Protein 8F6T (pdb70)

Radius of gyration: 22.41 Å; Cα contacts (8 Å, |Δi|>4): 641; chains: 1; bounding box: 50×63×57 Å

B-factor: mean 104.93, std 13.34, range [84.64, 151.56]

Sequence (428 aa):
WNDGKRYLWLLSPFIPVLGLIGLGLFLYTDIGLFTWSGPLLIYGLIPLLDWLVGEDRNNPPEAAVAQLENDRYYRAIVYAYLPTQYAVTVLGTWVAVTADLAIWEYIGLVLSVGAVNGIGINTAHELGHKRENLDRWLAKLTLAPVAYGHFFVEHNRGHHKNVATPEDPASSKMGESFWAFLPRTVIGSLRSAWAIEKARLQRNKQSVWSLDNENLQAWAMTIVLFGALTACLGWPALLFLVLQAAYGASLLEVINYIEHYGLLRQKLPDGRYERCQPRHSWNSNHIVTNLFLYQLQRHSDHHANPTRRFQALRHFDDSPQLPSGYASMLIPAYVPWLWFRLMDPLVARHYGGDLTKANLYPPKRAALLARWHRPRYQCTDCGYIYDEAIGCPREGFPPGTPWSQIPDDWSCPDCAVRDKVDFRKLPA

InterPro domains:
  IPR005804 Fatty acid desaturase domain [PF00487] (118-340)
  IPR018527 Rubredoxin, iron-binding site [PS00202] (445-455)
  IPR024934 Rubredoxin-like domain [PS50903] (413-465)
  IPR024935 Rubredoxin domain [PF00301] (415-462)
  IPR024935 Rubredoxin domain [PR00163] (415-431)
  IPR024935 Rubredoxin domain [PR00163] (445-461)
  IPR024935 Rubredoxin domain [cd00730] (415-465)
  IPR033885 Alkane/xylene monooxygenase [PTHR38674] (10-380)
  IPR033885 Alkane/xylene monooxygenase [cd03512] (45-359)

Nearest PDB structures (foldseek):
  8f6t-assembly1_A  TM=1.002E+00  e=7.360E-71  Fontimonas thermophila
  8sbb-assembly1_A  TM=9.673E-01  e=1.521E-28  Fontimonas thermophila
  5lu2-assembly1_B  TM=2.140E-01  e=5.425E+00  Homo sapiens
  5d3f-assembly1_B-2  TM=1.873E-01  e=5.687E+00  Homo sapiens
  6bqt-assembly3_H  TM=2.425E-01  e=7.915E+00  Homo sapiens

Structure (mmCIF, N/CA/C/O backbone):
data_8F6T
#
_entry.id   8F6T
#
_cell.length_a   1.00
_cell.length_b   1.00
_cell.length_c   1.00
_cell.angle_alpha   90.00
_cell.angle_beta   90.00
_cell.angle_gamma   90.00
#
_symmetry.space_group_name_H-M   'P 1'
#
loop_
_entity.id
_entity.type
_entity.pdbx_description
1 polymer 'Alkane 1-monooxygenase'
2 non-polymer 'FE (III) ION'
3 non-polymer DODECANE
#
loop_
_atom_site.group_PDB
_atom_site.id
_atom_site.type_symbol
_atom_site.label_atom_id
_atom_site.label_alt_id
_atom_site.label_comp_id
_atom_site.label_asym_id
_atom_site.label_entity_id
_atom_site.label_seq_id
_atom_site.pdbx_PDB_ins_code
_atom_site.Cartn_x
_atom_site.Cartn_y
_atom_site.Cartn_z
_atom_site.occupancy
_atom_site.B_iso_or_equiv
_atom_site.auth_seq_id
_atom_site.auth_comp_id
_atom_site.auth_asym_id
_atom_site.auth_atom_id
_atom_site.pdbx_PDB_model_num
ATOM 1 N N . TRP A 1 16 ? 116.70200 75.65000 77.66900 1.000 120.17137 13 TRP A N 1
ATOM 2 C CA . TRP A 1 16 ? 115.44700 75.52500 76.94000 1.000 120.17137 13 TRP A CA 1
ATOM 3 C C . TRP A 1 16 ? 114.62200 76.79700 77.07100 1.000 120.17137 13 TRP A C 1
ATOM 4 O O . TRP A 1 16 ? 114.04700 77.06800 78.12300 1.000 120.17137 13 TRP A O 1
ATOM 15 N N . ASN A 1 17 ? 114.57700 77.58000 75.99700 1.000 122.77666 14 ASN A N 1
ATOM 16 C CA . ASN A 1 17 ? 113.79200 78.80500 75.99900 1.000 122.77666 14 ASN A CA 1
ATOM 17 C C . ASN A 1 17 ? 112.30800 78.46800 75.98600 1.000 122.77666 14 ASN A C 1
ATOM 18 O O . ASN A 1 17 ? 111.86000 77.61800 75.21100 1.000 122.77666 14 ASN A O 1
ATOM 23 N N . ASP A 1 18 ? 111.54300 79.13600 76.85100 1.000 118.69692 15 ASP A N 1
ATOM 24 C CA . ASP A 1 18 ? 110.12000 78.83600 76.95700 1.000 118.69692 15 ASP A CA 1
ATOM 25 C C . ASP A 1 18 ? 109.38400 79.18300 75.67100 1.000 118.69692 15 ASP A C 1
ATOM 26 O O . ASP A 1 18 ? 108.48800 78.44600 75.24200 1.000 118.69692 15 ASP A O 1
ATOM 31 N N . GLY A 1 19 ? 109.74400 80.29600 75.04200 1.000 113.95984 16 GLY A N 1
ATOM 32 C CA . GLY A 1 19 ? 109.10300 80.69400 73.80500 1.000 113.95984 16 GLY A CA 1
ATOM 33 C C . GLY A 1 19 ? 107.88300 81.56100 74.02700 1.000 113.95984 16 GLY A C 1
ATOM 34 O O . GLY A 1 19 ? 107.89800 82.75500 73.71900 1.000 113.95984 16 GLY A O 1
ATOM 35 N N . LYS A 1 20 ? 106.81800 80.97300 74.56200 1.000 107.65959 17 LYS A N 1
ATOM 36 C CA . LYS A 1 20 ? 105.60900 81.72700 74.88400 1.000 107.65959 17 LYS A CA 1
ATOM 37 C C . LYS A 1 20 ? 105.71900 82.37600 76.25800 1.000 107.65959 17 LYS A C 1
ATOM 38 O O . LYS A 1 20 ? 104.83300 82.24000 77.09600 1.000 107.65959 17 LYS A O 1
ATOM 44 N N . ARG A 1 21 ? 106.81500 83.09300 76.49900 1.000 104.19892 18 ARG A N 1
ATOM 45 C CA . ARG A 1 21 ? 107.04000 83.67800 77.81600 1.000 104.19892 18 ARG A CA 1
ATOM 46 C C . ARG A 1 21 ? 106.28000 84.98700 77.97300 1.000 104.19892 18 ARG A C 1
ATOM 47 O O . ARG A 1 21 ? 105.43900 85.12800 78.86700 1.000 104.19892 18 ARG A O 1
ATOM 55 N N . TYR A 1 22 ? 106.56600 85.95600 77.11000 1.000 102.20693 19 TYR A N 1
ATOM 56 C CA . TYR A 1 22 ? 105.91000 87.25000 77.18000 1.000 102.20693 19 TYR A CA 1
ATOM 57 C C . TYR A 1 22 ? 104.50900 87.23300 76.59200 1.000 102.20693 19 TYR A C 1
ATOM 58 O O . TYR A 1 22 ? 103.74400 88.17000 76.83400 1.000 102.20693 19 TYR A O 1
ATOM 67 N N . LEU A 1 23 ? 104.15200 86.19400 75.83800 1.000 98.52078 20 LEU A N 1
ATOM 68 C CA . LEU A 1 23 ? 102.81200 86.11000 75.27400 1.000 98.52078 20 LEU A CA 1
ATOM 69 C C . LEU A 1 23 ? 101.75400 85.78100 76.31600 1.000 98.52078 20 LEU A C 1
ATOM 70 O O . LEU A 1 23 ? 100.56300 85.84600 76.00100 1.000 98.52078 20 LEU A O 1
ATOM 75 N N . TRP A 1 24 ? 102.15100 85.42500 77.53900 1.000 99.16126 21 TRP A N 1
ATOM 76 C CA . TRP A 1 24 ? 101.17800 85.25900 78.61000 1.000 99.16126 21 TRP A CA 1
ATOM 77 C C . TRP A 1 24 ? 100.55500 86.57800 79.03600 1.000 99.16126 21 TRP A C 1
ATOM 78 O O . TRP A 1 24 ? 99.56300 86.56600 79.77100 1.000 99.16126 21 TRP A O 1
ATOM 89 N N . LEU A 1 25 ? 101.10700 87.70700 78.59300 1.000 99.54710 22 LEU A N 1
ATOM 90 C CA . LEU A 1 25 ? 100.62100 89.01000 79.01900 1.000 99.54710 22 LEU A CA 1
ATOM 91 C C . LEU A 1 25 ? 99.23400 89.32700 78.48600 1.000 99.54710 22 LEU A C 1
ATOM 92 O O . LEU A 1 25 ? 98.63600 90.31300 78.92500 1.000 99.54710 22 LEU A O 1
ATOM 97 N N . LEU A 1 26 ? 98.71400 88.53900 77.54500 1.000 99.76939 23 LEU A N 1
ATOM 98 C CA . LEU A 1 26 ? 97.34900 88.76600 77.09000 1.000 99.76939 23 LEU A CA 1
ATOM 99 C C . LEU A 1 26 ? 96.34000 88.47800 78.19100 1.000 99.76939 23 LEU A C 1
ATOM 100 O O . LEU A 1 26 ? 95.26100 89.07900 78.21200 1.000 99.76939 23 LEU A O 1
ATOM 105 N N . SER A 1 27 ? 96.66500 87.56500 79.10500 1.000 101.18592 24 SER A N 1
ATOM 106 C CA . SER A 1 27 ? 95.73600 87.23300 80.18300 1.000 101.18592 24 SER A CA 1
ATOM 107 C C . SER A 1 27 ? 95.45100 88.41300 81.10500 1.000 101.18592 24 SER A C 1
ATOM 108 O O . SER A 1 27 ? 94.26800 88.67000 81.38700 1.000 101.18592 24 SER A O 1
ATOM 111 N N . PRO A 1 28 ? 96.44000 89.16000 81.60800 1.000 99.48265 25 PRO A N 1
ATOM 112 C CA . PRO A 1 28 ? 96.12500 90.35700 82.39500 1.000 99.48265 25 PRO A CA 1
ATOM 113 C C . PRO A 1 28 ? 95.69800 91.54800 81.55800 1.000 99.48265 25 PRO A C 1
ATOM 114 O O . PRO A 1 28 ? 95.43300 92.61500 82.12100 1.000 99.48265 25 PRO A O 1
ATOM 118 N N . PHE A 1 29 ? 95.63200 91.39800 80.24000 1.000 101.42240 26 PHE A N 1
ATOM 119 C CA . PHE A 1 29 ? 95.34200 92.50000 79.33900 1.000 101.42240 26 PHE A CA 1
ATOM 120 C C . PHE A 1 29 ? 93.85300 92.68400 79.08100 1.000 101.42240 26 PHE A C 1
ATOM 121 O O . PHE A 1 29 ? 93.45300 93.74300 78.58800 1.000 101.42240 26 PHE A O 1
ATOM 129 N N . ILE A 1 30 ? 93.02500 91.69000 79.41100 1.000 101.16463 27 ILE A N 1
ATOM 130 C CA . ILE A 1 30 ? 91.58500 91.81100 79.17200 1.000 101.16463 27 ILE A CA 1
ATOM 131 C C . ILE A 1 30 ? 90.96200 92.96300 79.95400 1.000 101.16463 27 ILE A C 1
ATOM 132 O O . ILE A 1 30 ? 90.20600 93.74900 79.35600 1.000 101.16463 27 ILE A O 1
ATOM 137 N N . PRO A 1 31 ? 91.20900 93.12400 81.25900 1.000 100.28882 28 PRO A N 1
ATOM 138 C CA . PRO A 1 31 ? 90.66800 94.30700 81.94100 1.000 100.28882 28 PRO A CA 1
ATOM 139 C C . PRO A 1 31 ? 91.15900 95.60500 81.33900 1.000 100.28882 28 PRO A C 1
ATOM 140 O O . PRO A 1 31 ? 90.41700 96.59300 81.33000 1.000 100.28882 28 PRO A O 1
ATOM 144 N N . VAL A 1 32 ? 92.38700 95.63100 80.82200 1.000 99.62908 29 VAL A N 1
ATOM 145 C CA . VAL A 1 32 ? 92.86900 96.82100 80.13000 1.000 99.62908 29 VAL A CA 1
ATOM 146 C C . VAL A 1 32 ? 92.05500 97.06200 78.86500 1.000 99.62908 29 VAL A C 1
ATOM 147 O O . VAL A 1 32 ? 91.76000 98.20800 78.51100 1.000 99.62908 29 VAL A O 1
ATOM 151 N N . LEU A 1 33 ? 91.67200 95.99000 78.16800 1.000 101.00753 30 LEU A N 1
ATOM 152 C CA . LEU A 1 33 ? 90.80800 96.14800 77.00300 1.000 101.00753 30 LEU A CA 1
ATOM 153 C C . LEU A 1 33 ? 89.46100 96.73600 77.39500 1.000 101.00753 30 LEU A C 1
ATOM 154 O O . LEU A 1 33 ? 88.93900 97.62500 76.71100 1.000 101.00753 30 LEU A O 1
ATOM 159 N N . GLY A 1 34 ? 88.88200 96.25400 78.49500 1.000 102.45794 31 GLY A N 1
ATOM 160 C CA . GLY A 1 34 ? 87.62900 96.82700 78.96000 1.000 102.45794 31 GLY A CA 1
ATOM 161 C C . GLY A 1 34 ? 87.76700 98.28900 79.34000 1.000 102.45794 31 GLY A C 1
ATOM 162 O O . GLY A 1 34 ? 86.88800 99.10700 79.04900 1.000 102.45794 31 GLY A O 1
ATOM 163 N N . LEU A 1 35 ? 88.87600 98.63700 79.99400 1.000 102.01012 32 LEU A N 1
ATOM 164 C CA . LEU A 1 35 ? 89.12400 100.02500 80.36200 1.000 102.01012 32 LEU A CA 1
ATOM 165 C C . LEU A 1 35 ? 89.25400 100.90600 79.12800 1.000 102.01012 32 LEU A C 1
ATOM 166 O O . LEU A 1 35 ? 88.73600 102.02800 79.09800 1.000 102.01012 32 LEU A O 1
ATOM 171 N N . ILE A 1 36 ? 89.94700 100.41500 78.10000 1.000 106.24929 33 ILE A N 1
ATOM 172 C CA . ILE A 1 36 ? 90.08200 101.17200 76.86000 1.000 106.24929 33 ILE A CA 1
ATOM 173 C C . ILE A 1 36 ? 88.72400 101.35500 76.19800 1.000 106.24929 33 ILE A C 1
ATOM 174 O O . ILE A 1 36 ? 88.41500 102.42900 75.67100 1.000 106.24929 33 ILE A O 1
ATOM 179 N N . GLY A 1 37 ? 87.89600 100.30900 76.20600 1.000 106.74003 34 GLY A N 1
ATOM 180 C CA . GLY A 1 37 ? 86.55800 100.44200 75.65100 1.000 106.74003 34 GLY A CA 1
ATOM 181 C C . GLY A 1 37 ? 85.73200 101.49000 76.37300 1.000 106.74003 34 GLY A C 1
ATOM 182 O O . GLY A 1 37 ? 85.06300 102.31400 75.74200 1.000 106.74003 34 GLY A O 1
ATOM 183 N N . LEU A 1 38 ? 85.77800 101.48100 77.70600 1.000 103.54599 35 LEU A N 1
ATOM 184 C CA . LEU A 1 38 ? 85.04700 102.48400 78.47400 1.000 103.54599 35 LEU A CA 1
ATOM 185 C C . LEU A 1 38 ? 85.56800 103.88800 78.20000 1.000 103.54599 35 LEU A C 1
ATOM 186 O O . LEU A 1 38 ? 84.78400 104.83400 78.06200 1.000 103.54599 35 LEU A O 1
ATOM 191 N N . GLY A 1 39 ? 86.88900 104.04500 78.11900 1.000 108.04743 36 GLY A N 1
ATOM 192 C CA . GLY A 1 39 ? 87.44500 105.35200 77.81200 1.000 108.04743 36 GLY A CA 1
ATOM 193 C C . GLY A 1 39 ? 87.03000 105.85000 76.44100 1.000 108.04743 36 GLY A C 1
ATOM 194 O O . GLY A 1 39 ? 86.69100 107.02400 76.27200 1.000 108.04743 36 GLY A O 1
ATOM 195 N N . LEU A 1 40 ? 87.05000 104.96400 75.44500 1.000 109.27411 37 LEU A N 1
ATOM 196 C CA . LEU A 1 40 ? 86.62900 105.35300 74.10500 1.000 109.27411 37 LEU A CA 1
ATOM 197 C C . LEU A 1 40 ? 85.16100 105.74600 74.08400 1.000 109.27411 37 LEU A C 1
ATOM 198 O O . LEU A 1 40 ? 84.78200 106.71300 73.41500 1.000 109.27411 37 LEU A O 1
ATOM 203 N N . PHE A 1 41 ? 84.31500 105.00800 74.80600 1.000 110.37286 38 PHE A N 1
ATOM 204 C CA . PHE A 1 41 ? 82.91000 105.39200 74.87700 1.000 110.37286 38 PHE A CA 1
ATOM 205 C C . PHE A 1 41 ? 82.74300 106.75300 75.53500 1.000 110.37286 38 PHE A C 1
ATOM 206 O O . PHE A 1 41 ? 81.93000 107.57100 75.09000 1.000 110.37286 38 PHE A O 1
ATOM 214 N N . LEU A 1 42 ? 83.49700 107.01300 76.60300 1.000 108.92929 39 LEU A N 1
ATOM 215 C CA . LEU A 1 42 ? 83.36800 108.29200 77.28900 1.000 108.92929 39 LEU A CA 1
ATOM 216 C C . LEU A 1 42 ? 83.90100 109.44200 76.44700 1.000 108.92929 39 LEU A C 1
ATOM 217 O O . LEU A 1 42 ? 83.44600 110.58100 76.59900 1.000 108.92929 39 LEU A O 1
ATOM 222 N N . TYR A 1 43 ? 84.85700 109.17300 75.56000 1.000 116.66934 40 TYR A N 1
ATOM 223 C CA . TYR A 1 43 ? 85.45900 110.24100 74.76700 1.000 116.66934 40 TYR A CA 1
ATOM 224 C C . TYR A 1 43 ? 84.68900 110.50100 73.47500 1.000 116.66934 40 TYR A C 1
ATOM 225 O O . TYR A 1 43 ? 84.19100 111.60900 73.25500 1.000 116.66934 40 TYR A O 1
ATOM 234 N N . THR A 1 44 ? 84.58200 109.49000 72.61200 1.000 116.55340 41 THR A N 1
ATOM 235 C CA . THR A 1 44 ? 83.95400 109.68600 71.31100 1.000 116.55340 41 THR A CA 1
ATOM 236 C C . THR A 1 44 ? 82.43600 109.63500 71.36900 1.000 116.55340 41 THR A C 1
ATOM 237 O O . THR A 1 44 ? 81.78300 110.06600 70.41300 1.000 116.55340 41 THR A O 1
ATOM 241 N N . ASP A 1 45 ? 81.86600 109.11800 72.45600 1.000 119.49214 42 ASP A N 1
ATOM 242 C CA . ASP A 1 45 ? 80.41600 109.02100 72.62400 1.000 119.49214 42 ASP A CA 1
ATOM 243 C C . ASP A 1 45 ? 79.78600 108.19800 71.49900 1.000 119.49214 42 ASP A C 1
ATOM 244 O O . ASP A 1 45 ? 78.88300 108.65100 70.79300 1.000 119.49214 42 ASP A O 1
ATOM 249 N N . ILE A 1 46 ? 80.27600 106.97200 71.33400 1.000 114.53734 43 ILE A N 1
ATOM 250 C CA . ILE A 1 46 ? 79.74500 106.02500 70.36100 1.000 114.53734 43 ILE A CA 1
ATOM 251 C C . ILE A 1 46 ? 79.25200 104.80000 71.11500 1.000 114.53734 43 ILE A C 1
ATOM 252 O O . ILE A 1 46 ? 79.98800 104.23000 71.92800 1.000 114.53734 43 ILE A O 1
ATOM 257 N N . GLY A 1 47 ? 78.01100 104.39600 70.84000 1.000 111.46126 44 GLY A N 1
ATOM 258 C CA . GLY A 1 47 ? 77.38900 103.34800 71.63400 1.000 111.46126 44 GLY A CA 1
ATOM 259 C C . GLY A 1 47 ? 78.08500 102.00600 71.51500 1.000 111.46126 44 GLY A C 1
ATOM 260 O O . GLY A 1 47 ? 78.21900 101.27900 72.50200 1.000 111.46126 44 GLY A O 1
ATOM 261 N N . LEU A 1 48 ? 78.54200 101.66100 70.30900 1.000 110.83160 45 LEU A N 1
ATOM 262 C CA . LEU A 1 48 ? 79.09500 100.32900 70.07800 1.000 110.83160 45 LEU A CA 1
ATOM 263 C C . LEU A 1 48 ? 80.27800 100.03900 70.98800 1.000 110.83160 45 LEU A C 1
ATOM 264 O O . LEU A 1 48 ? 80.51800 98.87900 71.33900 1.000 110.83160 45 LEU A O 1
ATOM 269 N N . PHE A 1 49 ? 81.01400 101.07400 71.39400 1.000 110.17451 46 PHE A N 1
ATOM 270 C CA . PHE A 1 49 ? 82.18000 100.86400 72.24000 1.000 110.17451 46 PHE A CA 1
ATOM 271 C C . PHE A 1 49 ? 81.81000 100.28700 73.59800 1.000 110.17451 46 PHE A C 1
ATOM 272 O O . PHE A 1 49 ? 82.68100 99.74600 74.28600 1.000 110.17451 46 PHE A O 1
ATOM 280 N N . THR A 1 50 ? 80.54400 100.39600 74.00200 1.000 107.56847 47 THR A N 1
ATOM 281 C CA . THR A 1 50 ? 80.10900 99.73500 75.22600 1.000 107.56847 47 THR A CA 1
ATOM 282 C C . THR A 1 50 ? 80.20000 98.22300 75.09000 1.000 107.56847 47 THR A C 1
ATOM 283 O O . THR A 1 50 ? 80.58600 97.53100 76.03800 1.000 107.56847 47 THR A O 1
ATOM 287 N N . TRP A 1 51 ? 79.85400 97.69100 73.91900 1.000 104.57046 48 TRP A N 1
ATOM 288 C CA . TRP A 1 51 ? 79.89000 96.25000 73.70900 1.000 104.57046 48 TRP A CA 1
ATOM 289 C C . TRP A 1 51 ? 81.30100 95.79100 73.37800 1.000 104.57046 48 TRP A C 1
ATOM 290 O O . TRP A 1 51 ? 81.51100 95.08900 72.38600 1.000 104.57046 48 TRP A O 1
ATOM 301 N N . SER A 1 52 ? 82.27200 96.17300 74.19800 1.000 104.97676 49 SER A N 1
ATOM 302 C CA . SER A 1 52 ? 83.64900 95.76600 73.97300 1.000 104.97676 49 SER A CA 1
ATOM 303 C C . SER A 1 52 ? 83.97600 94.41700 74.59300 1.000 104.97676 49 SER A C 1
ATOM 304 O O . SER A 1 52 ? 85.02400 93.84700 74.27900 1.000 104.97676 49 SER A O 1
ATOM 307 N N . GLY A 1 53 ? 83.11600 93.90200 75.46400 1.000 101.22947 50 GLY A N 1
ATOM 308 C CA . GLY A 1 53 ? 83.32900 92.61700 76.08400 1.000 101.22947 50 GLY A CA 1
ATOM 309 C C . GLY A 1 53 ? 82.65100 91.47100 75.36000 1.000 101.22947 50 GLY A C 1
ATOM 310 O O . GLY A 1 53 ? 83.28200 90.45800 75.03300 1.000 101.22947 50 GLY A O 1
ATOM 311 N N . PRO A 1 54 ? 81.33700 91.58700 75.13300 1.000 99.96201 51 PRO A N 1
ATOM 312 C CA . PRO A 1 54 ? 80.65000 90.53400 74.37200 1.000 99.96201 51 PRO A CA 1
ATOM 313 C C . PRO A 1 54 ? 81.23700 90.31800 72.99500 1.000 99.96201 51 PRO A C 1
ATOM 314 O O . PRO A 1 54 ? 81.42500 89.16900 72.58200 1.000 99.96201 51 PRO A O 1
ATOM 318 N N . LEU A 1 55 ? 81.55400 91.39400 72.27500 1.000 101.56011 52 LEU A N 1
ATOM 319 C CA . LEU A 1 55 ? 82.16100 91.23800 70.96000 1.000 101.56011 52 LEU A CA 1
ATOM 320 C C . LEU A 1 55 ? 83.51300 90.55100 71.07000 1.000 101.56011 52 LEU A C 1
ATOM 321 O O . LEU A 1 55 ? 83.79700 89.59800 70.33700 1.000 101.56011 52 LEU A O 1
ATOM 326 N N . LEU A 1 56 ? 84.33600 90.98500 72.02400 1.000 99.98261 53 LEU A N 1
ATOM 327 C CA . LEU A 1 56 ? 85.67400 90.42300 72.16100 1.000 99.98261 53 LEU A CA 1
ATOM 328 C C . LEU A 1 56 ? 85.62600 88.93300 72.46500 1.000 99.98261 53 LEU A C 1
ATOM 329 O O . LEU A 1 56 ? 86.40100 88.15500 71.89800 1.000 99.98261 53 LEU A O 1
ATOM 334 N N . ILE A 1 57 ? 84.72100 88.50700 73.35300 1.000 96.77578 54 ILE A N 1
ATOM 335 C CA . ILE A 1 57 ? 84.70500 87.10700 73.76400 1.000 96.77578 54 ILE A CA 1
ATOM 336 C C . ILE A 1 57 ? 83.71800 86.26100 72.97400 1.000 96.77578 54 ILE A C 1
ATOM 337 O O . ILE A 1 57 ? 83.58900 85.06300 73.25400 1.000 96.77578 54 ILE A O 1
ATOM 342 N N . TYR A 1 58 ? 83.02400 86.83100 71.99300 1.000 98.44453 55 TYR A N 1
ATOM 343 C CA . TYR A 1 58 ? 82.12400 86.03500 71.17300 1.000 98.44453 55 TYR A CA 1
ATOM 344 C C . TYR A 1 58 ? 82.47400 86.00900 69.69500 1.000 98.44453 55 TYR A C 1
ATOM 345 O O . TYR A 1 58 ? 82.13400 85.03400 69.02500 1.000 98.44453 55 TYR A O 1
ATOM 354 N N . GLY A 1 59 ? 83.11900 87.04200 69.15600 1.000 102.72179 56 GLY A N 1
ATOM 355 C CA . GLY A 1 59 ? 83.43000 87.04200 67.74300 1.000 102.72179 56 GLY A CA 1
ATOM 356 C C . GLY A 1 59 ? 84.90500 87.13800 67.41600 1.000 102.72179 56 GLY A C 1
ATOM 357 O O . GLY A 1 59 ? 85.35000 86.61000 66.39400 1.000 102.72179 56 GLY A O 1
ATOM 358 N N . LEU A 1 60 ? 85.67900 87.80200 68.27400 1.000 102.22435 57 LEU A N 1
ATOM 359 C CA . LEU A 1 60 ? 87.09500 87.98800 67.98200 1.000 102.22435 57 LEU A CA 1
ATOM 360 C C . LEU A 1 60 ? 87.91600 86.77400 68.39800 1.000 102.22435 57 LEU A C 1
ATOM 361 O O . LEU A 1 60 ? 88.68200 86.23100 67.59600 1.000 102.22435 57 LEU A O 1
ATOM 366 N N . ILE A 1 61 ? 87.77800 86.34500 69.65300 1.000 102.63221 58 ILE A N 1
ATOM 367 C CA . ILE A 1 61 ? 88.52300 85.17600 70.12100 1.000 102.63221 58 ILE A CA 1
ATOM 368 C C . ILE A 1 61 ? 88.19700 83.92600 69.31200 1.000 102.63221 58 ILE A C 1
ATOM 369 O O . ILE A 1 61 ? 89.13500 83.22500 68.89600 1.000 102.63221 58 ILE A O 1
ATOM 374 N N . PRO A 1 62 ? 86.92300 83.58700 69.04000 1.000 102.91770 59 PRO A N 1
ATOM 375 C CA . PRO A 1 62 ? 86.67800 82.44000 68.15900 1.000 102.91770 59 PRO A CA 1
ATOM 376 C C . PRO A 1 62 ? 86.76600 82.82700 66.69500 1.000 102.91770 59 PRO A C 1
ATOM 377 O O . PRO A 1 62 ? 85.96000 82.39300 65.86800 1.000 102.91770 59 PRO A O 1
ATOM 381 N N . LEU A 1 63 ? 87.74400 83.64400 66.37900 1.000 104.98181 60 LEU A N 1
ATOM 382 C CA . LEU A 1 63 ? 88.24900 83.87200 65.03500 1.000 104.98181 60 LEU A CA 1
ATOM 383 C C . LEU A 1 63 ? 89.75900 83.73100 64.99200 1.000 104.98181 60 LEU A C 1
ATOM 384 O O . LEU A 1 63 ? 90.29400 83.11400 64.06700 1.000 104.98181 60 LEU A O 1
ATOM 389 N N . LEU A 1 64 ? 90.45600 84.23600 66.00900 1.000 106.30029 61 LEU A N 1
ATOM 390 C CA . LEU A 1 64 ? 91.86400 83.90400 66.16800 1.000 106.30029 61 LEU A CA 1
ATOM 391 C C . LEU A 1 64 ? 92.03700 82.42500 66.47500 1.000 106.30029 61 LEU A C 1
ATOM 392 O O . LEU A 1 64 ? 93.02900 81.81600 66.05900 1.000 106.30029 61 LEU A O 1
ATOM 397 N N . ASP A 1 65 ? 91.08200 81.83000 67.19400 1.000 108.55561 62 ASP A N 1
ATOM 398 C CA . ASP A 1 65 ? 91.12800 80.39200 67.42900 1.000 108.55561 62 ASP A CA 1
ATOM 399 C C . ASP A 1 65 ? 91.00800 79.61000 66.13200 1.000 108.55561 62 ASP A C 1
ATOM 400 O O . ASP A 1 65 ? 91.60100 78.53600 65.99800 1.000 108.55561 62 ASP A O 1
ATOM 405 N N . TRP A 1 66 ? 90.23000 80.11200 65.17600 1.000 111.74941 63 TRP A N 1
ATOM 406 C CA . TRP A 1 66 ? 90.14700 79.44500 63.88400 1.000 111.74941 63 TRP A CA 1
ATOM 407 C C . TRP A 1 66 ? 91.40000 79.68100 63.05400 1.000 111.74941 63 TRP A C 1
ATOM 408 O O . TRP A 1 66 ? 91.86500 78.77300 62.35800 1.000 111.74941 63 TRP A O 1
ATOM 419 N N . LEU A 1 67 ? 91.95300 80.89500 63.10700 1.000 108.86716 64 LEU A N 1
ATOM 420 C CA . LEU A 1 67 ? 93.15400 81.19100 62.33100 1.000 108.86716 64 LEU A CA 1
ATOM 421 C C . LEU A 1 67 ? 94.35500 80.38300 62.81100 1.000 108.86716 64 LEU A C 1
ATOM 422 O O . LEU A 1 67 ? 95.13800 79.88800 61.99300 1.000 108.86716 64 LEU A O 1
ATOM 427 N N . VAL A 1 68 ? 94.52300 80.24000 64.12300 1.000 111.34286 65 VAL A N 1
ATOM 428 C CA . VAL A 1 68 ? 95.67000 79.54800 64.70200 1.000 111.34286 65 VAL A CA 1
ATOM 429 C C . VAL A 1 68 ? 95.19100 78.23000 65.29300 1.000 111.34286 65 VAL A C 1
ATOM 430 O O . VAL A 1 68 ? 94.23900 78.20600 66.08100 1.000 111.34286 65 VAL A O 1
ATOM 434 N N . GLY A 1 69 ? 95.85700 77.14300 64.93400 1.000 114.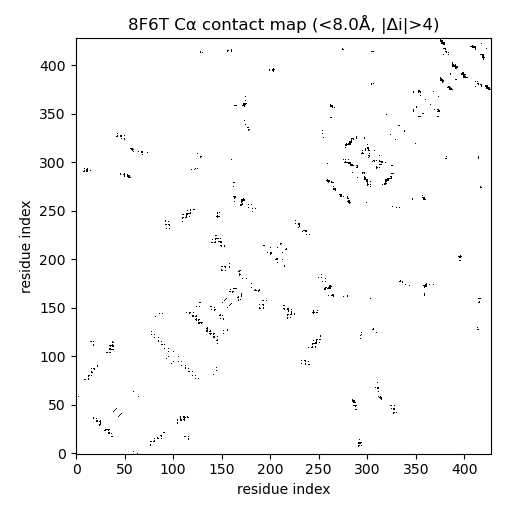62696 66 GLY A N 1
ATOM 435 C CA . GLY A 1 69 ? 95.40400 75.80400 65.25900 1.000 114.62696 66 GLY A CA 1
ATOM 436 C C . GLY A 1 69 ? 95.92500 75.26800 66.57400 1.000 114.62696 66 GLY A C 1
ATOM 437 O O . GLY A 1 69 ? 96.16700 76.01100 67.53000 1.000 114.62696 66 GLY A O 1
ATOM 438 N N . GLU A 1 70 ? 96.09400 73.95000 66.62000 1.000 118.48486 67 GLU A N 1
ATOM 439 C CA . GLU A 1 70 ? 96.46800 73.23800 67.82900 1.000 118.48486 67 GLU A CA 1
ATOM 440 C C . GLU A 1 70 ? 97.94300 73.45300 68.15400 1.000 118.48486 67 GLU A C 1
ATOM 441 O O . GLU A 1 70 ? 98.71100 74.01000 67.36600 1.000 118.48486 67 GLU A O 1
ATOM 447 N N . ASP A 1 71 ? 98.33700 72.99500 69.34500 1.000 118.93760 68 ASP A N 1
ATOM 448 C CA . ASP A 1 71 ? 99.74900 72.95400 69.72300 1.000 118.93760 68 ASP A CA 1
ATOM 449 C C . ASP A 1 71 ? 99.90200 71.87800 70.79900 1.000 118.93760 68 ASP A C 1
ATOM 450 O O . ASP A 1 71 ? 99.56800 72.11500 71.96200 1.000 118.93760 68 ASP A O 1
ATOM 455 N N . ARG A 1 72 ? 100.40600 70.71000 70.40000 1.000 115.74561 69 ARG A N 1
ATOM 456 C CA . ARG A 1 72 ? 100.60400 69.58900 71.31700 1.000 115.74561 69 ARG A CA 1
ATOM 457 C C . ARG A 1 72 ? 102.07100 69.55200 71.73300 1.000 115.74561 69 ARG A C 1
ATOM 458 O O . ARG A 1 72 ? 102.86300 68.74000 71.25700 1.000 115.74561 69 ARG A O 1
ATOM 466 N N . ASN A 1 73 ? 102.43300 70.44900 72.64500 1.000 115.68478 70 ASN A N 1
ATOM 467 C CA . ASN A 1 73 ? 103.80600 70.56100 73.11100 1.000 115.68478 70 ASN A CA 1
ATOM 468 C C . ASN A 1 73 ? 103.83800 70.59600 74.63100 1.000 115.68478 70 ASN A C 1
ATOM 469 O O . ASN A 1 73 ? 102.94500 71.16300 75.26700 1.000 115.68478 70 ASN A O 1
ATOM 474 N N . ASN A 1 74 ? 104.87300 69.99200 75.20500 1.000 113.82843 71 ASN A N 1
ATOM 475 C CA . ASN A 1 74 ? 105.06200 69.94300 76.64400 1.000 113.82843 71 ASN A CA 1
ATOM 476 C C . ASN A 1 74 ? 106.47800 70.36800 76.99600 1.000 113.82843 71 ASN A C 1
ATOM 477 O O . ASN A 1 74 ? 107.41400 70.11800 76.23100 1.000 113.82843 71 ASN A O 1
ATOM 482 N N . PRO A 1 75 ? 106.66200 71.01800 78.14500 1.000 112.29921 72 PRO A N 1
ATOM 483 C CA . PRO A 1 75 ? 108.01300 71.36200 78.57300 1.000 112.29921 72 PRO A CA 1
ATOM 484 C C . PRO A 1 75 ? 108.81600 70.11000 78.86600 1.000 112.29921 72 PRO A C 1
ATOM 485 O O . PRO A 1 75 ? 108.25900 69.08400 79.29100 1.000 112.29921 72 PRO A O 1
ATOM 489 N N . PRO A 1 76 ? 110.12600 70.14100 78.65100 1.000 120.32485 73 PRO A N 1
ATOM 490 C CA . PRO A 1 76 ? 110.96200 69.00500 79.04200 1.000 120.32485 73 PRO A CA 1
ATOM 491 C C . PRO A 1 76 ? 110.95600 68.81900 80.55000 1.000 120.32485 73 PRO A C 1
ATOM 492 O O . PRO A 1 76 ? 110.74000 69.75700 81.31900 1.000 120.32485 73 PRO A O 1
ATOM 496 N N . GLU A 1 77 ? 111.19700 67.57500 80.96700 1.000 127.60898 74 GLU A N 1
ATOM 497 C CA . GLU A 1 77 ? 111.12500 67.24500 82.38800 1.000 127.60898 74 GLU A CA 1
ATOM 498 C C . GLU A 1 77 ? 112.16400 68.01200 83.19700 1.000 127.60898 74 GLU A C 1
ATOM 499 O O . GLU A 1 77 ? 111.89000 68.43800 84.32400 1.000 127.60898 74 GLU A O 1
ATOM 505 N N . ALA A 1 78 ? 113.36400 68.19100 82.64300 1.000 124.13268 75 ALA A N 1
ATOM 506 C CA . ALA A 1 78 ? 114.40900 68.90800 83.36600 1.000 124.13268 75 ALA A CA 1
ATOM 507 C C . ALA A 1 78 ? 114.01000 70.35300 83.63200 1.000 124.13268 75 ALA A C 1
ATOM 508 O O . ALA A 1 78 ? 114.26600 70.88500 84.71800 1.000 124.13268 75 ALA A O 1
ATOM 510 N N . ALA A 1 79 ? 113.37900 71.00500 82.65400 1.000 122.18425 76 ALA A N 1
ATOM 511 C CA . ALA A 1 79 ? 113.07700 72.42500 82.79200 1.000 122.18425 76 ALA A CA 1
ATOM 512 C C . ALA A 1 79 ? 111.89600 72.67500 83.72100 1.000 122.18425 76 ALA A C 1
ATOM 513 O O . ALA A 1 79 ? 111.67400 73.81500 84.14000 1.000 122.18425 76 ALA A O 1
ATOM 515 N N . VAL A 1 80 ? 111.12800 71.63500 84.05200 1.000 121.03218 77 VAL A N 1
ATOM 516 C CA . VAL A 1 80 ? 109.96500 71.81700 84.91800 1.000 121.03218 77 VAL A CA 1
ATOM 517 C C . VAL A 1 80 ? 110.39100 72.32400 86.29000 1.000 121.03218 77 VAL A C 1
ATOM 518 O O . VAL A 1 80 ? 109.66200 73.07900 86.94400 1.000 121.03218 77 VAL A O 1
ATOM 522 N N . ALA A 1 81 ? 111.58400 71.93100 86.74000 1.000 122.87378 78 ALA A N 1
ATOM 523 C CA . ALA A 1 81 ? 112.04200 72.32400 88.06800 1.000 122.87378 78 ALA A CA 1
ATOM 524 C C . ALA A 1 81 ? 112.16500 73.83800 88.19500 1.000 122.87378 78 ALA A C 1
ATOM 525 O O . ALA A 1 81 ? 111.80900 74.41000 89.23200 1.000 122.87378 78 ALA A O 1
ATOM 527 N N . GLN A 1 82 ? 112.66500 74.50400 87.15700 1.000 122.24656 79 GLN A N 1
ATOM 528 C CA . GLN A 1 82 ? 112.90200 75.93800 87.23100 1.000 122.24656 79 GLN A CA 1
ATOM 529 C C . GLN A 1 82 ? 111.72500 76.77700 86.75300 1.000 122.24656 79 GLN A C 1
ATOM 530 O O . GLN A 1 82 ? 111.70000 77.98200 87.02100 1.000 122.24656 79 GLN A O 1
ATOM 536 N N . LEU A 1 83 ? 110.75600 76.18400 86.05200 1.000 118.27726 80 LEU A N 1
ATOM 537 C CA . LEU A 1 83 ? 109.58900 76.95600 85.63600 1.000 118.27726 80 LEU A CA 1
ATOM 538 C C . LEU A 1 83 ? 108.73000 77.35100 86.82700 1.000 118.27726 80 LEU A C 1
ATOM 539 O O . LEU A 1 83 ? 108.03300 78.37000 86.78600 1.000 118.27726 80 LEU A O 1
ATOM 544 N N . GLU A 1 84 ? 108.75600 76.55800 87.89200 1.000 115.93037 81 GLU A N 1
ATOM 545 C CA . GLU A 1 84 ? 107.92300 76.82000 89.05400 1.000 115.93037 81 GLU A CA 1
ATOM 546 C C . GLU A 1 84 ? 108.61800 77.68700 90.09600 1.000 115.93037 81 GLU A C 1
ATOM 547 O O . GLU A 1 84 ? 108.02300 77.97700 91.13800 1.000 115.93037 81 GLU A O 1
ATOM 553 N N . ASN A 1 85 ? 109.85500 78.11100 89.84000 1.000 118.92301 82 ASN A N 1
ATOM 554 C CA . ASN A 1 85 ? 110.57500 79.00900 90.73300 1.000 118.92301 82 ASN A CA 1
ATOM 555 C C . ASN A 1 85 ? 110.78300 80.39200 90.13200 1.000 118.92301 82 ASN A C 1
ATOM 556 O O . ASN A 1 85 ? 111.57700 81.17400 90.66400 1.000 118.92301 82 ASN A O 1
ATOM 561 N N . ASP A 1 86 ? 110.09800 80.71200 89.03900 1.000 114.88760 83 ASP A N 1
ATOM 562 C CA . ASP A 1 86 ? 110.23300 82.02100 88.41600 1.000 114.88760 83 ASP A CA 1
ATOM 563 C C . ASP A 1 86 ? 109.18200 82.97500 88.96800 1.000 114.88760 83 ASP A C 1
ATOM 564 O O . ASP A 1 86 ? 107.98600 82.67200 88.95000 1.000 114.88760 83 ASP A O 1
ATOM 569 N N . ARG A 1 87 ? 109.63300 84.13100 89.45700 1.000 112.63203 84 ARG A N 1
ATOM 570 C CA . ARG A 1 87 ? 108.72200 85.10200 90.04900 1.000 112.63203 84 ARG A CA 1
ATOM 571 C C . ARG A 1 87 ? 107.83900 85.77900 89.01100 1.000 112.63203 84 ARG A C 1
ATOM 572 O O . ARG A 1 87 ? 106.76300 86.27900 89.35900 1.000 112.63203 84 ARG A O 1
ATOM 580 N N . TYR A 1 88 ? 108.27400 85.81100 87.75200 1.000 105.47091 85 TYR A N 1
ATOM 581 C CA . TYR A 1 88 ? 107.52600 86.52200 86.72100 1.000 105.47091 85 TYR A CA 1
ATOM 582 C C . TYR A 1 88 ? 106.17000 85.87200 86.47700 1.000 105.47091 85 TYR A C 1
ATOM 583 O O . TYR A 1 88 ? 105.17100 86.56700 86.24800 1.000 105.47091 85 TYR A O 1
ATOM 592 N N . TYR A 1 89 ? 106.11100 84.54200 86.53800 1.000 104.42415 86 TYR A N 1
ATOM 593 C CA . TYR A 1 89 ? 104.85100 83.84300 86.33300 1.000 104.42415 86 TYR A CA 1
ATOM 594 C C . TYR A 1 89 ? 103.86200 84.08600 87.46200 1.000 104.42415 86 TYR A C 1
ATOM 595 O O . TYR A 1 89 ? 102.66600 83.84500 87.28000 1.000 104.42415 86 TYR A O 1
ATOM 604 N N . ARG A 1 90 ? 104.32700 84.55000 88.61800 1.000 104.09295 87 ARG A N 1
ATOM 605 C CA . ARG A 1 90 ? 103.41800 84.96000 89.67900 1.000 104.09295 87 ARG A CA 1
ATOM 606 C C . ARG A 1 90 ? 103.07000 86.43600 89.59400 1.000 104.09295 87 ARG A C 1
ATOM 607 O O . ARG A 1 90 ? 101.94500 86.82600 89.93500 1.000 104.09295 87 ARG A O 1
ATOM 615 N N . ALA A 1 91 ? 104.01600 87.26400 89.14700 1.000 101.80428 88 ALA A N 1
ATOM 616 C CA . ALA A 1 91 ? 103.70700 88.66600 88.90000 1.000 101.80428 88 ALA A CA 1
ATOM 617 C C . ALA A 1 91 ? 102.62700 88.81300 87.84000 1.000 101.80428 88 ALA A C 1
ATOM 618 O O . ALA A 1 91 ? 101.80700 89.73500 87.91400 1.000 101.80428 88 ALA A O 1
ATOM 620 N N . ILE A 1 92 ? 102.60300 87.91200 86.85500 1.000 100.35285 89 ILE A N 1
ATOM 621 C CA . ILE A 1 92 ? 101.54300 87.94500 85.84700 1.000 100.35285 89 ILE A CA 1
ATOM 622 C C . ILE A 1 92 ? 100.17500 87.85200 86.50900 1.000 100.35285 89 ILE A C 1
ATOM 623 O O . ILE A 1 92 ? 99.27100 88.64300 86.22000 1.000 100.35285 89 ILE A O 1
ATOM 628 N N . VAL A 1 93 ? 100.00100 86.88000 87.40500 1.000 98.88689 90 VAL A N 1
ATOM 629 C CA . VAL A 1 93 ? 98.70500 86.69800 88.04900 1.000 98.88689 90 VAL A CA 1
ATOM 630 C C . VAL A 1 93 ? 98.40900 87.85000 88.99800 1.000 98.88689 90 VAL A C 1
ATOM 631 O O . VAL A 1 93 ? 97.26400 88.30100 89.10900 1.000 98.88689 90 VAL A O 1
ATOM 635 N N . TYR A 1 94 ? 99.42800 88.33600 89.70900 1.000 98.60669 91 TYR A N 1
ATOM 636 C CA . TYR A 1 94 ? 99.19700 89.43600 90.63800 1.000 98.60669 91 TYR A CA 1
ATOM 637 C C . TYR A 1 94 ? 98.77900 90.70900 89.91300 1.000 98.60669 91 TYR A C 1
ATOM 638 O O . TYR A 1 94 ? 98.02400 91.51300 90.46700 1.000 98.60669 91 TYR A O 1
ATOM 647 N N . ALA A 1 95 ? 99.25000 90.90800 88.68000 1.000 97.04102 92 ALA A N 1
ATOM 648 C CA . ALA A 1 95 ? 98.95000 92.13200 87.94700 1.000 97.04102 92 ALA A CA 1
ATOM 649 C C . ALA A 1 95 ? 97.48700 92.25300 87.54500 1.000 97.04102 92 ALA A C 1
ATOM 650 O O . ALA A 1 95 ? 97.05800 93.34900 87.17200 1.000 97.04102 92 ALA A O 1
ATOM 652 N N . TYR A 1 96 ? 96.71600 91.16800 87.60200 1.000 94.87513 93 TYR A N 1
ATOM 653 C CA . TYR A 1 96 ? 95.31400 91.23600 87.20700 1.000 94.87513 93 TYR A CA 1
ATOM 654 C C . TYR A 1 96 ? 94.49000 92.05400 88.19000 1.000 94.87513 93 TYR A C 1
ATOM 655 O O . TYR A 1 96 ? 93.51400 92.69600 87.79000 1.000 94.87513 93 TYR A O 1
ATOM 664 N N . LEU A 1 97 ? 94.86000 92.04200 89.46800 1.000 96.77059 94 LEU A N 1
ATOM 665 C CA . LEU A 1 97 ? 93.99400 92.62000 90.49600 1.000 96.77059 94 LEU A CA 1
ATOM 666 C C . LEU A 1 97 ? 93.78700 94.12100 90.35500 1.000 96.77059 94 LEU A C 1
ATOM 667 O O . LEU A 1 97 ? 92.62300 94.55500 90.33400 1.000 96.77059 94 LEU A O 1
ATOM 672 N N . PRO A 1 98 ? 94.82400 94.96600 90.25100 1.000 97.94090 95 PRO A N 1
ATOM 673 C CA . PRO A 1 98 ? 94.56100 96.40800 90.29100 1.000 97.94090 95 PRO A CA 1
ATOM 674 C C . PRO A 1 98 ? 94.13800 96.96400 88.94500 1.000 97.94090 95 PRO A C 1
ATOM 675 O O . PRO A 1 98 ? 94.56600 98.05200 88.55100 1.000 97.94090 95 PRO A O 1
ATOM 679 N N . THR A 1 99 ? 93.30200 96.22300 88.23100 1.000 98.48595 96 THR A N 1
ATOM 680 C CA . THR A 1 99 ? 92.56300 96.76800 87.10000 1.000 98.48595 96 THR A CA 1
ATOM 681 C C . THR A 1 99 ? 91.11300 96.30700 87.06300 1.000 98.48595 96 THR A C 1
ATOM 682 O O . THR A 1 99 ? 90.26200 97.03900 86.54700 1.000 98.48595 96 THR A O 1
ATOM 686 N N . GLN A 1 100 ? 90.78800 95.15200 87.64300 1.000 96.18986 97 GLN A N 1
ATOM 687 C CA . GLN A 1 100 ? 89.40200 94.71300 87.71800 1.000 96.18986 97 GLN A CA 1
ATOM 688 C C . GLN A 1 100 ? 88.57900 95.65300 88.58700 1.000 96.18986 97 GLN A C 1
ATOM 689 O O . GLN A 1 100 ? 87.43400 95.98100 88.25300 1.000 96.18986 97 GLN A O 1
ATOM 695 N N . TYR A 1 101 ? 89.14800 96.09900 89.70700 1.000 95.74404 98 TYR A N 1
ATOM 696 C CA . TYR A 1 101 ? 88.44100 97.04100 90.56600 1.000 95.74404 98 TYR A CA 1
ATOM 697 C C . TYR A 1 101 ? 88.23500 98.37500 89.86400 1.000 95.74404 98 TYR A C 1
ATOM 698 O O . TYR A 1 101 ? 87.17000 98.99100 89.98900 1.000 95.74404 98 TYR A O 1
ATOM 707 N N . ALA A 1 102 ? 89.24100 98.83500 89.11900 1.000 95.01147 99 ALA A N 1
ATOM 708 C CA . ALA A 1 102 ? 89.08300 100.06300 88.35200 1.000 95.01147 99 ALA A CA 1
ATOM 709 C C . ALA A 1 102 ? 87.97400 99.92300 87.32100 1.000 95.01147 99 ALA A C 1
ATOM 710 O O . ALA A 1 102 ? 87.15600 100.83400 87.14900 1.000 95.01147 99 ALA A O 1
ATOM 712 N N . VAL A 1 103 ? 87.92800 98.78400 86.62900 1.000 94.65460 100 VAL A N 1
ATOM 713 C CA . VAL A 1 103 ? 86.88200 98.56200 85.63700 1.000 94.65460 100 VAL A CA 1
ATOM 714 C C . VAL A 1 103 ? 85.51200 98.56800 86.29800 1.000 94.65460 100 VAL A C 1
ATOM 715 O O . VAL A 1 103 ? 84.56700 99.17900 85.78900 1.000 94.65460 100 VAL A O 1
ATOM 719 N N . THR A 1 104 ? 85.38300 97.89400 87.44300 1.000 93.53659 101 THR A N 1
ATOM 720 C CA . THR A 1 104 ? 84.09900 97.86100 88.13700 1.000 93.53659 101 THR A CA 1
ATOM 721 C C . THR A 1 104 ? 83.65900 99.25800 88.55500 1.000 93.53659 101 THR A C 1
ATOM 722 O O . THR A 1 104 ? 82.49900 99.64000 88.35500 1.000 93.53659 101 THR A O 1
ATOM 726 N N . VAL A 1 105 ? 84.57800 100.04000 89.12400 1.000 95.20053 102 VAL A N 1
ATOM 727 C CA . VAL A 1 105 ? 84.22900 101.37600 89.59900 1.000 95.20053 102 VAL A CA 1
ATOM 728 C C . VAL A 1 105 ? 83.81500 102.26500 88.43400 1.000 95.20053 102 VAL A C 1
ATOM 729 O O . VAL A 1 105 ? 82.79300 102.96200 88.49400 1.000 95.20053 102 VAL A O 1
ATOM 733 N N . LEU A 1 106 ? 84.60000 102.25200 87.35200 1.000 97.93206 103 LEU A N 1
ATOM 734 C CA . LEU A 1 106 ? 84.27300 103.08100 86.19700 1.000 97.93206 103 LEU A CA 1
ATOM 735 C C . LEU A 1 106 ? 82.95000 102.66700 85.57200 1.000 97.93206 103 LEU A C 1
ATOM 736 O O . LEU A 1 106 ? 82.13300 103.52300 85.21400 1.000 97.93206 103 LEU A O 1
ATOM 741 N N . GLY A 1 107 ? 82.72100 101.36300 85.42500 1.000 99.02528 104 GLY A N 1
ATOM 742 C CA . GLY A 1 107 ? 81.46900 100.91000 84.85400 1.000 99.02528 104 GLY A CA 1
ATOM 743 C C . GLY A 1 107 ? 80.27500 101.32200 85.68700 1.000 99.02528 104 GLY A C 1
ATOM 744 O O . GLY A 1 107 ? 79.26600 101.78400 85.15200 1.000 99.02528 104 GLY A O 1
ATOM 745 N N . THR A 1 108 ? 80.37800 101.17900 87.00900 1.000 99.02230 105 THR A N 1
ATOM 746 C CA . THR A 1 108 ? 79.27400 101.57900 87.87200 1.000 99.02230 105 THR A CA 1
ATOM 747 C C . THR A 1 108 ? 79.01500 103.07700 87.77600 1.000 99.02230 105 THR A C 1
ATOM 748 O O . THR A 1 108 ? 77.85900 103.51100 87.66000 1.000 99.02230 105 THR A O 1
ATOM 752 N N . TRP A 1 109 ? 80.08100 103.88200 87.81100 1.000 102.95491 106 TRP A N 1
ATOM 753 C CA . TRP A 1 109 ? 79.91100 105.32900 87.74000 1.000 102.95491 106 TRP A CA 1
ATOM 754 C C . TRP A 1 109 ? 79.26400 105.74100 86.42700 1.000 102.95491 106 TRP A C 1
ATOM 755 O O . TRP A 1 109 ? 78.35900 106.58200 86.40500 1.000 102.95491 106 TRP A O 1
ATOM 766 N N . VAL A 1 110 ? 79.71500 105.15800 85.31600 1.000 101.94378 107 VAL A N 1
ATOM 767 C CA . VAL A 1 110 ? 79.13000 105.49200 84.02200 1.000 101.94378 107 VAL A CA 1
ATOM 768 C C . VAL A 1 110 ? 77.67100 105.06200 83.97200 1.000 101.94378 107 VAL A C 1
ATOM 769 O O . VAL A 1 110 ? 76.80600 105.80600 83.49800 1.000 101.94378 107 VAL A O 1
ATOM 773 N N . ALA A 1 111 ? 77.37100 103.86200 84.47200 1.000 100.88714 108 ALA A N 1
ATOM 774 C CA . ALA A 1 111 ? 76.01300 103.34500 84.39900 1.000 100.88714 108 ALA A CA 1
ATOM 775 C C . ALA A 1 111 ? 75.03300 104.15100 85.23400 1.000 100.88714 108 ALA A C 1
ATOM 776 O O . ALA A 1 111 ? 73.85600 104.23300 84.87000 1.000 100.88714 108 ALA A O 1
ATOM 778 N N . VAL A 1 112 ? 75.47400 104.74300 86.34000 1.000 103.84097 109 VAL A N 1
ATOM 779 C CA . VAL A 1 112 ? 74.56900 105.52400 87.17300 1.000 103.84097 109 VAL A CA 1
ATOM 780 C C . VAL A 1 112 ? 74.60900 107.01600 86.86900 1.000 103.84097 109 VAL A C 1
ATOM 781 O O . VAL A 1 112 ? 73.69000 107.73700 87.28800 1.000 103.84097 109 VAL A O 1
ATOM 785 N N . THR A 1 113 ? 75.62400 107.50700 86.16000 1.000 108.40740 110 THR A N 1
ATOM 786 C CA . THR A 1 113 ? 75.77400 108.93500 85.91800 1.000 108.40740 110 THR A CA 1
ATOM 787 C C . THR A 1 113 ? 75.44300 109.34200 84.49000 1.000 108.40740 110 THR A C 1
ATOM 788 O O . THR A 1 113 ? 74.58800 110.20600 84.27700 1.000 108.40740 110 THR A O 1
ATOM 792 N N . ALA A 1 114 ? 76.09800 108.74100 83.50200 1.000 112.70788 111 ALA A N 1
ATOM 793 C CA . ALA A 1 114 ? 75.91500 109.16600 82.12200 1.000 112.70788 111 ALA A CA 1
ATOM 794 C C . ALA A 1 114 ? 74.54400 108.75200 81.60200 1.000 112.70788 111 ALA A C 1
ATOM 795 O O . ALA A 1 114 ? 73.97700 107.73800 82.01400 1.000 112.70788 111 ALA A O 1
ATOM 797 N N . ASP A 1 115 ? 74.01000 109.55500 80.68500 1.000 118.63570 112 ASP A N 1
ATOM 798 C CA . ASP A 1 115 ? 72.74700 109.22500 80.03800 1.000 118.63570 112 ASP A CA 1
ATOM 799 C C . ASP A 1 115 ? 72.96600 108.08000 79.05900 1.000 118.63570 112 ASP A C 1
ATOM 800 O O . ASP A 1 115 ? 73.89700 108.11900 78.24900 1.000 118.63570 112 ASP A O 1
ATOM 805 N N . LEU A 1 116 ? 72.11500 107.06200 79.13100 1.000 110.69069 113 LEU A N 1
ATOM 806 C CA . LEU A 1 116 ? 72.30100 105.85300 78.34800 1.000 110.69069 113 LEU A CA 1
ATOM 807 C C . LEU A 1 116 ? 70.97600 105.37400 77.77700 1.000 110.69069 113 LEU A C 1
ATOM 808 O O . LEU A 1 116 ? 69.90600 105.65900 78.31900 1.000 110.69069 113 LEU A O 1
ATOM 813 N N . ALA A 1 117 ? 71.06600 104.64500 76.67200 1.000 109.56432 114 ALA A N 1
ATOM 814 C CA . ALA A 1 117 ? 69.94400 103.88800 76.14700 1.000 109.56432 114 ALA A CA 1
ATOM 815 C C . ALA A 1 117 ? 69.94500 102.48700 76.75500 1.000 109.56432 114 ALA A C 1
ATOM 816 O O . ALA A 1 117 ? 70.90000 102.06800 77.41000 1.000 109.56432 114 ALA A O 1
ATOM 818 N N . ILE A 1 118 ? 68.85200 101.75900 76.53500 1.000 107.37920 115 ILE A N 1
ATOM 819 C CA . ILE A 1 118 ? 68.69900 100.45100 77.16500 1.000 107.37920 115 ILE A CA 1
ATOM 820 C C . ILE A 1 118 ? 69.74800 99.47500 76.64500 1.000 107.37920 115 ILE A C 1
ATOM 821 O O . ILE A 1 118 ? 70.38300 98.74900 77.42100 1.000 107.37920 115 ILE A O 1
ATOM 826 N N . TRP A 1 119 ? 69.94900 99.44200 75.32700 1.000 109.16286 116 TRP A N 1
ATOM 827 C CA . TRP A 1 119 ? 70.84200 98.44300 74.74900 1.000 109.16286 116 TRP A CA 1
ATOM 828 C C . TRP A 1 119 ? 72.29000 98.67800 75.16200 1.000 109.16286 116 TRP A C 1
ATOM 829 O O . TRP A 1 119 ? 73.02500 97.72300 75.44100 1.000 109.16286 116 TRP A O 1
ATOM 840 N N . GLU A 1 120 ? 72.72000 99.93700 75.22900 1.000 108.47553 117 GLU A N 1
ATOM 841 C CA . GLU A 1 120 ? 74.08100 100.20800 75.67800 1.000 108.47553 117 GLU A CA 1
ATOM 842 C C . GLU A 1 120 ? 74.23700 99.97700 77.17600 1.000 108.47553 117 GLU A C 1
ATOM 843 O O . GLU A 1 120 ? 75.32400 99.60500 77.63300 1.000 108.47553 117 GLU A O 1
ATOM 849 N N . TYR A 1 121 ? 73.16700 100.15800 77.95000 1.000 101.65261 118 TYR A N 1
ATOM 850 C CA . TYR A 1 121 ? 73.19700 99.74300 79.34900 1.000 101.65261 118 TYR A CA 1
ATOM 851 C C . TYR A 1 121 ? 73.42100 98.24100 79.46600 1.000 101.65261 118 TYR A C 1
ATOM 852 O O . TYR A 1 121 ? 74.22600 97.78100 80.28800 1.000 101.65261 118 TYR A O 1
ATOM 861 N N . ILE A 1 122 ? 72.71800 97.46200 78.64300 1.000 98.75948 119 ILE A N 1
ATOM 862 C CA . ILE A 1 122 ? 72.91500 96.01700 78.64000 1.000 98.75948 119 ILE A CA 1
ATOM 863 C C . ILE A 1 122 ? 74.34400 95.68000 78.24300 1.000 98.75948 119 ILE A C 1
ATOM 864 O O . ILE A 1 122 ? 74.96600 94.77100 78.80600 1.000 98.75948 119 ILE A O 1
ATOM 869 N N . GLY A 1 123 ? 74.88000 96.39500 77.25600 1.000 98.72503 120 GLY A N 1
ATOM 870 C CA . GLY A 1 123 ? 76.25800 96.16400 76.85700 1.000 98.72503 120 GLY A CA 1
ATOM 871 C C . GLY A 1 123 ? 77.24200 96.43300 77.97800 1.000 98.72503 120 GLY A C 1
ATOM 872 O O . GLY A 1 123 ? 78.20300 95.68400 78.16700 1.000 98.72503 120 GLY A O 1
ATOM 873 N N . LEU A 1 124 ? 77.02000 97.50900 78.73400 1.000 96.30521 121 LEU A N 1
ATOM 874 C CA . LEU A 1 124 ? 77.86700 97.78900 79.88900 1.000 96.30521 121 LEU A CA 1
ATOM 875 C C . LEU A 1 124 ? 77.78500 96.67100 80.91700 1.000 96.30521 121 LEU A C 1
ATOM 876 O O . LEU A 1 124 ? 78.81100 96.23500 81.46300 1.000 96.30521 121 LEU A O 1
ATOM 881 N N . VAL A 1 125 ? 76.56800 96.20500 81.20000 1.000 90.95155 122 VAL A N 1
ATOM 882 C CA . VAL A 1 125 ? 76.39200 95.11400 82.15300 1.000 90.95155 122 VAL A CA 1
ATOM 883 C C . VAL A 1 125 ? 77.18500 93.89600 81.70500 1.000 90.95155 122 VAL A C 1
ATOM 884 O O . VAL A 1 125 ? 77.93300 93.29500 82.48600 1.000 90.95155 122 VAL A O 1
ATOM 888 N N . LEU A 1 126 ? 77.05200 93.53100 80.43000 1.000 89.82888 123 LEU A N 1
ATOM 889 C CA . LEU A 1 126 ? 77.73300 92.34600 79.92000 1.000 89.82888 123 LEU A CA 1
ATOM 890 C C . LEU A 1 126 ? 79.24600 92.51500 79.94700 1.000 89.82888 123 LEU A C 1
ATOM 891 O O . LEU A 1 126 ? 79.97200 91.56600 80.25900 1.000 89.82888 123 LEU A O 1
ATOM 896 N N . SER A 1 127 ? 79.74300 93.71100 79.63100 1.000 92.79024 124 SER A N 1
ATOM 897 C CA . SER A 1 127 ? 81.18600 93.93300 79.62200 1.000 92.79024 124 SER A CA 1
ATOM 898 C C . SER A 1 127 ? 81.77700 93.79600 81.02000 1.000 92.79024 124 SER A C 1
ATOM 899 O O . SER A 1 127 ? 82.78000 93.09400 81.22200 1.000 92.79024 124 SER A O 1
ATOM 902 N N . VAL A 1 128 ? 81.16600 94.46000 82.00300 1.000 91.53318 125 VAL A N 1
ATOM 903 C CA . VAL A 1 128 ? 81.67800 94.36600 83.36800 1.000 91.53318 125 VAL A CA 1
ATOM 904 C C . VAL A 1 128 ? 81.54900 92.93800 83.88800 1.000 91.53318 125 VAL A C 1
ATOM 905 O O . VAL A 1 128 ? 82.44700 92.42600 84.57400 1.000 91.53318 125 VAL A O 1
ATOM 909 N N . GLY A 1 129 ? 80.44400 92.26500 83.55700 1.000 90.94492 126 GLY A N 1
ATOM 910 C CA . GLY A 1 129 ? 80.28700 90.88100 83.96600 1.000 90.94492 126 GLY A CA 1
ATOM 911 C C . GLY A 1 129 ? 81.35100 89.97300 83.38400 1.000 90.94492 126 GLY A C 1
ATOM 912 O O . GLY A 1 129 ? 81.86200 89.08600 84.06700 1.000 90.94492 126 GLY A O 1
ATOM 913 N N . ALA A 1 130 ? 81.69900 90.17700 82.11200 1.000 89.52555 127 ALA A N 1
ATOM 914 C CA . ALA A 1 130 ? 82.75100 89.37100 81.50300 1.000 89.52555 127 ALA A CA 1
ATOM 915 C C . ALA A 1 130 ? 84.09200 89.62000 82.17600 1.000 89.52555 127 ALA A C 1
ATOM 916 O O . ALA A 1 130 ? 84.85100 88.67600 82.44400 1.000 89.52555 127 ALA A O 1
ATOM 918 N N . VAL A 1 131 ? 84.40700 90.88700 82.45400 1.000 90.30347 128 VAL A N 1
ATOM 919 C CA . VAL A 1 131 ? 85.67000 91.18300 83.12300 1.000 90.30347 128 VAL A CA 1
ATOM 920 C C . VAL A 1 131 ? 85.73100 90.47600 84.46900 1.000 90.30347 128 VAL A C 1
ATOM 921 O O . VAL A 1 131 ? 86.74400 89.85700 84.82000 1.000 90.30347 128 VAL A O 1
ATOM 925 N N . ASN A 1 132 ? 84.63600 90.51100 85.22700 1.000 90.75936 129 ASN A N 1
ATOM 926 C CA . ASN A 1 132 ? 84.63400 89.81700 86.51000 1.000 90.75936 129 ASN A CA 1
ATOM 927 C C . ASN A 1 132 ? 84.61200 88.29700 86.36300 1.000 90.75936 129 ASN A C 1
ATOM 928 O O . ASN A 1 132 ? 85.05900 87.59600 87.27300 1.000 90.75936 129 ASN A O 1
ATOM 933 N N . GLY A 1 133 ? 84.12300 87.76500 85.24300 1.000 92.26615 130 GLY A N 1
ATOM 934 C CA . GLY A 1 133 ? 84.21600 86.32700 85.02700 1.000 92.26615 130 GLY A CA 1
ATOM 935 C C . GLY A 1 133 ? 85.64700 85.86100 84.82100 1.000 92.26615 130 GLY A C 1
ATOM 936 O O . GLY A 1 133 ? 86.09600 84.87600 85.42400 1.000 92.26615 130 GLY A O 1
ATOM 937 N N . ILE A 1 134 ? 86.39200 86.56400 83.96800 1.000 93.40111 131 ILE A N 1
ATOM 938 C CA . ILE A 1 134 ? 87.82000 86.25000 83.89200 1.000 93.40111 131 ILE A CA 1
ATOM 939 C C . ILE A 1 134 ? 88.50100 86.53400 85.22900 1.000 93.40111 131 ILE A C 1
ATOM 940 O O . ILE A 1 134 ? 89.49000 85.87800 85.59000 1.000 93.40111 131 ILE A O 1
ATOM 945 N N . GLY A 1 135 ? 87.96200 87.46900 86.01100 1.000 91.94932 132 GLY A N 1
ATOM 946 C CA . GLY A 1 135 ? 88.42600 87.61200 87.38200 1.000 91.94932 132 GLY A CA 1
ATOM 947 C C . GLY A 1 135 ? 88.22600 86.34900 88.19900 1.000 91.94932 132 GLY A C 1
ATOM 948 O O . GLY A 1 135 ? 89.09000 85.96600 88.99100 1.000 91.94932 132 GLY A O 1
ATOM 949 N N . ILE A 1 136 ? 87.07500 85.69700 88.03200 1.000 89.94363 133 ILE A N 1
ATOM 950 C CA . ILE A 1 136 ? 86.82900 84.41900 88.69900 1.000 89.94363 133 ILE A CA 1
ATOM 951 C C . ILE A 1 136 ? 87.86800 83.39600 88.27100 1.000 89.94363 133 ILE A C 1
ATOM 952 O O . ILE A 1 136 ? 88.33700 82.58400 89.07700 1.000 89.94363 133 ILE A O 1
ATOM 957 N N . ASN A 1 137 ? 88.22500 83.40700 86.98900 1.000 92.64798 134 ASN A N 1
ATOM 958 C CA . ASN A 1 137 ? 89.26400 82.49300 86.51500 1.000 92.64798 134 ASN A CA 1
ATOM 959 C C . ASN A 1 137 ? 90.58500 82.74500 87.23500 1.000 92.64798 134 ASN A C 1
ATOM 960 O O . ASN A 1 137 ? 91.26800 81.80600 87.67000 1.000 92.64798 134 ASN A O 1
ATOM 965 N N . THR A 1 138 ? 90.96100 84.01800 87.36800 1.000 92.57455 135 THR A N 1
ATOM 966 C CA . THR A 1 138 ? 92.18600 84.35200 88.09100 1.000 92.57455 135 THR A CA 1
ATOM 967 C C . THR A 1 138 ? 92.10400 83.90900 89.54700 1.000 92.57455 135 THR A C 1
ATOM 968 O O . THR A 1 138 ? 93.09000 83.42900 90.12000 1.000 92.57455 135 THR A O 1
ATOM 972 N N . ALA A 1 139 ? 90.93100 84.06500 90.16000 1.000 91.60100 136 ALA A N 1
ATOM 973 C CA . ALA A 1 139 ? 90.74800 83.62200 91.53600 1.000 91.60100 136 ALA A CA 1
ATOM 974 C C . ALA A 1 139 ? 90.93100 82.11700 91.65700 1.000 91.60100 136 ALA A C 1
ATOM 975 O O . ALA A 1 139 ? 91.52400 81.63200 92.62600 1.000 91.60100 136 ALA A O 1
ATOM 977 N N . HIS A 1 140 ? 90.41200 81.35900 90.68800 1.000 92.22069 137 HIS A N 1
ATOM 978 C CA . HIS A 1 140 ? 90.62300 79.91500 90.70200 1.000 92.22069 137 HIS A CA 1
ATOM 979 C C . HIS A 1 140 ? 92.09900 79.58400 90.60500 1.000 92.22069 137 HIS A C 1
ATOM 980 O O . HIS A 1 140 ? 92.59000 78.68500 91.29500 1.000 92.22069 137 HIS A O 1
ATOM 987 N N . GLU A 1 141 ? 92.82100 80.28900 89.73800 1.000 98.03796 138 GLU A N 1
ATOM 988 C CA . GLU A 1 141 ? 94.24300 80.00500 89.60000 1.000 98.03796 138 GLU A CA 1
ATOM 989 C C . GLU A 1 141 ? 94.99600 80.33000 90.88300 1.000 98.03796 138 GLU A C 1
ATOM 990 O O . GLU A 1 141 ? 95.95000 79.63000 91.23700 1.000 98.03796 138 GLU A O 1
ATOM 996 N N . LEU A 1 142 ? 94.59200 81.38500 91.58700 1.000 94.34130 139 LEU A N 1
ATOM 997 C CA . LEU A 1 142 ? 95.25100 81.77900 92.82800 1.000 94.34130 139 LEU A CA 1
ATOM 998 C C . LEU A 1 142 ? 94.89500 80.90400 94.02100 1.000 94.34130 139 LEU A C 1
ATOM 999 O O . LEU A 1 142 ? 95.72900 80.74400 94.91600 1.000 94.34130 139 LEU A O 1
ATOM 1004 N N . GLY A 1 143 ? 93.69200 80.33900 94.06500 1.000 92.63511 140 GLY A N 1
ATOM 1005 C CA . GLY A 1 143 ? 93.25100 79.64900 95.26300 1.000 92.63511 140 GLY A CA 1
ATOM 1006 C C . GLY A 1 143 ? 93.85400 78.28400 95.50500 1.000 92.63511 140 GLY A C 1
ATOM 1007 O O . GLY A 1 143 ? 93.66200 77.72900 96.59000 1.000 92.63511 140 GLY A O 1
ATOM 1008 N N . HIS A 1 144 ? 94.57100 77.72400 94.53400 1.000 94.55006 141 HIS A N 1
ATOM 1009 C CA . HIS A 1 144 ? 95.18100 76.40700 94.68400 1.000 94.55006 141 HIS A CA 1
ATOM 1010 C C . HIS A 1 144 ? 96.53000 76.46100 95.38800 1.000 94.55006 141 HIS A C 1
ATOM 1011 O O . HIS A 1 144 ? 96.93100 75.48900 96.03200 1.000 94.55006 141 HIS A O 1
ATOM 1018 N N . LYS A 1 145 ? 97.24200 77.57700 95.27600 1.000 100.81161 142 LYS A N 1
ATOM 1019 C CA . LYS A 1 145 ? 98.56100 77.70800 95.88100 1.000 100.81161 142 LYS A CA 1
ATOM 1020 C C . LYS A 1 145 ? 98.46700 77.73100 97.39800 1.000 100.81161 142 LYS A C 1
ATOM 1021 O O . LYS A 1 145 ? 97.53900 78.30800 97.96800 1.000 100.81161 142 LYS A O 1
ATOM 1027 N N . ARG A 1 146 ? 99.43800 77.09400 98.05000 1.000 108.55279 143 ARG A N 1
ATOM 1028 C CA . ARG A 1 146 ? 99.38900 76.90700 99.49300 1.000 108.55279 143 ARG A CA 1
ATOM 1029 C C . ARG A 1 146 ? 99.94200 78.08800 100.27700 1.000 108.55279 143 ARG A C 1
ATOM 1030 O O . ARG A 1 146 ? 99.90000 78.05800 101.51100 1.000 108.55279 143 ARG A O 1
ATOM 1038 N N . GLU A 1 147 ? 100.45900 79.11500 99.60800 1.000 110.65701 144 GLU A N 1
ATOM 1039 C CA . GLU A 1 147 ? 100.92600 80.29900 100.31500 1.000 110.65701 144 GLU A CA 1
ATOM 1040 C C . GLU A 1 147 ? 99.75500 81.01700 100.97000 1.000 110.65701 144 GLU A C 1
ATOM 1041 O O . GLU A 1 147 ? 98.68000 81.14700 100.38300 1.000 110.65701 144 GLU A O 1
ATOM 1047 N N . ASN A 1 148 ? 99.97400 81.49100 102.19800 1.000 107.32237 145 ASN A N 1
ATOM 1048 C CA . ASN A 1 148 ? 98.88200 82.07400 102.97200 1.000 107.32237 145 ASN A CA 1
ATOM 1049 C C . ASN A 1 148 ? 98.35100 83.34700 102.32400 1.000 107.32237 145 ASN A C 1
ATOM 1050 O O . ASN A 1 148 ? 97.14500 83.61200 102.35800 1.000 107.32237 145 ASN A O 1
ATOM 1055 N N . LEU A 1 149 ? 99.23800 84.15100 101.73700 1.000 107.05387 146 LEU A N 1
ATOM 1056 C CA . LEU A 1 149 ? 98.81600 85.41500 101.14100 1.000 107.05387 146 LEU A CA 1
ATOM 1057 C C . LEU A 1 149 ? 97.91700 85.19000 99.93100 1.000 107.05387 146 LEU A C 1
ATOM 1058 O O . LEU A 1 149 ? 96.97000 85.95400 99.69600 1.000 107.05387 146 LEU A O 1
ATOM 1063 N N . ASP A 1 150 ? 98.20400 84.15100 99.14500 1.000 105.88763 147 ASP A N 1
ATOM 1064 C CA . ASP A 1 150 ? 97.44500 83.91600 97.92300 1.000 105.88763 147 ASP A CA 1
ATOM 1065 C C . ASP A 1 150 ? 95.99300 83.57100 98.21100 1.000 105.88763 147 ASP A C 1
ATOM 1066 O O . ASP A 1 150 ? 95.11200 83.92600 97.42400 1.000 105.88763 147 ASP A O 1
ATOM 1071 N N . ARG A 1 151 ? 95.71700 82.88000 99.31600 1.000 103.57273 148 ARG A N 1
ATOM 1072 C CA . ARG A 1 151 ? 94.33200 82.57800 99.66000 1.000 103.57273 148 ARG A CA 1
ATOM 1073 C C . ARG A 1 151 ? 93.54000 83.85700 99.90500 1.000 103.57273 148 ARG A C 1
ATOM 1074 O O . ARG A 1 151 ? 92.41100 84.01100 99.42100 1.000 103.57273 148 ARG A O 1
ATOM 1082 N N . TRP A 1 152 ? 94.12500 84.79300 100.65300 1.000 103.77344 149 TRP A N 1
ATOM 1083 C CA . TRP A 1 152 ? 93.45500 86.06500 100.89700 1.000 103.77344 149 TRP A CA 1
ATOM 1084 C C . TRP A 1 152 ? 93.29900 86.85800 99.60900 1.000 103.77344 149 TRP A C 1
ATOM 1085 O O . TRP A 1 152 ? 92.27000 87.51000 99.39600 1.000 103.77344 149 TRP A O 1
ATOM 1096 N N . LEU A 1 153 ? 94.30900 86.82000 98.73900 1.000 96.79987 150 LEU A N 1
ATOM 1097 C CA . LEU A 1 153 ? 94.18800 87.52100 97.46600 1.000 96.79987 150 LEU A CA 1
ATOM 1098 C C . LEU A 1 153 ? 93.06900 86.93100 96.61500 1.000 96.79987 150 LEU A C 1
ATOM 1099 O O . LEU A 1 153 ? 92.33700 87.66500 95.94600 1.000 96.79987 150 LEU A O 1
ATOM 1104 N N . ALA A 1 154 ? 92.92000 85.60600 96.62800 1.000 95.34142 151 ALA A N 1
ATOM 1105 C CA . ALA A 1 154 ? 91.82500 84.97900 95.89400 1.000 95.34142 151 ALA A CA 1
ATOM 1106 C C . ALA A 1 154 ? 90.47400 85.37600 96.47000 1.000 95.34142 151 ALA A C 1
ATOM 1107 O O . ALA A 1 154 ? 89.52900 85.65900 95.72100 1.000 95.34142 151 ALA A O 1
ATOM 1109 N N . LYS A 1 155 ? 90.36400 85.39800 97.80000 1.000 95.02635 152 LYS A N 1
ATOM 1110 C CA . LYS A 1 155 ? 89.12400 85.84700 98.42500 1.000 95.02635 152 LYS A CA 1
ATOM 1111 C C . LYS A 1 155 ? 88.79500 87.27500 98.01400 1.000 95.02635 152 LYS A C 1
ATOM 1112 O O . LYS A 1 155 ? 87.63400 87.60400 97.74700 1.000 95.02635 152 LYS A O 1
ATOM 1118 N N . LEU A 1 156 ? 89.81000 88.13800 97.96400 1.000 96.07924 153 LEU A N 1
ATOM 1119 C CA . LEU A 1 156 ? 89.60400 89.50700 97.50300 1.000 96.07924 153 LEU A CA 1
ATOM 1120 C C . LEU A 1 156 ? 89.15600 89.54000 96.04900 1.000 96.07924 153 LEU A C 1
ATOM 1121 O O . LEU A 1 156 ? 88.28700 90.33400 95.67600 1.000 96.07924 153 LEU A O 1
ATOM 1126 N N . THR A 1 157 ? 89.74800 88.68900 95.21300 1.000 92.73380 154 THR A N 1
ATOM 1127 C CA . THR A 1 157 ? 89.42500 88.68600 93.79100 1.000 92.73380 154 THR A CA 1
ATOM 1128 C C . THR A 1 157 ? 87.98200 88.26700 93.55300 1.000 92.73380 154 THR A C 1
ATOM 1129 O O . THR A 1 157 ? 87.31900 88.78900 92.65200 1.000 92.73380 154 THR A O 1
ATOM 1133 N N . LEU A 1 158 ? 87.47900 87.31900 94.34300 1.000 92.66281 155 LEU A N 1
ATOM 1134 C CA . LEU A 1 158 ? 86.10500 86.87000 94.15600 1.000 92.66281 155 LEU A CA 1
ATOM 1135 C C . LEU A 1 158 ? 85.07000 87.88500 94.62200 1.000 92.66281 155 LEU A C 1
ATOM 1136 O O . LEU A 1 158 ? 83.87900 87.67500 94.38000 1.000 92.66281 155 LEU A O 1
ATOM 1141 N N . ALA A 1 159 ? 85.48200 88.95700 95.29300 1.000 91.53594 156 ALA A N 1
ATOM 1142 C CA . ALA A 1 159 ? 84.51100 89.88200 95.87600 1.000 91.53594 156 ALA A CA 1
ATOM 1143 C C . ALA A 1 159 ? 83.62000 90.57000 94.84800 1.000 91.53594 156 ALA A C 1
ATOM 1144 O O . ALA A 1 159 ? 82.39300 90.57600 95.04300 1.000 91.53594 156 ALA A O 1
ATOM 1146 N N . PRO A 1 160 ? 84.13400 91.16600 93.76300 1.000 89.78833 157 PRO A N 1
ATOM 1147 C CA . PRO A 1 160 ? 83.24000 91.91400 92.86300 1.000 89.78833 157 PRO A CA 1
ATOM 1148 C C . PRO A 1 160 ? 82.14700 91.07700 92.22800 1.000 89.78833 157 PRO A C 1
ATOM 1149 O O . PRO A 1 160 ? 81.07700 91.61400 91.91800 1.000 89.78833 157 PRO A O 1
ATOM 1153 N N . VAL A 1 161 ? 82.37200 89.77900 92.01900 1.000 87.61753 158 VAL A N 1
ATOM 1154 C CA . VAL A 1 161 ? 81.34800 88.93800 91.40600 1.000 87.61753 158 VAL A CA 1
ATOM 1155 C C . VAL A 1 161 ? 80.37400 88.38900 92.43800 1.000 87.61753 158 VAL A C 1
ATOM 1156 O O . VAL A 1 161 ? 79.35900 87.78500 92.06100 1.000 87.61753 158 VAL A O 1
ATOM 1160 N N . ALA A 1 162 ? 80.63900 88.59700 93.72800 1.000 90.80167 159 ALA A N 1
ATOM 1161 C CA . ALA A 1 162 ? 79.72500 88.20900 94.80000 1.000 90.80167 159 ALA A CA 1
ATOM 1162 C C . ALA A 1 162 ? 79.43500 86.71300 94.76800 1.000 90.80167 159 ALA A C 1
ATOM 1163 O O . ALA A 1 162 ? 78.28600 86.27800 94.85000 1.000 90.80167 159 ALA A O 1
ATOM 1165 N N . TYR A 1 163 ? 80.49100 85.91800 94.64300 1.000 90.23934 160 TYR A N 1
ATOM 1166 C CA . TYR A 1 163 ? 80.33500 84.47700 94.53600 1.000 90.23934 160 TYR A CA 1
ATOM 1167 C C . TYR A 1 163 ? 81.43600 83.82700 95.37300 1.000 90.23934 160 TYR A C 1
ATOM 1168 O O . TYR A 1 163 ? 82.13100 82.90900 94.94300 1.000 90.23934 160 TYR A O 1
ATOM 1177 N N . GLY A 1 164 ? 81.61100 84.33300 96.59700 1.000 90.22378 161 GLY A N 1
ATOM 1178 C CA . GLY A 1 164 ? 82.81100 84.08000 97.37900 1.000 90.22378 161 GLY A CA 1
ATOM 1179 C C . GLY A 1 164 ? 82.98200 82.65800 97.87400 1.000 90.22378 161 GLY A C 1
ATOM 1180 O O . GLY A 1 164 ? 84.10800 82.25800 98.18200 1.000 90.22378 161 GLY A O 1
ATOM 1181 N N . HIS A 1 165 ? 81.90100 81.88400 97.96000 1.000 91.33764 162 HIS A N 1
ATOM 1182 C CA . HIS A 1 165 ? 82.00900 80.51100 98.43900 1.000 91.33764 162 HIS A CA 1
ATOM 1183 C C . HIS A 1 165 ? 82.76400 79.60900 97.47500 1.000 91.33764 162 HIS A C 1
ATOM 1184 O O . HIS A 1 165 ? 83.04300 78.45300 97.81900 1.000 91.33764 162 HIS A O 1
ATOM 1191 N N . PHE A 1 166 ? 83.08700 80.10800 96.28200 1.000 90.06430 163 PHE A N 1
ATOM 1192 C CA . PHE A 1 166 ? 83.84500 79.32600 95.31600 1.000 90.06430 163 PHE A CA 1
ATOM 1193 C C . PHE A 1 166 ? 85.17000 78.86400 95.90200 1.000 90.06430 163 PHE A C 1
ATOM 1194 O O . PHE A 1 166 ? 85.59300 77.72800 95.66800 1.000 90.06430 163 PHE A O 1
ATOM 1202 N N . PHE A 1 167 ? 85.82700 79.72100 96.68800 1.000 90.97850 164 PHE A N 1
ATOM 1203 C CA . PHE A 1 167 ? 87.13900 79.37700 97.22400 1.000 90.97850 164 PHE A CA 1
ATOM 1204 C C . PHE A 1 167 ? 87.09100 78.12000 98.07900 1.000 90.97850 164 PHE A C 1
ATOM 1205 O O . PHE A 1 167 ? 88.06700 77.36400 98.12500 1.000 90.97850 164 PHE A O 1
ATOM 1213 N N . VAL A 1 168 ? 85.97600 77.88000 98.76000 1.000 91.84283 165 VAL A N 1
ATOM 1214 C CA . VAL A 1 168 ? 85.82900 76.65500 99.53600 1.000 91.84283 165 VAL A CA 1
ATOM 1215 C C . VAL A 1 168 ? 85.33700 75.51900 98.65300 1.000 91.84283 165 VAL A C 1
ATOM 1216 O O . VAL A 1 168 ? 85.88300 74.40700 98.67600 1.000 91.84283 165 VAL A O 1
ATOM 1220 N N . GLU A 1 169 ? 84.29600 75.78500 97.86200 1.000 95.16105 166 GLU A N 1
ATOM 1221 C CA . GLU A 1 169 ? 83.63900 74.70700 97.13400 1.000 95.16105 166 GLU A CA 1
ATOM 1222 C C . GLU A 1 169 ? 84.56700 74.08200 96.10200 1.000 95.16105 166 GLU A C 1
ATOM 1223 O O . GLU A 1 169 ? 84.75600 72.86600 96.09300 1.000 95.16105 166 GLU A O 1
ATOM 1229 N N . HIS A 1 170 ? 85.17900 74.89400 95.23700 1.000 91.90621 167 HIS A N 1
ATOM 1230 C CA . HIS A 1 170 ? 86.02900 74.31800 94.20100 1.000 91.90621 167 HIS A CA 1
ATOM 1231 C C . HIS A 1 170 ? 87.18500 73.54000 94.80700 1.000 91.90621 167 HIS A C 1
ATOM 1232 O O . HIS A 1 170 ? 87.54000 72.46100 94.32300 1.000 91.90621 167 HIS A O 1
ATOM 1239 N N . ASN A 1 171 ? 87.78000 74.06600 95.87200 1.000 92.20396 168 ASN A N 1
ATOM 1240 C CA . ASN A 1 171 ? 88.96900 73.43900 96.42400 1.000 92.20396 168 ASN A CA 1
ATOM 1241 C C . ASN A 1 171 ? 88.66200 72.16000 97.18900 1.000 92.20396 168 ASN A C 1
ATOM 1242 O O . ASN A 1 171 ? 89.51300 71.26700 97.23600 1.000 92.20396 168 ASN A O 1
ATOM 1247 N N . ARG A 1 172 ? 87.47700 72.03200 97.79400 1.000 96.00306 169 ARG A N 1
ATOM 1248 C CA . ARG A 1 172 ? 87.26100 70.89300 98.67400 1.000 96.00306 169 ARG A CA 1
ATOM 1249 C C . ARG A 1 172 ? 86.00900 70.06700 98.41000 1.000 96.00306 169 ARG A C 1
ATOM 1250 O O . ARG A 1 172 ? 85.77700 69.09700 99.13700 1.000 96.00306 169 ARG A O 1
ATOM 1258 N N . GLY A 1 173 ? 85.19700 70.40300 97.41100 1.000 94.96012 170 GLY A N 1
ATOM 1259 C CA . GLY A 1 173 ? 84.03800 69.59400 97.10000 1.000 94.96012 170 GLY A CA 1
ATOM 1260 C C . GLY A 1 173 ? 83.91600 69.24300 95.63200 1.000 94.96012 170 GLY A C 1
ATOM 1261 O O . GLY A 1 173 ? 83.20800 68.29800 95.27700 1.000 94.96012 170 GLY A O 1
ATOM 1262 N N . HIS A 1 174 ? 84.59200 69.99800 94.76600 1.000 93.34231 171 HIS A N 1
ATOM 1263 C CA . HIS A 1 174 ? 84.59700 69.68700 93.34100 1.000 93.34231 171 HIS A CA 1
ATOM 1264 C C . HIS A 1 174 ? 85.79200 68.82600 92.96600 1.000 93.34231 171 HIS A C 1
ATOM 1265 O O . HIS A 1 174 ? 85.63500 67.79500 92.30900 1.000 93.34231 171 HIS A O 1
ATOM 1272 N N . HIS A 1 175 ? 86.98900 69.22800 93.39200 1.000 91.97241 172 HIS A N 1
ATOM 1273 C CA . HIS A 1 175 ? 88.18100 68.45300 93.08700 1.000 91.97241 172 HIS A CA 1
ATOM 1274 C C . HIS A 1 175 ? 88.13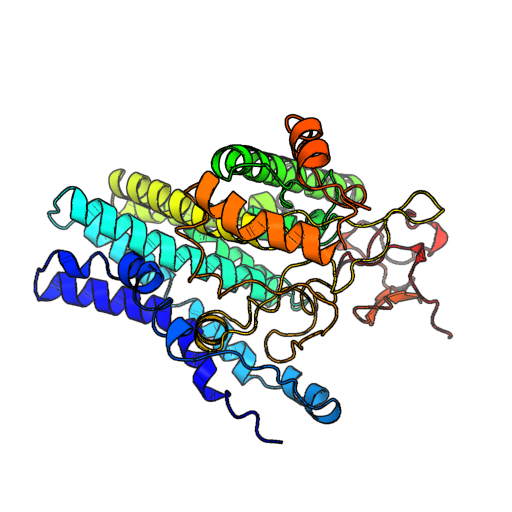400 67.07200 93.72300 1.000 91.97241 172 HIS A C 1
ATOM 1275 O O . HIS A 1 175 ? 88.91300 66.19600 93.33700 1.000 91.97241 172 HIS A O 1
ATOM 1282 N N . LYS A 1 176 ? 87.23700 66.86100 94.68400 1.000 94.26066 173 LYS A N 1
ATOM 1283 C CA . LYS A 1 176 ? 87.08400 65.57200 95.34500 1.000 94.26066 173 LYS A CA 1
ATOM 1284 C C . LYS A 1 176 ? 86.03300 64.69300 94.68000 1.000 94.26066 173 LYS A C 1
ATOM 1285 O O . LYS A 1 176 ? 86.22400 63.47800 94.57200 1.000 94.26066 173 LYS A O 1
ATOM 1291 N N . ASN A 1 177 ? 84.92400 65.27900 94.23300 1.000 96.53649 174 ASN A N 1
ATOM 1292 C CA . ASN A 1 177 ? 83.79600 64.53100 93.69500 1.000 96.53649 174 ASN A CA 1
ATOM 1293 C C . ASN A 1 177 ? 83.72200 64.60600 92.17400 1.000 96.53649 174 ASN A C 1
ATOM 1294 O O . ASN A 1 177 ? 82.63200 64.61500 91.60500 1.000 96.53649 174 ASN A O 1
ATOM 1299 N N . VAL A 1 178 ? 84.87300 64.64900 91.50300 1.000 96.42684 175 VAL A N 1
ATOM 1300 C CA . VAL A 1 178 ? 84.88700 64.81800 90.05700 1.000 96.42684 175 VAL A CA 1
ATOM 1301 C C . VAL A 1 178 ? 84.15000 63.67700 89.37700 1.000 96.42684 175 VAL A C 1
ATOM 1302 O O . VAL A 1 178 ? 84.32100 62.50300 89.72800 1.000 96.42684 175 VAL A O 1
ATOM 1306 N N . ALA A 1 179 ? 83.32500 64.02400 88.39000 1.000 95.96986 176 ALA A N 1
ATOM 1307 C CA . ALA A 1 179 ? 82.73100 63.04900 87.47900 1.000 95.96986 176 ALA A CA 1
ATOM 1308 C C . ALA A 1 179 ? 81.99500 61.94500 88.23100 1.000 95.96986 176 ALA A C 1
ATOM 1309 O O . ALA A 1 179 ? 82.11200 60.76200 87.91200 1.000 95.96986 176 ALA A O 1
ATOM 1311 N N . THR A 1 180 ? 81.23400 62.33500 89.24300 1.000 99.06438 177 THR A N 1
ATOM 1312 C CA . THR A 1 180 ? 80.43200 61.40400 90.01500 1.000 99.06438 177 THR A CA 1
ATOM 1313 C C . THR A 1 180 ? 78.99200 61.88700 90.04000 1.000 99.06438 177 THR A C 1
ATOM 1314 O O . THR A 1 180 ? 78.73700 63.08800 89.91600 1.000 99.06438 177 THR A O 1
ATOM 1318 N N . PRO A 1 181 ? 78.02800 60.97500 90.19500 1.000 100.68980 178 PRO A N 1
ATOM 1319 C CA . PRO A 1 181 ? 76.61700 61.38500 90.18900 1.000 100.68980 178 PRO A CA 1
ATOM 1320 C C . PRO A 1 181 ? 76.21100 62.25600 91.36700 1.000 100.68980 178 PRO A C 1
ATOM 1321 O O . PRO A 1 181 ? 75.03500 62.62000 91.46300 1.000 100.68980 178 PRO A O 1
ATOM 1325 N N . GLU A 1 182 ? 77.13200 62.60500 92.26400 1.000 104.57091 179 GLU A N 1
ATOM 1326 C CA . GLU A 1 182 ? 76.80800 63.42800 93.42100 1.000 104.57091 179 GLU A CA 1
ATOM 1327 C C . GLU A 1 182 ? 77.28900 64.86500 93.29700 1.000 104.57091 179 GLU A C 1
ATOM 1328 O O . GLU A 1 182 ? 76.69700 65.75600 93.91100 1.000 104.57091 179 GLU A O 1
ATOM 1334 N N . ASP A 1 183 ? 78.33900 65.10900 92.52900 1.000 98.06796 180 ASP A N 1
ATOM 1335 C CA . ASP A 1 183 ? 78.89600 66.45200 92.43100 1.000 98.06796 180 ASP A CA 1
ATOM 1336 C C . ASP A 1 183 ? 77.92500 67.38300 91.72000 1.000 98.06796 180 ASP A C 1
ATOM 1337 O O . ASP A 1 183 ? 77.47900 67.07300 90.61100 1.000 98.06796 180 ASP A O 1
ATOM 1342 N N . PRO A 1 184 ? 77.57200 68.52100 92.31200 1.000 95.44484 181 PRO A N 1
ATOM 1343 C CA . PRO A 1 184 ? 76.76200 69.50000 91.57900 1.000 95.44484 181 PRO A CA 1
ATOM 1344 C C . PRO A 1 184 ? 77.61800 70.41200 90.72000 1.000 95.44484 181 PRO A C 1
ATOM 1345 O O . PRO A 1 184 ? 77.38400 71.62100 90.66600 1.000 95.44484 181 PRO A O 1
ATOM 1349 N N . ALA A 1 185 ? 78.61700 69.84700 90.05000 1.000 93.71825 182 ALA A N 1
ATOM 1350 C CA . ALA A 1 185 ? 79.41500 70.60200 89.09800 1.000 93.71825 182 ALA A CA 1
ATOM 1351 C C . ALA A 1 185 ? 79.80400 69.78900 87.87500 1.000 93.71825 182 ALA A C 1
ATOM 1352 O O . ALA A 1 185 ? 80.54400 70.30000 87.03000 1.000 93.71825 182 ALA A O 1
ATOM 1354 N N . SER A 1 186 ? 79.34000 68.55100 87.75400 1.000 92.48596 183 SER A N 1
ATOM 1355 C CA . SER A 1 186 ? 79.64400 67.69400 86.61900 1.000 92.48596 183 SER A CA 1
ATOM 1356 C C . SER A 1 186 ? 78.36700 67.44000 85.83700 1.000 92.48596 183 SER A C 1
ATOM 1357 O O . SER A 1 186 ? 77.35200 67.03700 86.41300 1.000 92.48596 183 SER A O 1
ATOM 1360 N N . SER A 1 187 ? 78.42100 67.67100 84.53200 1.000 91.60821 184 SER A N 1
ATOM 1361 C CA . SER A 1 187 ? 77.24300 67.54600 83.69600 1.000 91.60821 184 SER A CA 1
ATOM 1362 C C . SER A 1 187 ? 76.90700 66.08100 83.44500 1.000 91.60821 184 SER A C 1
ATOM 1363 O O . SER A 1 187 ? 77.73200 65.18400 83.62500 1.000 91.60821 184 SER A O 1
ATOM 1366 N N . LYS A 1 188 ? 75.67200 65.85000 83.01500 1.000 94.09707 185 LYS A N 1
ATOM 1367 C CA . LYS A 1 188 ? 75.20700 64.53700 82.59800 1.000 94.09707 185 LYS A CA 1
ATOM 1368 C C . LYS A 1 188 ? 74.78900 64.61300 81.13900 1.000 94.09707 185 LYS A C 1
ATOM 1369 O O . LYS A 1 188 ? 74.14300 65.57800 80.72500 1.000 94.09707 185 LYS A O 1
ATOM 1375 N N . MET A 1 189 ? 75.16000 63.60400 80.35800 1.000 96.14524 186 MET A N 1
ATOM 1376 C CA . MET A 1 189 ? 74.86000 63.64000 78.93400 1.000 96.14524 186 MET A CA 1
ATOM 1377 C C . MET A 1 189 ? 73.35300 63.59800 78.72200 1.000 96.14524 186 MET A C 1
ATOM 1378 O O . MET A 1 189 ? 72.66300 62.73000 79.26100 1.000 96.14524 186 MET A O 1
ATOM 1383 N N . GLY A 1 190 ? 72.84700 64.54000 77.93600 1.000 95.42529 187 GLY A N 1
ATOM 1384 C CA . GLY A 1 190 ? 71.42400 64.70800 77.75300 1.000 95.42529 187 GLY A CA 1
ATOM 1385 C C . GLY A 1 190 ? 70.79400 65.79000 78.59700 1.000 95.42529 187 GLY A C 1
ATOM 1386 O O . GLY A 1 190 ? 69.56500 65.91700 78.58800 1.000 95.42529 187 GLY A O 1
ATOM 1387 N N . GLU A 1 191 ? 71.58900 66.57300 79.31800 1.000 93.57507 188 GLU A N 1
ATOM 1388 C CA . GLU A 1 191 ? 71.09600 67.60600 80.22000 1.000 93.57507 188 GLU A CA 1
ATOM 1389 C C . GLU A 1 191 ? 71.35800 68.97200 79.60600 1.000 93.57507 188 GLU A C 1
ATOM 1390 O O . GLU A 1 191 ? 72.51500 69.33900 79.37600 1.000 93.57507 188 GLU A O 1
ATOM 1396 N N . SER A 1 192 ? 70.29200 69.72300 79.35200 1.000 91.46586 189 SER A N 1
ATOM 1397 C CA . SER A 1 192 ? 70.44400 71.05400 78.79200 1.000 91.46586 189 SER A CA 1
ATOM 1398 C C . SER A 1 192 ? 71.03100 72.00400 79.83000 1.000 91.46586 189 SER A C 1
ATOM 1399 O O . SER A 1 192 ? 70.90200 71.80400 81.03900 1.000 91.46586 189 SER A O 1
ATOM 1402 N N . PHE A 1 193 ? 71.68200 73.05700 79.33600 1.000 85.40752 190 PHE A N 1
ATOM 1403 C CA . PHE A 1 193 ? 72.37000 73.99000 80.22200 1.000 85.40752 190 PHE A CA 1
ATOM 1404 C C . PHE A 1 193 ? 71.40000 74.67000 81.17900 1.000 85.40752 190 PHE A C 1
ATOM 1405 O O . PHE A 1 193 ? 71.71300 74.86200 82.36100 1.000 85.40752 190 PHE A O 1
ATOM 1413 N N . TRP A 1 194 ? 70.22300 75.05500 80.68500 1.000 90.72536 191 TRP A N 1
ATOM 1414 C CA . TRP A 1 194 ? 69.24500 75.72300 81.53100 1.000 90.72536 191 TRP A CA 1
ATOM 1415 C C . TRP A 1 194 ? 68.61900 74.77800 82.54500 1.000 90.72536 191 TRP A C 1
ATOM 1416 O O . TRP A 1 194 ? 68.06000 75.24400 83.54200 1.000 90.72536 191 TRP A O 1
ATOM 1427 N N . ALA A 1 195 ? 68.69500 73.47300 82.31300 1.000 87.79793 192 ALA A N 1
ATOM 1428 C CA . ALA A 1 195 ? 68.30700 72.48800 83.31000 1.000 87.79793 192 ALA A CA 1
ATOM 1429 C C . ALA A 1 195 ? 69.46200 72.11200 84.22100 1.000 87.79793 192 ALA A C 1
ATOM 1430 O O . ALA A 1 195 ? 69.30100 71.24600 85.08500 1.000 87.79793 192 ALA A O 1
ATOM 1432 N N . PHE A 1 196 ? 70.61900 72.74300 84.04100 1.000 85.73440 193 PHE A N 1
ATOM 1433 C CA . PHE A 1 196 ? 71.80800 72.48200 84.83600 1.000 85.73440 193 PHE A CA 1
ATOM 1434 C C . PHE A 1 196 ? 72.20700 73.65200 85.71500 1.000 85.73440 193 PHE A C 1
ATOM 1435 O O . PHE A 1 196 ? 72.79600 73.43700 86.77300 1.000 85.73440 193 PHE A O 1
ATOM 1443 N N . LEU A 1 197 ? 71.89400 74.87900 85.30200 1.000 85.42997 194 LEU A N 1
ATOM 1444 C CA . LEU A 1 197 ? 72.31200 76.05600 86.06300 1.000 85.42997 194 LEU A CA 1
ATOM 1445 C C . LEU A 1 197 ? 71.76200 76.09300 87.48700 1.000 85.42997 194 LEU A C 1
ATOM 1446 O O . LEU A 1 197 ? 72.56100 76.25200 88.43200 1.000 85.42997 194 LEU A O 1
ATOM 1451 N N . PRO A 1 198 ? 70.45000 75.97100 87.72700 1.000 86.98051 195 PRO A N 1
ATOM 1452 C CA . PRO A 1 198 ? 69.98200 76.01000 89.12100 1.000 86.98051 195 PRO A CA 1
ATOM 1453 C C . PRO A 1 198 ? 70.55000 74.88900 89.96500 1.000 86.98051 195 PRO A C 1
ATOM 1454 O O . PRO A 1 198 ? 70.87700 75.10200 91.14200 1.000 86.98051 195 PRO A O 1
ATOM 1458 N N . ARG A 1 199 ? 70.69600 73.69800 89.38000 1.000 85.36109 196 ARG A N 1
ATOM 1459 C CA . ARG A 1 199 ? 71.23700 72.57100 90.12700 1.000 85.36109 196 ARG A CA 1
ATOM 1460 C C . ARG A 1 199 ? 72.63100 72.88100 90.64100 1.000 85.36109 196 ARG A C 1
ATOM 1461 O O . ARG A 1 199 ? 72.91000 72.72900 91.83400 1.000 85.36109 196 ARG A O 1
ATOM 1469 N N . THR A 1 200 ? 73.52000 73.33300 89.75600 1.000 86.50618 197 THR A N 1
ATOM 1470 C CA . THR A 1 200 ? 74.89000 73.58700 90.17900 1.000 86.50618 197 THR A CA 1
ATOM 1471 C C . THR A 1 200 ? 74.96500 74.74200 91.16800 1.000 86.50618 197 THR A C 1
ATOM 1472 O O . THR A 1 200 ? 75.71700 74.66800 92.14500 1.000 86.50618 197 THR A O 1
ATOM 1476 N N . VAL A 1 201 ? 74.18100 75.80400 90.96100 1.000 86.87103 198 VAL A N 1
ATOM 1477 C CA . VAL A 1 201 ? 74.25400 76.94000 91.88300 1.000 86.87103 198 VAL A CA 1
ATOM 1478 C C . VAL A 1 201 ? 73.82400 76.52300 93.28700 1.000 86.87103 198 VAL A C 1
ATOM 1479 O O . VAL A 1 201 ? 74.54300 76.74500 94.27800 1.000 86.87103 198 VAL A O 1
ATOM 1483 N N . ILE A 1 202 ? 72.65300 75.89100 93.39200 1.000 89.59881 199 ILE A N 1
ATOM 1484 C CA . ILE A 1 202 ? 72.14300 75.51300 94.70400 1.000 89.59881 199 ILE A CA 1
ATOM 1485 C C . ILE A 1 202 ? 73.04100 74.46500 95.34800 1.000 89.59881 199 ILE A C 1
ATOM 1486 O O . ILE A 1 202 ? 73.31000 74.51900 96.55500 1.000 89.59881 199 ILE A O 1
ATOM 1491 N N . GLY A 1 203 ? 73.51800 73.49700 94.56200 1.000 91.73641 200 GLY A N 1
ATOM 1492 C CA . GLY A 1 203 ? 74.39600 72.48300 95.11200 1.000 91.73641 200 GLY A CA 1
ATOM 1493 C C . GLY A 1 203 ? 75.69500 73.05900 95.63200 1.000 91.73641 200 GLY A C 1
ATOM 1494 O O . GLY A 1 203 ? 76.20100 72.62600 96.66800 1.000 91.73641 200 GLY A O 1
ATOM 1495 N N . SER A 1 204 ? 76.25700 74.03900 94.92200 1.000 91.35668 201 SER A N 1
ATOM 1496 C CA . SER A 1 204 ? 77.47400 74.67900 95.40400 1.000 91.35668 201 SER A CA 1
ATOM 1497 C C . SER A 1 204 ? 77.23200 75.38600 96.72800 1.000 91.35668 201 SER A C 1
ATOM 1498 O O . SER A 1 204 ? 78.03300 75.25600 97.66200 1.000 91.35668 201 SER A O 1
ATOM 1501 N N . LEU A 1 205 ? 76.12300 76.12600 96.83600 1.000 93.06513 202 LEU A N 1
ATOM 1502 C CA . LEU A 1 205 ? 75.81500 76.77300 98.11100 1.000 93.06513 202 LEU A CA 1
ATOM 1503 C C . LEU A 1 205 ? 75.71700 75.75300 99.24000 1.000 93.06513 202 LEU A C 1
ATOM 1504 O O . LEU A 1 205 ? 76.37000 75.89400 100.28700 1.000 93.06513 202 LEU A O 1
ATOM 1509 N N . ARG A 1 206 ? 74.90400 74.71200 99.04000 1.000 98.91999 203 ARG A N 1
ATOM 1510 C CA . ARG A 1 206 ? 74.69300 73.72800 100.09600 1.000 98.91999 203 ARG A CA 1
ATOM 1511 C C . ARG A 1 206 ? 75.99500 73.04200 100.47900 1.000 98.91999 203 ARG A C 1
ATOM 1512 O O . ARG A 1 206 ? 76.28600 72.86600 101.66800 1.000 98.91999 203 ARG A O 1
ATOM 1520 N N . SER A 1 207 ? 76.79100 72.64400 99.48500 1.000 97.68745 204 SER A N 1
ATOM 1521 C CA . SER A 1 207 ? 78.02200 71.92000 99.76500 1.000 97.68745 204 SER A CA 1
ATOM 1522 C C . SER A 1 207 ? 79.02200 72.79000 100.51100 1.000 97.68745 204 SER A C 1
ATOM 1523 O O . SER A 1 207 ? 79.67500 72.32000 101.45000 1.000 97.68745 204 SER A O 1
ATOM 1526 N N . ALA A 1 208 ? 79.16500 74.05500 100.11100 1.000 96.09731 205 ALA A N 1
ATOM 1527 C CA . ALA A 1 208 ? 80.08500 74.93900 100.81700 1.000 96.09731 205 ALA A CA 1
ATOM 1528 C C . ALA A 1 208 ? 79.67000 75.10400 102.27100 1.000 96.09731 205 ALA A C 1
ATOM 1529 O O . ALA A 1 208 ? 80.49800 74.98500 103.19000 1.000 96.09731 205 ALA A O 1
ATOM 1531 N N . TRP A 1 209 ? 78.37900 75.36300 102.50100 1.000 98.16593 206 TRP A N 1
ATOM 1532 C CA . TRP A 1 209 ? 77.91500 75.53600 103.87200 1.000 98.16593 206 TRP A CA 1
ATOM 1533 C C . TRP A 1 209 ? 78.15200 74.27700 104.69400 1.000 98.16593 206 TRP A C 1
ATOM 1534 O O . TRP A 1 209 ? 78.63800 74.35200 105.83000 1.000 98.16593 206 TRP A O 1
ATOM 1545 N N . ALA A 1 210 ? 77.83300 73.11000 104.13100 1.000 97.69149 207 ALA A N 1
ATOM 1546 C CA . ALA A 1 210 ? 78.00000 71.86400 104.86900 1.000 97.69149 207 ALA A CA 1
ATOM 1547 C C . ALA A 1 210 ? 79.46300 71.60200 105.19500 1.000 97.69149 207 ALA A C 1
ATOM 1548 O O . ALA A 1 210 ? 79.79000 71.18100 106.30900 1.000 97.69149 207 ALA A O 1
ATOM 1550 N N . ILE A 1 211 ? 80.36000 71.84400 104.23600 1.000 98.14648 208 ILE A N 1
ATOM 1551 C CA . ILE A 1 211 ? 81.77700 71.57400 104.46300 1.000 98.14648 208 ILE A CA 1
ATOM 1552 C C . ILE A 1 211 ? 82.31200 72.45500 105.58200 1.000 98.14648 208 ILE A C 1
ATOM 1553 O O . ILE A 1 211 ? 82.99700 71.98200 106.50200 1.000 98.14648 208 ILE A O 1
ATOM 1558 N N . GLU A 1 212 ? 82.00100 73.75100 105.52900 1.000 102.41361 209 GLU A N 1
ATOM 1559 C CA . GLU A 1 212 ? 82.52900 74.63800 106.56000 1.000 102.41361 209 GLU A CA 1
ATOM 1560 C C . GLU A 1 212 ? 81.91900 74.33200 107.92200 1.000 102.41361 209 GLU A C 1
ATOM 1561 O O . GLU A 1 212 ? 82.61700 74.38500 108.94400 1.000 102.41361 209 GLU A O 1
ATOM 1567 N N . LYS A 1 213 ? 80.62500 73.99900 107.96300 1.000 104.57264 210 LYS A N 1
ATOM 1568 C CA . LYS A 1 213 ? 80.01400 73.64300 109.23800 1.000 104.57264 210 LYS A CA 1
ATOM 1569 C C . LYS A 1 213 ? 80.65100 72.39200 109.82000 1.000 104.57264 210 LYS A C 1
ATOM 1570 O O . LYS A 1 213 ? 80.90000 72.31900 111.02800 1.000 104.57264 210 LYS A O 1
ATOM 1576 N N . ALA A 1 214 ? 80.92000 71.39300 108.97700 1.000 106.49960 211 ALA A N 1
ATOM 1577 C CA . ALA A 1 214 ? 81.55400 70.17500 109.46400 1.000 106.49960 211 ALA A CA 1
ATOM 1578 C C . ALA A 1 214 ? 82.93500 70.46400 110.02800 1.000 106.49960 211 ALA A C 1
ATOM 1579 O O . ALA A 1 214 ? 83.29100 69.96400 111.10200 1.000 106.49960 211 ALA A O 1
ATOM 1581 N N . ARG A 1 215 ? 83.72700 71.27800 109.32500 1.000 109.98897 212 ARG A N 1
ATOM 1582 C CA . ARG A 1 215 ? 85.06100 71.59100 109.83000 1.000 109.98897 212 ARG A CA 1
ATOM 1583 C C . ARG A 1 215 ? 84.99000 72.32600 111.16300 1.000 109.98897 212 ARG A C 1
ATOM 1584 O O . ARG A 1 215 ? 85.72000 71.99200 112.10700 1.000 109.98897 212 ARG A O 1
ATOM 1592 N N . LEU A 1 216 ? 84.10900 73.32300 111.26800 1.000 110.87547 213 LEU A N 1
ATOM 1593 C CA . LEU A 1 216 ? 84.01400 74.07600 112.51400 1.000 110.87547 213 LEU A CA 1
ATOM 1594 C C . LEU A 1 216 ? 83.53400 73.19800 113.66200 1.000 110.87547 213 LEU A C 1
ATOM 1595 O O . LEU A 1 216 ? 84.04500 73.29900 114.78200 1.000 110.87547 213 LEU A O 1
ATOM 1600 N N . GLN A 1 217 ? 82.55700 72.32600 113.40600 1.000 114.12328 214 GLN A N 1
ATOM 1601 C CA . GLN A 1 217 ? 82.09100 71.42100 114.45100 1.000 114.12328 214 GLN A CA 1
ATOM 1602 C C . GLN A 1 217 ? 83.20100 70.48200 114.89300 1.000 114.12328 214 GLN A C 1
ATOM 1603 O O . GLN A 1 217 ? 83.33100 70.18000 116.08500 1.000 114.12328 214 GLN A O 1
ATOM 1609 N N . ARG A 1 218 ? 84.01000 70.00200 113.94700 1.000 120.07252 215 ARG A N 1
ATOM 1610 C CA . ARG A 1 218 ? 85.17900 69.21600 114.32200 1.000 120.07252 215 ARG A CA 1
ATOM 1611 C C . ARG A 1 218 ? 86.13500 70.02700 115.18200 1.000 120.07252 215 ARG A C 1
ATOM 1612 O O . ARG A 1 218 ? 86.78300 69.47800 116.08000 1.000 120.07252 215 ARG A O 1
ATOM 1620 N N . ASN A 1 219 ? 86.22700 71.33100 114.93700 1.000 120.61087 216 ASN A N 1
ATOM 1621 C CA . ASN A 1 219 ? 87.10500 72.19000 115.72100 1.000 120.61087 216 ASN A CA 1
ATOM 1622 C C . ASN A 1 219 ? 86.48000 72.64400 117.03600 1.000 120.61087 216 ASN A C 1
ATOM 1623 O O . ASN A 1 219 ? 87.07700 73.47700 117.72600 1.000 120.61087 216 ASN A O 1
ATOM 1628 N N . LYS A 1 220 ? 85.30500 72.12200 117.39000 1.000 119.67177 217 LYS A N 1
ATOM 1629 C CA . LYS A 1 220 ? 84.60500 72.48100 118.62500 1.000 119.67177 217 LYS A CA 1
ATOM 1630 C C . LYS A 1 220 ? 84.34100 73.98700 118.68300 1.000 119.67177 217 LYS A C 1
ATOM 1631 O O . LYS A 1 220 ? 84.78100 74.69200 119.59200 1.000 119.67177 217 LYS A O 1
ATOM 1637 N N . GLN A 1 221 ? 83.60800 74.47000 117.68500 1.000 115.65426 218 GLN A N 1
ATOM 1638 C CA . GLN A 1 221 ? 83.32300 75.89200 117.57300 1.000 115.65426 218 GLN A CA 1
ATOM 1639 C C . GLN A 1 221 ? 82.05900 76.07300 116.74800 1.000 115.65426 218 GLN A C 1
ATOM 1640 O O . GLN A 1 221 ? 81.79800 75.30900 115.81600 1.000 115.65426 218 GLN A O 1
ATOM 1646 N N . SER A 1 222 ? 81.28000 77.09100 117.10100 1.000 114.11890 219 SER A N 1
ATOM 1647 C CA . SER A 1 222 ? 80.00200 77.32500 116.44400 1.000 114.11890 219 SER A CA 1
ATOM 1648 C C . SER A 1 222 ? 80.20000 77.72900 114.98700 1.000 114.11890 219 SER A C 1
ATOM 1649 O O . SER A 1 222 ? 81.19800 78.35500 114.62200 1.000 114.11890 219 SER A O 1
ATOM 1652 N N . VAL A 1 223 ? 79.22700 77.36200 114.15000 1.000 109.16441 220 VAL A N 1
ATOM 1653 C CA . VAL A 1 223 ? 79.30900 77.68500 112.72900 1.000 109.16441 220 VAL A CA 1
ATOM 1654 C C . VAL A 1 223 ? 79.21900 79.19000 112.51300 1.000 109.16441 220 VAL A C 1
ATOM 1655 O O . VAL A 1 223 ? 79.87900 79.74400 111.62700 1.000 109.16441 220 VAL A O 1
ATOM 1659 N N . TRP A 1 224 ? 78.41500 79.88000 113.32100 1.000 109.71173 221 TRP A N 1
ATOM 1660 C CA . TRP A 1 224 ? 78.26700 81.32900 113.21100 1.000 109.71173 221 TRP A CA 1
ATOM 1661 C C . TRP A 1 224 ? 79.42500 82.03300 113.92100 1.000 109.71173 221 TRP A C 1
ATOM 1662 O O . TRP A 1 224 ? 79.25600 82.75900 114.89900 1.000 109.71173 221 TRP A O 1
ATOM 1673 N N . SER A 1 225 ? 80.62500 81.79800 113.40400 1.000 110.29710 222 SER A N 1
ATOM 1674 C CA . SER A 1 225 ? 81.84000 82.35300 113.97100 1.000 110.29710 222 SER A CA 1
ATOM 1675 C C . SER A 1 225 ? 82.59600 83.13900 112.91100 1.000 110.29710 222 SER A C 1
ATOM 1676 O O . SER A 1 225 ? 82.36300 82.98800 111.70900 1.000 110.29710 222 SER A O 1
ATOM 1679 N N . LEU A 1 226 ? 83.51100 83.98900 113.37400 1.000 112.17500 223 LEU A N 1
ATOM 1680 C CA . LEU A 1 226 ? 84.33600 84.77100 112.46400 1.000 112.17500 223 LEU A CA 1
ATOM 1681 C C . LEU A 1 226 ? 85.32400 83.91600 111.68800 1.000 112.17500 223 LEU A C 1
ATOM 1682 O O . LEU A 1 226 ? 85.90700 84.40500 110.71500 1.000 112.17500 223 LEU A O 1
ATOM 1687 N N . ASP A 1 227 ? 85.53100 82.66400 112.09100 1.000 112.62450 224 ASP A N 1
ATOM 1688 C CA . ASP A 1 227 ? 86.43200 81.77000 111.37900 1.000 112.62450 224 ASP A CA 1
ATOM 1689 C C . ASP A 1 227 ? 85.79600 81.14300 110.14800 1.000 112.62450 224 ASP A C 1
ATOM 1690 O O . ASP A 1 227 ? 86.51400 80.54800 109.33900 1.000 112.62450 224 ASP A O 1
ATOM 1695 N N . ASN A 1 228 ? 84.48100 81.25200 109.99200 1.000 103.79805 225 ASN A N 1
ATOM 1696 C CA . ASN A 1 228 ? 83.81400 80.68600 108.83000 1.000 103.79805 225 ASN A CA 1
ATOM 1697 C C . ASN A 1 228 ? 84.28100 81.39000 107.56500 1.000 103.79805 225 ASN A C 1
ATOM 1698 O O . ASN A 1 228 ? 84.06600 82.59300 107.39900 1.000 103.79805 225 ASN A O 1
ATOM 1703 N N . GLU A 1 229 ? 84.92200 80.63500 106.67100 1.000 104.41345 226 GLU A N 1
ATOM 1704 C CA . GLU A 1 229 ? 85.49900 81.24000 105.47600 1.000 104.41345 226 GLU A CA 1
ATOM 1705 C C . GLU A 1 229 ? 84.43100 81.76900 104.53000 1.000 104.41345 226 GLU A C 1
ATOM 1706 O O . GLU A 1 229 ? 84.69000 82.71200 103.77800 1.000 104.41345 226 GLU A O 1
ATOM 1712 N N . ASN A 1 230 ? 83.23500 81.18100 104.54500 1.000 100.56241 227 ASN A N 1
ATOM 1713 C CA . ASN A 1 230 ? 82.15300 81.71700 103.72700 1.000 100.56241 227 ASN A CA 1
ATOM 1714 C C . ASN A 1 230 ? 81.78300 83.12600 104.16700 1.000 100.56241 227 ASN A C 1
ATOM 1715 O O . ASN A 1 230 ? 81.59900 84.02000 103.33200 1.000 100.56241 227 ASN A O 1
ATOM 1720 N N . LEU A 1 231 ? 81.67000 83.34200 105.47800 1.000 97.45478 228 LEU A N 1
ATOM 1721 C CA . LEU A 1 231 ? 81.39200 84.68000 105.98300 1.000 97.45478 228 LEU A CA 1
ATOM 1722 C C . LEU A 1 231 ? 82.54100 85.63000 105.67800 1.000 97.45478 228 LEU A C 1
ATOM 1723 O O . LEU A 1 231 ? 82.31700 86.79200 105.32300 1.000 97.45478 228 LEU A O 1
ATOM 1728 N N . GLN A 1 232 ? 83.78100 85.15500 105.81300 1.000 100.25691 229 GLN A N 1
ATOM 1729 C CA . GLN A 1 232 ? 84.93100 85.99000 105.48800 1.000 100.25691 229 GLN A CA 1
ATOM 1730 C C . GLN A 1 232 ? 84.91700 86.41300 104.02800 1.000 100.25691 229 GLN A C 1
ATOM 1731 O O . GLN A 1 232 ? 85.30500 87.54000 103.70400 1.000 100.25691 229 GLN A O 1
ATOM 1737 N N . ALA A 1 233 ? 84.48500 85.52600 103.13400 1.000 96.89454 230 ALA A N 1
ATOM 1738 C CA . ALA A 1 233 ? 84.43100 85.86600 101.71900 1.000 96.89454 230 ALA A CA 1
ATOM 1739 C C . ALA A 1 233 ? 83.27600 86.80800 101.40900 1.000 96.89454 230 ALA A C 1
ATOM 1740 O O . ALA A 1 233 ? 83.43300 87.74500 100.62100 1.000 96.89454 230 ALA A O 1
ATOM 1742 N N . TRP A 1 234 ? 82.11300 86.58000 102.01600 1.000 95.79808 231 TRP A N 1
ATOM 1743 C CA . TRP A 1 234 ? 80.95500 87.41600 101.73100 1.000 95.79808 231 TRP A CA 1
ATOM 1744 C C . TRP A 1 234 ? 81.04300 88.79100 102.37800 1.000 95.79808 231 TRP A C 1
ATOM 1745 O O . TRP A 1 234 ? 80.38700 89.72600 101.90400 1.000 95.79808 231 TRP A O 1
ATOM 1756 N N . ALA A 1 235 ? 81.83400 88.93900 103.44100 1.000 97.63245 232 ALA A N 1
ATOM 1757 C CA . ALA A 1 235 ? 81.98700 90.24900 104.06000 1.000 97.63245 232 ALA A CA 1
ATOM 1758 C C . ALA A 1 235 ? 82.64100 91.23600 103.10400 1.000 97.63245 232 ALA A C 1
ATOM 1759 O O . ALA A 1 235 ? 82.28500 92.41800 103.08600 1.000 97.63245 232 ALA A O 1
ATOM 1761 N N . MET A 1 236 ? 83.60700 90.77400 102.30800 1.000 98.60779 233 MET A N 1
ATOM 1762 C CA . MET A 1 236 ? 84.24900 91.65900 101.34300 1.000 98.60779 233 MET A CA 1
ATOM 1763 C C . MET A 1 236 ? 83.25000 92.16600 100.31100 1.000 98.60779 233 MET A C 1
ATOM 1764 O O . MET A 1 236 ? 83.23900 93.35700 99.97500 1.000 98.60779 233 MET A O 1
ATOM 1769 N N . THR A 1 237 ? 82.39800 91.27500 99.80200 1.000 94.86315 234 THR A N 1
ATOM 1770 C CA . THR A 1 237 ? 81.36600 91.69300 98.86100 1.000 94.86315 234 THR A CA 1
ATOM 1771 C C . THR A 1 237 ? 80.40000 92.67300 99.50300 1.000 94.86315 234 THR A C 1
ATOM 1772 O O . THR A 1 237 ? 80.02300 93.67800 98.88900 1.000 94.86315 234 THR A O 1
ATOM 1776 N N . ILE A 1 238 ? 79.98300 92.39500 100.73800 1.000 95.29662 235 ILE A N 1
ATOM 1777 C CA . ILE A 1 238 ? 79.06700 93.29900 101.42400 1.000 95.29662 235 ILE A CA 1
ATOM 1778 C C . ILE A 1 238 ? 79.69400 94.67700 101.56000 1.000 95.29662 235 ILE A C 1
ATOM 1779 O O . ILE A 1 238 ? 79.05800 95.69700 101.27700 1.000 95.29662 235 ILE A O 1
ATOM 1784 N N . VAL A 1 239 ? 80.96200 94.72500 101.96600 1.000 94.23083 236 VAL A N 1
ATOM 1785 C CA . VAL A 1 239 ? 81.63500 96.00500 102.16300 1.000 94.23083 236 VAL A CA 1
ATOM 1786 C C . VAL A 1 239 ? 81.73500 96.76700 100.84900 1.000 94.23083 236 VAL A C 1
ATOM 1787 O O . VAL A 1 239 ? 81.43900 97.96600 100.78500 1.000 94.23083 236 VAL A O 1
ATOM 1791 N N . LEU A 1 240 ? 82.15100 96.08600 99.77900 1.000 95.06381 237 LEU A N 1
ATOM 1792 C CA . LEU A 1 240 ? 82.33200 96.77200 98.50200 1.000 95.06381 237 LEU A CA 1
ATOM 1793 C C . LEU A 1 240 ? 81.00700 97.30300 97.96800 1.000 95.06381 237 LEU A C 1
ATOM 1794 O O . LEU A 1 240 ? 80.91200 98.46400 97.54500 1.000 95.06381 237 LEU A O 1
ATOM 1799 N N . PHE A 1 241 ? 79.96900 96.46400 97.98000 1.000 94.18312 238 PHE A N 1
ATOM 1800 C CA . PHE A 1 241 ? 78.67000 96.90000 97.48400 1.000 94.18312 238 PHE A CA 1
ATOM 1801 C C . PHE A 1 241 ? 78.11700 98.03800 98.32800 1.000 94.18312 238 PHE A C 1
ATOM 1802 O O . PHE A 1 241 ? 77.54900 98.99500 97.79200 1.000 94.18312 238 PHE A O 1
ATOM 1810 N N . GLY A 1 242 ? 78.27600 97.95800 99.65000 1.000 97.25930 239 GLY A N 1
ATOM 1811 C CA . GLY A 1 242 ? 77.79000 99.02500 100.50300 1.000 97.25930 239 GLY A CA 1
ATOM 1812 C C . GLY A 1 242 ? 78.51300 100.33400 100.26600 1.000 97.25930 239 GLY A C 1
ATOM 1813 O O . GLY A 1 242 ? 77.89200 101.39700 100.23800 1.000 97.25930 239 GLY A O 1
ATOM 1814 N N . ALA A 1 243 ? 79.83400 100.27800 100.09200 1.000 98.56180 240 ALA A N 1
ATOM 1815 C CA . ALA A 1 243 ? 80.58400 101.49900 99.82100 1.000 98.56180 240 ALA A CA 1
ATOM 1816 C C . ALA A 1 243 ? 80.15200 102.12400 98.50300 1.000 98.56180 240 ALA A C 1
ATOM 1817 O O . ALA A 1 243 ? 79.92900 103.34000 98.42500 1.000 98.56180 240 ALA A O 1
ATOM 1819 N N . LEU A 1 244 ? 80.01200 101.30800 97.45600 1.000 96.61505 241 LEU A N 1
ATOM 1820 C CA . LEU A 1 244 ? 79.58500 101.85200 96.17200 1.000 96.61505 241 LEU A CA 1
ATOM 1821 C C . LEU A 1 244 ? 78.17800 102.43200 96.25700 1.000 96.61505 241 LEU A C 1
ATOM 1822 O O . LEU A 1 244 ? 77.90500 103.49700 95.69400 1.000 96.61505 241 LEU A O 1
ATOM 1827 N N . THR A 1 245 ? 77.27300 101.75200 96.96500 1.000 98.38351 242 THR A N 1
ATOM 1828 C CA . THR A 1 245 ? 75.90700 102.24700 97.08600 1.000 98.38351 242 THR A CA 1
ATOM 1829 C C . THR A 1 245 ? 75.85200 103.54200 97.88300 1.000 98.38351 242 THR A C 1
ATOM 1830 O O . THR A 1 245 ? 75.07300 104.44400 97.55600 1.000 98.38351 242 THR A O 1
ATOM 1834 N N . ALA A 1 246 ? 76.65600 103.64700 98.94100 1.000 101.06390 243 ALA A N 1
ATOM 1835 C CA . ALA A 1 246 ? 76.70300 104.88300 99.71000 1.000 101.06390 243 ALA A CA 1
ATOM 1836 C C . ALA A 1 246 ? 77.25100 106.02800 98.87200 1.000 101.06390 243 ALA A C 1
ATOM 1837 O O . ALA A 1 246 ? 76.75200 107.15600 98.95100 1.000 101.06390 243 ALA A O 1
ATOM 1839 N N . CYS A 1 247 ? 78.27800 105.76100 98.06400 1.000 105.73120 244 CYS A N 1
ATOM 1840 C CA . CYS A 1 247 ? 78.83900 106.82300 97.23900 1.000 105.73120 244 CYS A CA 1
ATOM 1841 C C . CYS A 1 247 ? 77.89500 107.23400 96.11500 1.000 105.73120 244 CYS A C 1
ATOM 1842 O O . CYS A 1 247 ? 77.85300 108.41400 95.75100 1.000 105.73120 244 CYS A O 1
ATOM 1845 N N . LEU A 1 248 ? 77.13400 106.29500 95.55700 1.000 101.36018 245 LEU A N 1
ATOM 1846 C CA . LEU A 1 248 ? 76.37600 106.56400 94.34100 1.000 101.36018 245 LEU A CA 1
ATOM 1847 C C . LEU A 1 248 ? 74.87100 106.50900 94.54000 1.000 101.36018 245 LEU A C 1
ATOM 1848 O O . LEU A 1 248 ? 74.18000 107.48700 94.23900 1.000 101.36018 245 LEU A O 1
ATOM 1853 N N . GLY A 1 249 ? 74.33700 105.39600 95.03000 1.000 101.97099 246 GLY A N 1
ATOM 1854 C CA . GLY A 1 249 ? 72.91000 105.23100 95.21000 1.000 101.97099 246 GLY A CA 1
ATOM 1855 C C . GLY A 1 249 ? 72.44500 103.85700 94.77900 1.000 101.97099 246 GLY A C 1
ATOM 1856 O O . GLY A 1 249 ? 73.22200 103.01300 94.33900 1.000 101.97099 246 GLY A O 1
ATOM 1857 N N . TRP A 1 250 ? 71.13700 103.64500 94.91200 1.000 101.20811 247 TRP A N 1
ATOM 1858 C CA . TRP A 1 250 ? 70.55800 102.33500 94.61900 1.000 101.20811 247 TRP A CA 1
ATOM 1859 C C . TRP A 1 250 ? 70.82800 101.83100 93.20400 1.000 101.20811 247 TRP A C 1
ATOM 1860 O O . TRP A 1 250 ? 71.08100 100.62000 93.05100 1.000 101.20811 247 TRP A O 1
ATOM 1871 N N . PRO A 1 251 ? 70.77100 102.65300 92.14900 1.000 97.77583 248 PRO A N 1
ATOM 1872 C CA . PRO A 1 251 ? 71.09300 102.12700 90.81400 1.000 97.77583 248 PRO A CA 1
ATOM 1873 C C . PRO A 1 251 ? 72.45700 101.47300 90.74000 1.000 97.775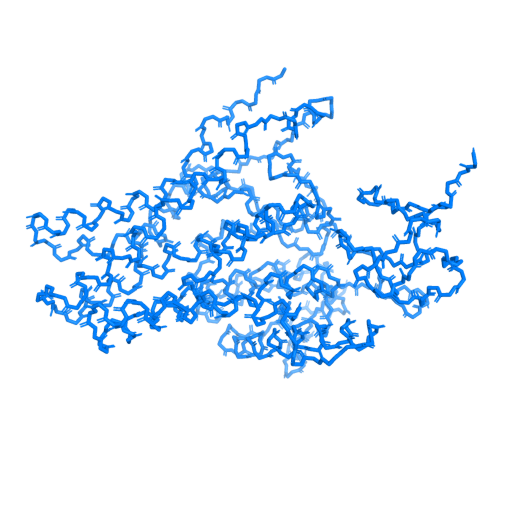83 248 PRO A C 1
ATOM 1874 O O . PRO A 1 251 ? 72.63400 100.51300 89.97800 1.000 97.77583 248 PRO A O 1
ATOM 1878 N N . ALA A 1 252 ? 73.42800 101.95700 91.51500 1.000 97.20328 249 ALA A N 1
ATOM 1879 C CA . ALA A 1 252 ? 74.72100 101.28800 91.56900 1.000 97.20328 249 ALA A CA 1
ATOM 1880 C C . ALA A 1 252 ? 74.57400 99.86400 92.08100 1.000 97.20328 249 ALA A C 1
ATOM 1881 O O . ALA A 1 252 ? 75.17700 98.93300 91.53400 1.000 97.20328 249 ALA A O 1
ATOM 1883 N N . LEU A 1 253 ? 73.76600 99.67400 93.12400 1.000 95.19127 250 LEU A N 1
ATOM 1884 C CA . LEU A 1 253 ? 73.54700 98.33400 93.65300 1.000 95.19127 250 LEU A CA 1
ATOM 1885 C C . LEU A 1 253 ? 72.87700 97.44000 92.61900 1.000 95.19127 250 LEU A C 1
ATOM 1886 O O . LEU A 1 253 ? 73.25600 96.27300 92.45600 1.000 95.19127 250 LEU A O 1
ATOM 1891 N N . LEU A 1 254 ? 71.88400 97.97300 91.90600 1.000 92.71914 251 LEU A N 1
ATOM 1892 C CA . LEU A 1 254 ? 71.20600 97.18000 90.88300 1.000 92.71914 251 LEU A CA 1
ATOM 1893 C C . LEU A 1 254 ? 72.17600 96.75200 89.78500 1.000 92.71914 251 LEU A C 1
ATOM 1894 O O . LEU A 1 254 ? 72.19200 95.58500 89.36300 1.000 92.71914 251 LEU A O 1
ATOM 1899 N N . PHE A 1 255 ? 73.00200 97.68900 89.31800 1.000 93.56021 252 PHE A N 1
ATOM 1900 C CA . PHE A 1 255 ? 73.97200 97.38100 88.27500 1.000 93.56021 252 PHE A CA 1
ATOM 1901 C C . PHE A 1 255 ? 74.97100 96.33200 88.74500 1.000 93.56021 252 PHE A C 1
ATOM 1902 O O . PHE A 1 255 ? 75.30700 95.39900 87.99900 1.000 93.56021 252 PHE A O 1
ATOM 1910 N N . LEU A 1 256 ? 75.45200 96.46500 89.98200 1.000 91.01943 253 LEU A N 1
ATOM 1911 C CA . LEU A 1 256 ? 76.39800 95.49300 90.51500 1.000 91.01943 253 LEU A CA 1
ATOM 1912 C C . LEU A 1 256 ? 75.77300 94.10900 90.60000 1.000 91.01943 253 LEU A C 1
ATOM 1913 O O . LEU A 1 256 ? 76.41900 93.10600 90.27400 1.000 91.01943 253 LEU A O 1
ATOM 1918 N N . VAL A 1 257 ? 74.51300 94.03300 91.02800 1.000 88.41677 254 VAL A N 1
ATOM 1919 C CA . VAL A 1 257 ? 73.84700 92.73800 91.13300 1.000 88.41677 254 VAL A CA 1
ATOM 1920 C C . VAL A 1 257 ? 73.73700 92.08500 89.76000 1.000 88.41677 254 VAL A C 1
ATOM 1921 O O . VAL A 1 257 ? 74.02800 90.89200 89.59100 1.000 88.41677 254 VAL A O 1
ATOM 1925 N N . LEU A 1 258 ? 73.32800 92.86200 88.75300 1.000 86.74609 255 LEU A N 1
ATOM 1926 C CA . LEU A 1 258 ? 73.17300 92.29200 87.41700 1.000 86.74609 255 LEU A CA 1
ATOM 1927 C C . LEU A 1 258 ? 74.50400 91.79800 86.85700 1.000 86.74609 255 LEU A C 1
ATOM 1928 O O . LEU A 1 258 ? 74.58500 90.69100 86.30000 1.000 86.74609 255 LEU A O 1
ATOM 1933 N N . GLN A 1 259 ? 75.56400 92.59700 87.00100 1.000 87.85737 256 GLN A N 1
ATOM 1934 C CA . GLN A 1 259 ? 76.85300 92.17500 86.46200 1.000 87.85737 256 GLN A CA 1
ATOM 1935 C C . GLN A 1 259 ? 77.39300 90.95400 87.20100 1.000 87.85737 256 GLN A C 1
ATOM 1936 O O . GLN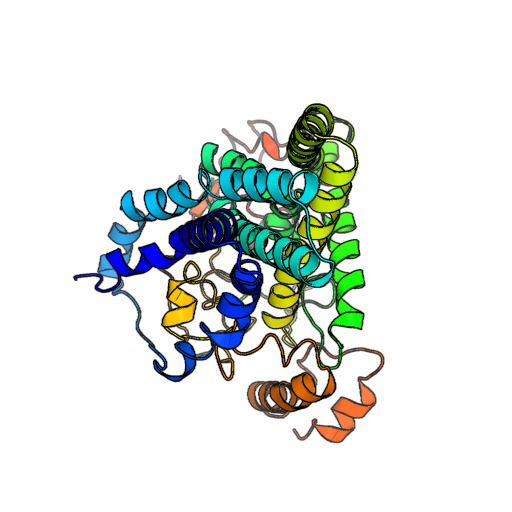 A 1 259 ? 78.00200 90.06800 86.58500 1.000 87.85737 256 GLN A O 1
ATOM 1942 N N . ALA A 1 260 ? 77.16800 90.87600 88.51500 1.000 86.09750 257 ALA A N 1
ATOM 1943 C CA . ALA A 1 260 ? 77.57700 89.68900 89.25600 1.000 86.09750 257 ALA A CA 1
ATOM 1944 C C . ALA A 1 260 ? 76.83900 88.45400 88.76400 1.000 86.09750 257 ALA A C 1
ATOM 1945 O O . ALA A 1 260 ? 77.43200 87.37400 88.63600 1.000 86.09750 257 ALA A O 1
ATOM 1947 N N . ALA A 1 261 ? 75.54000 88.59100 88.48700 1.000 85.35979 258 ALA A N 1
ATOM 1948 C CA . ALA A 1 261 ? 74.78500 87.46000 87.96100 1.000 85.35979 258 ALA A CA 1
ATOM 1949 C C . ALA A 1 261 ? 75.35800 86.98800 86.63100 1.000 85.35979 258 ALA A C 1
ATOM 1950 O O . ALA A 1 261 ? 75.51600 85.78000 86.40200 1.000 85.35979 258 ALA A O 1
ATOM 1952 N N . TYR A 1 262 ? 75.69000 87.92900 85.74400 1.000 85.46015 259 TYR A N 1
ATOM 1953 C CA . TYR A 1 262 ? 76.25000 87.52800 84.45600 1.000 85.46015 259 TYR A CA 1
ATOM 1954 C C . TYR A 1 262 ? 77.59600 86.82800 84.62300 1.000 85.46015 259 TYR A C 1
ATOM 1955 O O . TYR A 1 262 ? 77.87800 85.83600 83.93800 1.000 85.46015 259 TYR A O 1
ATOM 1964 N N . GLY A 1 263 ? 78.44400 87.33100 85.52200 1.000 85.53536 260 GLY A N 1
ATOM 1965 C CA . GLY A 1 263 ? 79.72400 86.67300 85.75300 1.000 85.53536 260 GLY A CA 1
ATOM 1966 C C . GLY A 1 263 ? 79.57100 85.26300 86.29400 1.000 85.53536 260 GLY A C 1
ATOM 1967 O O . GLY A 1 263 ? 80.29200 84.34300 85.88700 1.000 85.53536 260 GLY A O 1
ATOM 1968 N N . ALA A 1 264 ? 78.62700 85.07200 87.21700 1.000 84.75203 261 ALA A N 1
ATOM 1969 C CA . ALA A 1 264 ? 78.36400 83.73100 87.72400 1.000 84.75203 261 ALA A CA 1
ATOM 1970 C C . ALA A 1 264 ? 77.91100 82.80500 86.60300 1.000 84.75203 261 ALA A C 1
ATOM 1971 O O . ALA A 1 264 ? 78.33700 81.64400 86.53200 1.000 84.75203 261 ALA A O 1
ATOM 1973 N N . SER A 1 265 ? 77.05300 83.30400 85.70900 1.000 86.26051 262 SER A N 1
ATOM 1974 C CA . SER A 1 265 ? 76.63600 82.49500 84.56700 1.000 86.26051 262 SER A CA 1
ATOM 1975 C C . SER A 1 265 ? 77.82600 82.11300 83.69400 1.000 86.26051 262 SER A C 1
ATOM 1976 O O . SER A 1 265 ? 77.90800 80.98100 83.19300 1.000 86.26051 262 SER A O 1
ATOM 1979 N N . LEU A 1 266 ? 78.74800 83.05400 83.48400 1.000 85.43050 263 LEU A N 1
ATOM 1980 C CA . LEU A 1 266 ? 79.92800 82.76000 82.67500 1.000 85.43050 263 LEU A CA 1
ATOM 1981 C C . LEU A 1 266 ? 80.77300 81.66400 83.30400 1.000 85.43050 263 LEU A C 1
ATOM 1982 O O . LEU A 1 266 ? 81.32500 80.81500 82.59700 1.000 85.43050 263 LEU A O 1
ATOM 1987 N N . LEU A 1 267 ? 80.91800 81.68100 84.62700 1.000 87.44157 264 LEU A N 1
ATOM 1988 C CA . LEU A 1 267 ? 81.64200 80.59000 85.27500 1.000 87.44157 264 LEU A CA 1
ATOM 1989 C C . LEU A 1 267 ? 80.90900 79.26300 85.10500 1.000 87.44157 264 LEU A C 1
ATOM 1990 O O . LEU A 1 267 ? 81.52900 78.22000 84.83500 1.000 87.44157 264 LEU A O 1
ATOM 1995 N N . GLU A 1 268 ? 79.58500 79.28100 85.25300 1.000 88.33914 265 GLU A N 1
ATOM 1996 C CA . GLU A 1 268 ? 78.85200 78.02300 85.27100 1.000 88.33914 265 GLU A CA 1
ATOM 1997 C C . GLU A 1 268 ? 78.79200 77.37300 83.89700 1.000 88.33914 265 GLU A C 1
ATOM 1998 O O . GLU A 1 268 ? 78.70500 76.14600 83.80600 1.000 88.33914 265 GLU A O 1
ATOM 2004 N N . VAL A 1 269 ? 78.84800 78.15400 82.81800 1.000 85.43922 266 VAL A N 1
ATOM 2005 C CA . VAL A 1 269 ? 78.86400 77.51700 81.50200 1.000 85.43922 266 VAL A CA 1
ATOM 2006 C C . VAL A 1 269 ? 80.17500 76.76000 81.28600 1.000 85.43922 266 VAL A C 1
ATOM 2007 O O . VAL A 1 269 ? 80.19000 75.66600 80.70600 1.000 85.43922 266 VAL A O 1
ATOM 2011 N N . ILE A 1 270 ? 81.29000 77.30600 81.77400 1.000 84.64166 267 ILE A N 1
ATOM 2012 C CA . ILE A 1 270 ? 82.56300 76.59500 81.68100 1.000 84.64166 267 ILE A CA 1
ATOM 2013 C C . ILE A 1 270 ? 82.53300 75.33800 82.53900 1.000 84.64166 267 ILE A C 1
ATOM 2014 O O . ILE A 1 270 ? 83.06700 74.28700 82.15200 1.000 84.64166 267 ILE A O 1
ATOM 2019 N N . ASN A 1 271 ? 81.92700 75.42800 83.72500 1.000 86.07740 268 ASN A N 1
ATOM 2020 C CA . ASN A 1 271 ? 81.76700 74.22800 84.54200 1.000 86.07740 268 ASN A CA 1
ATOM 2021 C C . ASN A 1 271 ? 80.93300 73.17800 83.81900 1.000 86.07740 268 ASN A C 1
ATOM 2022 O O . ASN A 1 271 ? 81.21100 71.97800 83.91500 1.000 86.07740 268 ASN A O 1
ATOM 2027 N N . TYR A 1 272 ? 79.90100 73.61400 83.09500 1.000 84.99415 269 TYR A N 1
ATOM 2028 C CA . TYR A 1 272 ? 79.12000 72.70200 82.26600 1.000 84.99415 269 TYR A CA 1
ATOM 2029 C C . TYR A 1 272 ? 79.99400 72.02000 81.22600 1.000 84.99415 269 TYR A C 1
ATOM 2030 O O . TYR A 1 272 ? 79.89000 70.80900 81.01000 1.000 84.99415 269 TYR A O 1
ATOM 2039 N N . ILE A 1 273 ? 80.86500 72.78800 80.57300 1.000 85.37205 270 ILE A N 1
ATOM 2040 C CA . ILE A 1 273 ? 81.63200 72.24900 79.45400 1.000 85.37205 270 ILE A CA 1
ATOM 2041 C C . ILE A 1 273 ? 82.67600 71.24200 79.92800 1.000 85.37205 270 ILE A C 1
ATOM 2042 O O . ILE A 1 273 ? 82.87400 70.20300 79.28900 1.000 85.37205 270 ILE A O 1
ATOM 2047 N N . GLU A 1 274 ? 83.35500 71.52200 81.04800 1.000 91.25565 271 GLU A N 1
ATOM 2048 C CA . GLU A 1 274 ? 84.58000 70.78100 81.37200 1.000 91.25565 271 GLU A CA 1
ATOM 2049 C C . GLU A 1 274 ? 84.36000 69.27100 81.41700 1.000 91.25565 271 GLU A C 1
ATOM 2050 O O . GLU A 1 274 ? 85.08600 68.51300 80.76800 1.000 91.25565 271 GLU A O 1
ATOM 2056 N N . HIS A 1 275 ? 83.37900 68.81000 82.19200 1.000 88.73754 272 HIS A N 1
ATOM 2057 C CA . HIS A 1 275 ? 83.26800 67.37900 82.45800 1.000 88.73754 272 HIS A CA 1
ATOM 2058 C C . HIS A 1 275 ? 81.94900 66.79900 81.96700 1.000 88.73754 272 HIS A C 1
ATOM 2059 O O . HIS A 1 275 ? 81.30800 66.02400 82.68200 1.000 88.73754 272 HIS A O 1
ATOM 2066 N N . TYR A 1 276 ? 81.54000 67.14900 80.75400 1.000 87.78977 273 TYR A N 1
ATOM 2067 C CA . TYR A 1 276 ? 80.23100 66.75600 80.24400 1.000 87.78977 273 TYR A CA 1
ATOM 2068 C C . TYR A 1 276 ? 80.23600 65.27400 79.89500 1.000 87.78977 273 TYR A C 1
ATOM 2069 O O . TYR A 1 276 ? 80.92400 64.85200 78.96200 1.000 87.78977 273 TYR A O 1
ATOM 2078 N N . GLY A 1 277 ? 79.47000 64.48200 80.64300 1.000 91.80839 274 GLY A N 1
ATOM 2079 C CA . GLY A 1 277 ? 79.19700 63.10800 80.28600 1.000 91.80839 274 GLY A CA 1
ATOM 2080 C C . GLY A 1 277 ? 80.16300 62.07600 80.82400 1.000 91.80839 274 GLY A C 1
ATOM 2081 O O . GLY A 1 277 ? 79.88900 60.87700 80.69900 1.000 91.80839 274 GLY A O 1
ATOM 2082 N N . LEU A 1 278 ? 81.27200 62.48700 81.42100 1.000 93.17640 275 LEU A N 1
ATOM 2083 C CA . LEU A 1 278 ? 82.27400 61.54300 81.88700 1.000 93.17640 275 LEU A CA 1
ATOM 2084 C C . LEU A 1 278 ? 81.90900 60.99500 83.26400 1.000 93.17640 275 LEU A C 1
ATOM 2085 O O . LEU A 1 278 ? 81.05300 61.53300 83.96700 1.000 93.17640 275 LEU A O 1
ATOM 2090 N N . LEU A 1 279 ? 82.57500 59.90400 83.64000 1.000 98.25671 276 LEU A N 1
ATOM 2091 C CA . LEU A 1 279 ? 82.23700 59.18600 84.86000 1.000 98.25671 276 LEU A CA 1
ATOM 2092 C C . LEU A 1 279 ? 83.46700 58.46500 85.38800 1.000 98.25671 276 LEU A C 1
ATOM 2093 O O . LEU A 1 279 ? 84.31500 58.00900 84.61800 1.000 98.25671 276 LEU A O 1
ATOM 2098 N N . ARG A 1 280 ? 83.55000 58.36000 86.71200 1.000 102.93929 277 ARG A N 1
ATOM 2099 C CA . ARG A 1 280 ? 84.62100 57.63700 87.38400 1.000 102.93929 277 ARG A CA 1
ATOM 2100 C C . ARG A 1 280 ? 84.10500 56.28200 87.84500 1.000 102.93929 277 ARG A C 1
ATOM 2101 O O . ARG A 1 280 ? 83.00900 56.18800 88.40500 1.000 102.93929 277 ARG A O 1
ATOM 2109 N N . GLN A 1 281 ? 84.89300 55.24000 87.60700 1.000 110.57482 278 GLN A N 1
ATOM 2110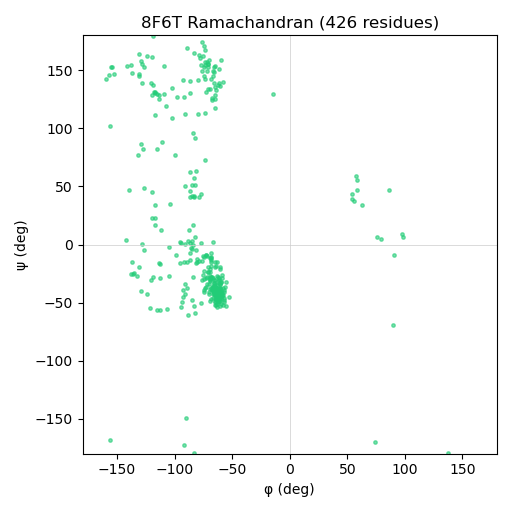 C CA . GLN A 1 281 ? 84.47900 53.87800 87.90900 1.000 110.57482 278 GLN A CA 1
ATOM 2111 C C . GLN A 1 281 ? 84.80500 53.52000 89.35100 1.000 110.57482 278 GLN A C 1
ATOM 2112 O O . GLN A 1 281 ? 85.85400 53.89800 89.87600 1.000 110.57482 278 GLN A O 1
ATOM 2118 N N . LYS A 1 282 ? 83.89600 52.78800 89.98600 1.000 118.80058 279 LYS A N 1
ATOM 2119 C CA . LYS A 1 282 ? 84.09000 52.39900 91.37400 1.000 118.80058 279 LYS A CA 1
ATOM 2120 C C . LYS A 1 282 ? 85.15200 51.31500 91.49700 1.000 118.80058 279 LYS A C 1
ATOM 2121 O O . LYS A 1 282 ? 85.24800 50.41300 90.66200 1.000 118.80058 279 LYS A O 1
ATOM 2127 N N . LEU A 1 283 ? 85.94700 51.41100 92.55600 1.000 125.18860 280 LEU A N 1
ATOM 2128 C CA . LEU A 1 283 ? 86.93300 50.40300 92.88100 1.000 125.18860 280 LEU A CA 1
ATOM 2129 C C . LEU A 1 283 ? 86.22600 49.16600 93.42500 1.000 125.18860 280 LEU A C 1
ATOM 2130 O O . LEU A 1 283 ? 85.02700 49.20300 93.70700 1.000 125.18860 280 LEU A O 1
ATOM 2135 N N . PRO A 1 284 ? 86.93100 48.03500 93.54700 1.000 132.03019 281 PRO A N 1
ATOM 2136 C CA . PRO A 1 284 ? 86.29300 46.85800 94.16300 1.000 132.03019 281 PRO A CA 1
ATOM 2137 C C . PRO A 1 284 ? 85.75900 47.12300 95.56000 1.000 132.03019 281 PRO A C 1
ATOM 2138 O O . PRO A 1 284 ? 84.70200 46.59200 95.92000 1.000 132.03019 281 PRO A O 1
ATOM 2142 N N . ASP A 1 285 ? 86.45400 47.92800 96.35900 1.000 133.67003 282 ASP A N 1
ATOM 2143 C CA . ASP A 1 285 ? 85.91000 48.35000 97.64000 1.000 133.67003 282 ASP A CA 1
ATOM 2144 C C . ASP A 1 285 ? 84.98600 49.54900 97.43600 1.000 133.67003 282 ASP A C 1
ATOM 2145 O O . ASP A 1 285 ? 84.77500 50.02400 96.31700 1.000 133.67003 282 ASP A O 1
ATOM 2150 N N . GLY A 1 286 ? 84.42700 50.05400 98.53000 1.000 131.31021 283 GLY A N 1
ATOM 2151 C CA . GLY A 1 286 ? 83.40500 51.07700 98.42800 1.000 131.31021 283 GLY A CA 1
ATOM 2152 C C . GLY A 1 286 ? 83.91700 52.49400 98.27200 1.000 131.31021 283 GLY A C 1
ATOM 2153 O O . GLY A 1 286 ? 83.58900 53.36300 99.08500 1.000 131.31021 283 GLY A O 1
ATOM 2154 N N . ARG A 1 287 ? 84.71200 52.74900 97.23600 1.000 124.02684 284 ARG A N 1
ATOM 2155 C CA . ARG A 1 287 ? 85.18200 54.10200 96.97800 1.000 124.02684 284 ARG A CA 1
ATOM 2156 C C . ARG A 1 287 ? 85.51500 54.24500 95.50200 1.000 124.02684 284 ARG A C 1
ATOM 2157 O O . ARG A 1 287 ? 85.86200 53.26900 94.83300 1.000 124.02684 284 ARG A O 1
ATOM 2165 N N . TYR A 1 288 ? 85.40900 55.47400 95.00900 1.000 114.73954 285 TYR A N 1
ATOM 2166 C CA . TYR A 1 288 ? 85.69500 55.76000 93.61300 1.000 114.73954 285 TYR A CA 1
ATOM 2167 C C . TYR A 1 288 ? 87.19400 55.71000 93.34700 1.000 114.73954 285 TYR A C 1
ATOM 2168 O O . TYR A 1 288 ? 88.01400 55.92000 94.24400 1.000 114.73954 285 TYR A O 1
ATOM 2177 N N . GLU A 1 289 ? 87.55200 55.43000 92.09800 1.000 113.74331 286 GLU A N 1
ATOM 2178 C CA . GLU A 1 289 ? 88.95400 55.43500 91.72000 1.000 113.74331 286 GLU A CA 1
ATOM 2179 C C . GLU A 1 289 ? 89.48600 56.86300 91.68100 1.000 113.74331 286 GLU A C 1
ATOM 2180 O O . GLU A 1 289 ? 88.73500 57.83200 91.53800 1.000 113.74331 286 GLU A O 1
ATOM 2186 N N . ARG A 1 290 ? 90.80200 56.98700 91.81800 1.000 114.05998 287 ARG A N 1
ATOM 2187 C CA . ARG A 1 290 ? 91.42200 58.30200 91.85400 1.000 114.05998 287 ARG A CA 1
ATOM 2188 C C . ARG A 1 290 ? 91.28700 58.99100 90.50300 1.000 114.05998 287 ARG A C 1
ATOM 2189 O O . ARG A 1 290 ? 91.31900 58.35200 89.44900 1.000 114.05998 287 ARG A O 1
ATOM 2197 N N . CYS A 1 291 ? 91.12700 60.31100 90.54500 1.000 110.10005 288 CYS A N 1
ATOM 2198 C CA . CYS A 1 291 ? 90.90800 61.07600 89.32500 1.000 110.10005 288 CYS A CA 1
ATOM 2199 C C . CYS A 1 291 ? 92.13500 61.01000 88.42500 1.000 110.10005 288 CYS A C 1
ATOM 2200 O O . CYS A 1 291 ? 93.27100 61.15300 88.88200 1.000 110.10005 288 CYS A O 1
ATOM 2203 N N . GLN A 1 292 ? 91.89500 60.79900 87.14100 1.000 107.32562 289 GLN A N 1
ATOM 2204 C CA . GLN A 1 292 ? 92.92200 60.58600 86.13600 1.000 107.32562 289 GLN A CA 1
ATOM 2205 C C . GLN A 1 292 ? 92.65100 61.49600 84.95000 1.000 107.32562 289 GLN A C 1
ATOM 2206 O O . GLN A 1 292 ? 91.55300 62.04800 84.82400 1.000 107.32562 289 GLN A O 1
ATOM 2212 N N . PRO A 1 293 ? 93.63500 61.69100 84.06700 1.000 104.81871 290 PRO A N 1
ATOM 2213 C CA . PRO A 1 293 ? 93.43800 62.63600 82.95600 1.000 104.81871 290 PRO A CA 1
ATOM 2214 C C . PRO A 1 293 ? 92.29000 62.28000 82.03100 1.000 104.81871 290 PRO A C 1
ATOM 2215 O O . PRO A 1 293 ? 91.81500 63.15600 81.30100 1.000 104.81871 290 PRO A O 1
ATOM 2219 N N . ARG A 1 294 ? 91.82600 61.03600 82.03000 1.000 103.18053 291 ARG A N 1
ATOM 2220 C CA . ARG A 1 294 ? 90.73900 60.63600 81.15000 1.000 103.18053 291 ARG A CA 1
ATOM 2221 C C . ARG A 1 294 ? 89.36300 60.95200 81.71800 1.000 103.18053 291 ARG A C 1
ATOM 2222 O O . ARG A 1 294 ? 88.37000 60.39500 81.23700 1.000 103.18053 291 ARG A O 1
ATOM 2230 N N . HIS A 1 295 ? 89.26800 61.82700 82.71900 1.000 100.27263 292 HIS A N 1
ATOM 2231 C CA . HIS A 1 295 ? 87.98700 62.17500 83.32400 1.000 100.27263 292 HIS A CA 1
ATOM 2232 C C . HIS A 1 295 ? 87.64400 63.64900 83.14600 1.000 100.27263 292 HIS A C 1
ATOM 2233 O O . HIS A 1 295 ? 86.84700 64.19100 83.91600 1.000 100.27263 292 HIS A O 1
ATOM 2240 N N . SER A 1 296 ? 88.22400 64.31000 82.14900 1.000 96.10067 293 SER A N 1
ATOM 2241 C CA . SER A 1 296 ? 87.91200 65.70700 81.89300 1.000 96.10067 293 SER A CA 1
ATOM 2242 C C . SER A 1 296 ? 88.28700 66.04200 80.45800 1.000 96.10067 293 SER A C 1
ATOM 2243 O O . SER A 1 296 ? 89.29700 65.55500 79.94800 1.000 96.10067 293 SER A O 1
ATOM 2246 N N . TRP A 1 297 ? 87.47000 66.87300 79.81900 1.000 92.81677 294 TRP A N 1
ATOM 2247 C CA . TRP A 1 297 ? 87.72900 67.26700 78.44300 1.000 92.81677 294 TRP A CA 1
ATOM 2248 C C . TRP A 1 297 ? 88.92900 68.20300 78.37100 1.000 92.81677 294 TRP A C 1
ATOM 2249 O O . TRP A 1 297 ? 89.24400 68.92200 79.32000 1.000 92.81677 294 TRP A O 1
ATOM 2260 N N . ASN A 1 298 ? 89.59900 68.19100 77.22300 1.000 100.10955 295 ASN A N 1
ATOM 2261 C CA . ASN A 1 298 ? 90.83500 68.93500 77.04000 1.000 100.10955 295 ASN A CA 1
ATOM 2262 C C . ASN A 1 298 ? 90.86300 69.53900 75.64400 1.000 100.10955 295 ASN A C 1
ATOM 2263 O O . ASN A 1 298 ? 90.23000 69.02400 74.72000 1.000 100.10955 295 ASN A O 1
ATOM 2268 N N . SER A 1 299 ? 91.59500 70.64200 75.49800 1.000 104.01142 296 SER A N 1
ATOM 2269 C CA . SER A 1 299 ? 91.81700 71.24800 74.19300 1.000 104.01142 296 SER A CA 1
ATOM 2270 C C . SER A 1 299 ? 93.12300 72.02600 74.22700 1.000 104.01142 296 SER A C 1
ATOM 2271 O O . SER A 1 299 ? 93.54500 72.50600 75.28000 1.000 104.01142 296 SER A O 1
ATOM 2274 N N . ASN A 1 300 ? 93.75400 72.15700 73.06300 1.000 108.87726 297 ASN A N 1
ATOM 2275 C CA . ASN A 1 300 ? 95.07600 72.76500 72.94900 1.000 108.87726 297 ASN A CA 1
ATOM 2276 C C . ASN A 1 300 ? 95.07200 73.88600 71.92000 1.000 108.87726 297 ASN A C 1
ATOM 2277 O O . ASN A 1 300 ? 95.93400 73.95600 71.04300 1.000 108.87726 297 ASN A O 1
ATOM 2282 N N . HIS A 1 301 ? 94.09700 74.78500 72.00600 1.000 104.83089 298 HIS A N 1
ATOM 2283 C CA . HIS A 1 301 ? 94.05900 75.93200 71.11100 1.000 104.83089 298 HIS A CA 1
ATOM 2284 C C . HIS A 1 301 ? 94.89700 77.06100 71.69400 1.000 104.83089 298 HIS A C 1
ATOM 2285 O O . HIS A 1 301 ? 94.74900 77.41400 72.86700 1.000 104.83089 298 HIS A O 1
ATOM 2292 N N . ILE A 1 302 ? 95.77800 77.62800 70.86900 1.000 103.30029 299 ILE A N 1
ATOM 2293 C CA . ILE A 1 302 ? 96.82800 78.50800 71.37600 1.000 103.30029 299 ILE A CA 1
ATOM 2294 C C . ILE A 1 302 ? 96.24700 79.81500 71.89900 1.000 103.30029 299 ILE A C 1
ATOM 2295 O O . ILE A 1 302 ? 96.57600 80.26000 73.00500 1.000 103.30029 299 ILE A O 1
ATOM 2300 N N . VAL A 1 303 ? 95.38200 80.45500 71.11100 1.000 101.44867 300 VAL A N 1
ATOM 2301 C CA . VAL A 1 303 ? 94.95800 81.81800 71.42500 1.000 101.44867 300 VAL A CA 1
ATOM 2302 C C . VAL A 1 303 ? 94.17500 81.85600 72.73000 1.000 101.44867 300 VAL A C 1
ATOM 2303 O O . VAL A 1 303 ? 94.37900 82.74300 73.57000 1.000 101.44867 300 VAL A O 1
ATOM 2307 N N . THR A 1 304 ? 93.26600 80.90500 72.92300 1.000 101.18419 301 THR A N 1
ATOM 2308 C CA . THR A 1 304 ? 92.48100 80.90400 74.14900 1.000 101.18419 301 THR A CA 1
ATOM 2309 C C . THR A 1 304 ? 93.32900 80.48000 75.34200 1.000 101.18419 301 THR A C 1
ATOM 2310 O O . THR A 1 304 ? 93.16400 81.01000 76.44600 1.000 101.18419 301 THR A O 1
ATOM 2314 N N . ASN A 1 305 ? 94.25200 79.53500 75.14000 1.000 102.49824 302 ASN A N 1
ATOM 2315 C CA . ASN A 1 305 ? 95.19200 79.18000 76.19700 1.000 102.49824 302 ASN A CA 1
ATOM 2316 C C . ASN A 1 305 ? 96.12500 80.32700 76.54400 1.000 102.49824 302 ASN A C 1
ATOM 2317 O O . ASN A 1 305 ? 96.80300 80.26600 77.57300 1.000 102.49824 302 ASN A O 1
ATOM 2322 N N . LEU A 1 306 ? 96.21000 81.34500 75.69300 1.000 97.91881 303 LEU A N 1
ATOM 2323 C CA . LEU A 1 306 ? 96.98900 82.52900 76.02100 1.000 97.91881 303 LEU A CA 1
ATOM 2324 C C . LEU A 1 306 ? 96.14700 83.58400 76.72200 1.000 97.91881 303 LEU A C 1
ATOM 2325 O O . LEU A 1 306 ? 96.60400 84.19800 77.69000 1.000 97.91881 303 LEU A O 1
ATOM 2330 N N . PHE A 1 307 ? 94.91900 83.80400 76.25200 1.000 98.52103 304 PHE A N 1
ATOM 2331 C CA . PHE A 1 307 ? 94.05900 84.79200 76.89500 1.000 98.52103 304 PHE A CA 1
ATOM 2332 C C . PHE A 1 307 ? 93.61700 84.34200 78.28000 1.000 98.52103 304 PHE A C 1
ATOM 2333 O O . PHE A 1 307 ? 93.37800 85.18200 79.15400 1.000 98.52103 304 PHE A O 1
ATOM 2341 N N . LEU A 1 308 ? 93.49500 83.04000 78.50000 1.000 99.20957 305 LEU A N 1
ATOM 2342 C CA . LEU A 1 308 ? 93.24100 82.48600 79.81900 1.000 99.20957 305 LEU A CA 1
ATOM 2343 C C . LEU A 1 308 ? 94.49400 81.76600 80.29500 1.000 99.20957 305 LEU A C 1
ATOM 2344 O O . LEU A 1 308 ? 95.30100 81.30300 79.48900 1.000 99.20957 305 LEU A O 1
ATOM 2349 N N . TYR A 1 309 ? 94.65800 81.67000 81.61000 1.000 100.08008 306 TYR A N 1
ATOM 2350 C CA . TYR A 1 309 ? 95.89600 81.11600 82.13900 1.000 100.08008 306 TYR A CA 1
ATOM 2351 C C . TYR A 1 309 ? 95.95900 79.60500 81.95300 1.000 100.08008 306 TYR A C 1
ATOM 2352 O O . TYR A 1 309 ? 95.82900 78.85700 82.92500 1.000 100.08008 306 TYR A O 1
ATOM 2361 N N . GLN A 1 310 ? 96.16700 79.15100 80.71500 1.000 98.70716 307 GLN A N 1
ATOM 2362 C CA . GLN A 1 310 ? 96.31300 77.72600 80.41100 1.000 98.70716 307 GLN A CA 1
ATOM 2363 C C . GLN A 1 310 ? 95.10800 76.93600 80.91900 1.000 98.70716 307 GLN A C 1
ATOM 2364 O O . GLN A 1 310 ? 95.23400 75.81400 81.40900 1.000 98.70716 307 GLN A O 1
ATOM 2370 N N . LEU A 1 311 ? 93.92200 77.53000 80.80500 1.000 98.83101 308 LEU A N 1
ATOM 2371 C CA . LEU A 1 311 ? 92.74900 76.95200 81.45000 1.000 98.83101 308 LEU A CA 1
ATOM 2372 C C . LEU A 1 311 ? 92.26500 75.70000 80.73100 1.000 98.83101 308 LEU A C 1
ATOM 2373 O O . LEU A 1 311 ? 91.82300 74.74400 81.37600 1.000 98.83101 308 LEU A O 1
ATOM 2378 N N . GLN A 1 312 ? 92.34100 75.68000 79.40000 1.000 101.88668 309 GLN A N 1
ATOM 2379 C CA . GLN A 1 312 ? 91.75700 74.58400 78.63300 1.000 101.88668 309 GLN A CA 1
ATOM 2380 C C . GLN A 1 312 ? 92.47700 73.25700 78.80700 1.000 101.88668 309 GLN A C 1
ATOM 2381 O O . GLN A 1 312 ? 91.93400 72.23000 78.39100 1.000 101.88668 309 GLN A O 1
ATOM 2387 N N . ARG A 1 313 ? 93.66200 73.23500 79.40600 1.000 100.54040 310 ARG A N 1
ATOM 2388 C CA . ARG A 1 313 ? 94.30100 71.96400 79.73900 1.000 100.54040 310 ARG A CA 1
ATOM 2389 C C . ARG A 1 313 ? 93.81900 71.48500 81.10700 1.000 100.54040 310 ARG A C 1
ATOM 2390 O O . ARG A 1 313 ? 94.57900 71.33600 82.06000 1.000 100.54040 310 ARG A O 1
ATOM 2398 N N . HIS A 1 314 ? 92.51500 71.24200 81.18100 1.000 93.01226 311 HIS A N 1
ATOM 2399 C CA . HIS A 1 314 ? 91.86100 70.87200 82.43300 1.000 93.01226 311 HIS A CA 1
ATOM 2400 C C . HIS A 1 314 ? 91.92500 69.36900 82.66000 1.000 93.01226 311 HIS A C 1
ATOM 2401 O O . HIS A 1 314 ? 90.94400 68.73200 83.02300 1.000 93.01226 311 HIS A O 1
ATOM 2408 N N . SER A 1 315 ? 93.10200 68.79000 82.44500 1.000 96.44286 312 SER A N 1
ATOM 2409 C CA . SER A 1 315 ? 93.37500 67.41100 82.82000 1.000 96.44286 312 SER A CA 1
ATOM 2410 C C . SER A 1 315 ? 94.54700 67.30200 83.77800 1.000 96.44286 312 SER A C 1
ATOM 2411 O O . SER A 1 315 ? 94.40700 66.72900 84.86600 1.000 96.44286 312 SER A O 1
ATOM 2414 N N . ASP A 1 316 ? 95.70100 67.85700 83.40700 1.000 98.96594 313 ASP A N 1
ATOM 2415 C CA . ASP A 1 316 ? 96.85300 67.83500 84.29800 1.000 98.96594 313 ASP A CA 1
ATOM 2416 C C . ASP A 1 316 ? 96.56900 68.62900 85.56300 1.000 98.96594 313 ASP A C 1
ATOM 2417 O O . ASP A 1 316 ? 96.89700 68.19200 86.67100 1.000 98.96594 313 ASP A O 1
ATOM 2422 N N . HIS A 1 317 ? 95.95500 69.80400 85.41700 1.000 93.27770 314 HIS A N 1
ATOM 2423 C CA . HIS A 1 317 ? 95.56100 70.55800 86.60000 1.000 93.27770 314 HIS A CA 1
ATOM 2424 C C . HIS A 1 317 ? 94.55900 69.78700 87.43000 1.000 93.27770 314 HIS A C 1
ATOM 2425 O O . HIS A 1 317 ? 94.65700 69.76300 88.66000 1.000 93.27770 314 HIS A O 1
ATOM 2432 N N . HIS A 1 318 ? 93.59300 69.15400 86.78300 1.000 92.55107 315 HIS A N 1
ATOM 2433 C CA . HIS A 1 318 ? 92.45800 68.62000 87.50900 1.000 92.55107 315 HIS A CA 1
ATOM 2434 C C . HIS A 1 318 ? 92.76000 67.23900 88.06900 1.000 92.55107 315 HIS A C 1
ATOM 2435 O O . HIS A 1 318 ? 91.91600 66.66700 88.76400 1.000 92.55107 315 HIS A O 1
ATOM 2442 N N . ALA A 1 319 ? 93.94100 66.69500 87.76400 1.000 95.21628 316 ALA A N 1
ATOM 2443 C CA . ALA A 1 319 ? 94.46000 65.50200 88.41500 1.000 95.21628 316 ALA A CA 1
ATOM 2444 C C . ALA A 1 319 ? 95.68700 65.76600 89.27500 1.000 95.21628 316 ALA A C 1
ATOM 2445 O O . ALA A 1 319 ? 96.03200 64.91700 90.10100 1.000 95.21628 316 ALA A O 1
ATOM 2447 N N . ASN A 1 320 ? 96.35900 66.90400 89.09300 1.000 98.55564 317 ASN A N 1
ATOM 2448 C CA . ASN A 1 320 ? 97.46600 67.33700 89.94700 1.000 98.55564 317 ASN A CA 1
ATOM 2449 C C . ASN A 1 320 ? 97.22300 68.78800 90.33300 1.000 98.55564 317 ASN A C 1
ATOM 2450 O O . ASN A 1 320 ? 97.86000 69.70000 89.79200 1.000 98.55564 317 ASN A O 1
ATOM 2455 N N . PRO A 1 321 ? 96.31800 69.04300 91.27200 1.000 98.47107 318 PRO A N 1
ATOM 2456 C CA . PRO A 1 321 ? 95.91400 70.42800 91.53600 1.000 98.47107 318 PRO A CA 1
ATOM 2457 C C . PRO A 1 321 ? 96.92700 71.20800 92.35400 1.000 98.47107 318 PRO A C 1
ATOM 2458 O O . PRO A 1 321 ? 96.55700 71.94100 93.27400 1.000 98.47107 318 PRO A O 1
ATOM 2462 N N . THR A 1 322 ? 98.20700 71.06400 92.02200 1.000 101.13671 319 THR A N 1
ATOM 2463 C CA . THR A 1 322 ? 99.25100 71.92800 92.56500 1.000 101.13671 319 THR A CA 1
ATOM 2464 C C . THR A 1 322 ? 100.25700 72.38200 91.52600 1.000 101.13671 319 THR A C 1
ATOM 2465 O O . THR A 1 322 ? 101.01600 73.31700 91.80400 1.000 101.13671 319 THR A O 1
ATOM 2469 N N . ARG A 1 323 ? 100.30700 71.75900 90.35300 1.000 101.55612 320 ARG A N 1
ATOM 2470 C CA . ARG A 1 323 ? 101.18500 72.21600 89.28800 1.000 101.55612 320 ARG A CA 1
ATOM 2471 C C . ARG A 1 323 ? 100.76000 73.60800 88.84800 1.000 101.55612 320 ARG A C 1
ATOM 2472 O O . ARG A 1 323 ? 99.57100 73.86500 88.63700 1.000 101.55612 320 ARG A O 1
ATOM 2480 N N . ARG A 1 324 ? 101.72400 74.51000 88.71900 1.000 103.93142 321 ARG A N 1
ATOM 2481 C CA . ARG A 1 324 ? 101.39700 75.86600 88.31900 1.000 103.93142 321 ARG A CA 1
ATOM 2482 C C . ARG A 1 324 ? 101.04400 75.91400 86.83600 1.000 103.93142 321 ARG A C 1
ATOM 2483 O O . ARG A 1 324 ? 101.43900 75.05300 86.04700 1.000 103.93142 321 ARG A O 1
ATOM 2491 N N . PHE A 1 325 ? 100.28400 76.94700 86.46500 1.000 101.32843 322 PHE A N 1
ATOM 2492 C CA . PHE A 1 325 ? 99.65900 76.98100 85.14700 1.000 101.32843 322 PHE A CA 1
ATOM 2493 C C . PHE A 1 325 ? 100.68300 76.90900 84.02300 1.000 101.32843 322 PHE A C 1
ATOM 2494 O O . PHE A 1 325 ? 100.36400 76.44100 82.9260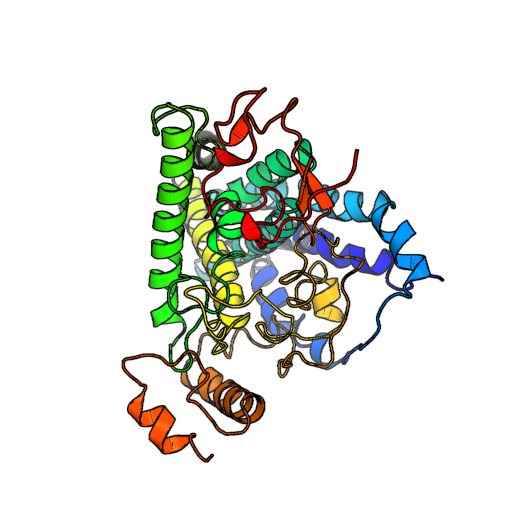0 1.000 101.32843 322 PHE A O 1
ATOM 2502 N N . GLN A 1 326 ? 101.91000 77.35400 84.27000 1.000 103.54522 323 GLN A N 1
ATOM 2503 C CA . GLN A 1 326 ? 102.91700 77.35500 83.22200 1.000 103.54522 323 GLN A CA 1
ATOM 2504 C C . GLN A 1 326 ? 103.57700 75.99800 83.02500 1.000 103.54522 323 GLN A C 1
ATOM 2505 O O . GLN A 1 326 ? 104.37900 75.85200 82.09800 1.000 103.54522 323 GLN A O 1
ATOM 2511 N N . ALA A 1 327 ? 103.26500 75.00700 83.86000 1.000 99.98979 324 ALA A N 1
ATOM 2512 C CA . ALA A 1 327 ? 103.89600 73.69600 83.76900 1.000 99.98979 324 ALA A CA 1
ATOM 2513 C C . ALA A 1 327 ? 102.90000 72.59100 83.43800 1.000 99.98979 324 ALA A C 1
ATOM 2514 O O . ALA A 1 327 ? 103.20400 71.41200 83.63900 1.000 99.98979 324 ALA A O 1
ATOM 2516 N N . LEU A 1 328 ? 101.71800 72.94000 82.94200 1.000 98.81092 325 LEU A N 1
ATOM 2517 C CA . LEU A 1 328 ? 100.73700 71.92800 82.58200 1.000 98.81092 325 LEU A CA 1
ATOM 2518 C C . LEU A 1 328 ? 101.14000 71.23400 81.28600 1.000 98.81092 325 LEU A C 1
ATOM 2519 O O . LEU A 1 328 ? 101.82000 71.80900 80.43400 1.000 98.81092 325 LEU A O 1
ATOM 2524 N N . ARG A 1 329 ? 100.70800 69.98700 81.14000 1.000 102.64933 326 ARG A N 1
ATOM 2525 C CA . ARG A 1 329 ? 101.10800 69.13700 80.02600 1.000 102.64933 326 ARG A CA 1
ATOM 2526 C C . ARG A 1 329 ? 99.89200 68.73400 79.19900 1.000 102.64933 326 ARG A C 1
ATOM 2527 O O . ARG A 1 329 ? 98.75400 69.09900 79.49700 1.000 102.64933 326 ARG A O 1
ATOM 2535 N N . HIS A 1 330 ? 100.15400 67.96300 78.14600 1.000 108.84978 327 HIS A N 1
ATOM 2536 C CA . HIS A 1 330 ? 99.12600 67.39600 77.28500 1.000 108.84978 327 HIS A CA 1
ATOM 2537 C C . HIS A 1 330 ? 99.18700 65.88000 77.37400 1.000 108.84978 327 HIS A C 1
ATOM 2538 O O . HIS A 1 330 ? 100.26700 65.29200 77.25600 1.000 108.84978 327 HIS A O 1
ATOM 2545 N N . PHE A 1 331 ? 98.03300 65.25100 77.57500 1.000 109.31191 328 PHE A N 1
ATOM 2546 C CA . PHE A 1 331 ? 97.94200 63.81000 77.76000 1.000 109.31191 328 PHE A CA 1
ATOM 2547 C C . PHE A 1 331 ? 97.16400 63.19400 76.60900 1.000 109.31191 328 PHE A C 1
ATOM 2548 O O . PHE A 1 331 ? 96.05800 63.64100 76.29200 1.000 109.31191 328 PHE A O 1
ATOM 2556 N N . ASP A 1 332 ? 97.74200 62.16000 75.99500 1.000 113.82551 329 ASP A N 1
ATOM 2557 C CA . ASP A 1 332 ? 97.12600 61.53700 74.83100 1.000 113.82551 329 ASP A CA 1
ATOM 2558 C C . ASP A 1 332 ? 95.85300 60.77700 75.17500 1.000 113.82551 329 ASP A C 1
ATOM 2559 O O . ASP A 1 332 ? 95.01000 60.57800 74.29500 1.000 113.82551 329 ASP A O 1
ATOM 2564 N N . ASP A 1 333 ? 95.69300 60.35100 76.42700 1.000 112.67523 330 ASP A N 1
ATOM 2565 C CA . ASP A 1 333 ? 94.54200 59.54000 76.80300 1.000 112.67523 330 ASP A CA 1
ATOM 2566 C C . ASP A 1 333 ? 93.28300 60.36300 77.03500 1.000 112.67523 330 ASP A C 1
ATOM 2567 O O . ASP A 1 333 ? 92.18800 59.79400 77.07500 1.000 112.67523 330 ASP A O 1
ATOM 2572 N N . SER A 1 334 ? 93.40700 61.66800 77.18500 1.000 105.72293 331 SER A N 1
ATOM 2573 C CA . SER A 1 334 ? 92.24800 62.49400 77.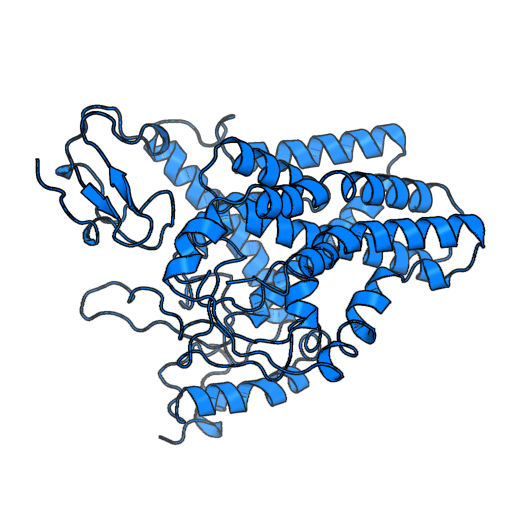46700 1.000 105.72293 331 SER A CA 1
ATOM 2574 C C . SER A 1 334 ? 91.41100 62.71200 76.20900 1.000 105.72293 331 SER A C 1
ATOM 2575 O O . SER A 1 334 ? 91.94100 62.73300 75.09700 1.000 105.72293 331 SER A O 1
ATOM 2578 N N . PRO A 1 335 ? 90.09900 62.86100 76.36000 1.000 99.03950 332 PRO A N 1
ATOM 2579 C CA . PRO A 1 335 ? 89.26700 63.27100 75.22600 1.000 99.03950 332 PRO A CA 1
ATOM 2580 C C . PRO A 1 335 ? 89.51900 64.72500 74.86100 1.000 99.03950 332 PRO A C 1
ATOM 2581 O O . PRO A 1 335 ? 89.94400 65.53800 75.68200 1.000 99.03950 332 PRO A O 1
ATOM 2585 N N . GLN A 1 336 ? 89.24400 65.04900 73.60000 1.000 98.15767 333 GLN A N 1
ATOM 2586 C CA . GLN A 1 336 ? 89.54000 66.36300 73.04800 1.000 98.15767 333 GLN A CA 1
ATOM 2587 C C . GLN A 1 336 ? 88.26800 67.03500 72.55500 1.000 98.15767 333 GLN A C 1
ATOM 2588 O O . GLN A 1 336 ? 87.41100 66.39200 71.94300 1.000 98.15767 333 GLN A O 1
ATOM 2594 N N . LEU A 1 337 ? 88.15700 68.33100 72.82000 1.000 97.37606 334 LEU A N 1
ATOM 2595 C CA . LEU A 1 337 ? 87.03700 69.12500 72.34900 1.000 97.37606 334 LEU A CA 1
ATOM 2596 C C . LEU A 1 337 ? 87.19700 69.45400 70.86600 1.000 97.37606 334 LEU A C 1
ATOM 2597 O O . LEU A 1 337 ? 88.31400 69.47300 70.34400 1.000 97.37606 334 LEU A O 1
ATOM 2602 N N . PRO A 1 338 ? 86.09000 69.70600 70.16400 1.000 100.13194 335 PRO A N 1
ATOM 2603 C CA . PRO A 1 338 ? 86.19800 70.14500 68.76300 1.000 100.13194 335 PRO A CA 1
ATOM 2604 C C . PRO A 1 338 ? 86.93500 71.45800 68.58800 1.000 100.13194 335 PRO A C 1
ATOM 2605 O O . PRO A 1 338 ? 87.57200 71.66100 67.54700 1.000 100.13194 335 PRO A O 1
ATOM 2609 N N . SER A 1 339 ? 86.86100 72.36300 69.55700 1.000 103.98060 336 SER A N 1
ATOM 2610 C CA . SER A 1 339 ? 87.48800 73.67300 69.43700 1.000 103.98060 336 SER A CA 1
ATOM 2611 C C . SER A 1 339 ? 87.74300 74.21600 70.83800 1.000 103.98060 336 SER A C 1
ATOM 2612 O O . SER A 1 339 ? 87.63000 73.49100 71.83200 1.000 103.98060 336 SER A O 1
ATOM 2615 N N . GLY A 1 340 ? 88.08800 75.49800 70.92000 1.000 103.41925 337 GLY A N 1
ATOM 2616 C CA . GLY A 1 340 ? 88.36300 76.11100 72.20000 1.000 103.41925 337 GLY A CA 1
ATOM 2617 C C . GLY A 1 340 ? 87.10300 76.41100 72.98200 1.000 103.41925 337 GLY A C 1
ATOM 2618 O O . GLY A 1 340 ? 85.98500 76.22700 72.50700 1.000 103.41925 337 GLY A O 1
ATOM 2619 N N . TYR A 1 341 ? 87.29700 76.87400 74.21900 1.000 99.57552 338 TYR A N 1
ATOM 2620 C CA . TYR A 1 341 ? 86.15500 77.18800 75.07100 1.000 99.57552 338 TYR A CA 1
ATOM 2621 C C . TYR A 1 341 ? 85.32600 78.31700 74.47600 1.000 99.57552 338 TYR A C 1
ATOM 2622 O O . TYR A 1 341 ? 84.11600 78.17400 74.26600 1.000 99.57552 338 TYR A O 1
ATOM 2631 N N . ALA A 1 342 ? 85.97400 79.44100 74.16300 1.000 98.25926 339 ALA A N 1
ATOM 2632 C CA . ALA A 1 342 ? 85.24800 80.58400 73.62200 1.000 98.25926 339 ALA A CA 1
ATOM 2633 C C . ALA A 1 342 ? 84.60600 80.25100 72.28800 1.000 98.25926 339 ALA A C 1
ATOM 2634 O O . ALA A 1 342 ? 83.58100 80.83900 71.92800 1.000 98.25926 339 ALA A O 1
ATOM 2636 N N . SER A 1 343 ? 85.18800 79.31100 71.54500 1.000 101.08280 340 SER A N 1
ATOM 2637 C CA . SER A 1 343 ? 84.58300 78.89400 70.28800 1.000 101.08280 340 SER A CA 1
ATOM 2638 C C . SER A 1 343 ? 83.22200 78.25900 70.52400 1.000 101.08280 340 SER A C 1
ATOM 2639 O O . SER A 1 343 ? 82.29600 78.45000 69.72900 1.000 101.08280 340 SER A O 1
ATOM 2642 N N . MET A 1 344 ? 83.07700 77.50400 71.60900 1.000 98.56206 341 MET A N 1
ATOM 2643 C CA . MET A 1 344 ? 81.81200 76.85000 71.92200 1.000 98.56206 341 MET A CA 1
ATOM 2644 C C . MET A 1 344 ? 81.25200 77.44000 73.21400 1.000 98.56206 341 MET A C 1
ATOM 2645 O O . MET A 1 344 ? 81.38400 76.88600 74.30400 1.000 98.56206 341 MET A O 1
ATOM 2650 N N . LEU A 1 345 ? 80.59800 78.57900 73.06800 1.000 93.43071 342 LEU A N 1
ATOM 2651 C CA . LEU A 1 345 ? 79.73400 79.16300 74.08000 1.000 93.43071 342 LEU A CA 1
ATOM 2652 C C . LEU A 1 345 ? 78.34000 79.40700 73.54400 1.000 93.43071 342 LEU A C 1
ATOM 2653 O O . LEU A 1 345 ? 77.35800 79.13300 74.23500 1.000 93.43071 342 LEU A O 1
ATOM 2658 N N . ILE A 1 346 ? 78.23700 79.91600 72.31700 1.000 93.68773 343 ILE A N 1
ATOM 2659 C CA . ILE A 1 346 ? 76.95500 79.91000 71.61900 1.000 93.68773 343 ILE A CA 1
ATOM 2660 C C . ILE A 1 346 ? 76.43900 78.49200 71.40700 1.000 93.68773 343 ILE A C 1
ATOM 2661 O O . ILE A 1 346 ? 75.25700 78.24100 71.69100 1.000 93.68773 343 ILE A O 1
ATOM 2666 N N . PRO A 1 347 ? 77.24900 77.51800 70.93900 1.000 92.32174 344 PRO A N 1
ATOM 2667 C CA . PRO A 1 347 ? 76.72400 76.15200 70.84100 1.000 92.32174 344 PRO A CA 1
ATOM 2668 C C . PRO A 1 347 ? 76.72200 75.45900 72.18900 1.000 92.32174 344 PRO A C 1
ATOM 2669 O O . PRO A 1 347 ? 77.05700 74.27700 72.29500 1.000 92.32174 344 PRO A O 1
ATOM 2673 N N . ALA A 1 348 ? 76.34000 76.19800 73.22500 1.000 90.69214 345 ALA A N 1
ATOM 2674 C CA . ALA A 1 348 ? 76.02700 75.63600 74.53200 1.000 90.69214 345 ALA A CA 1
ATOM 2675 C C . ALA A 1 348 ? 74.77000 76.22300 75.13700 1.000 90.69214 345 ALA A C 1
ATOM 2676 O O . ALA A 1 348 ? 74.13900 75.55800 75.96300 1.000 90.69214 345 ALA A O 1
ATOM 2678 N N . TYR A 1 349 ? 74.38100 77.43900 74.75900 1.000 89.25195 346 TYR A N 1
ATOM 2679 C CA . TYR A 1 349 ? 73.07800 77.96600 75.12800 1.000 89.25195 346 TYR A CA 1
ATOM 2680 C C . TYR A 1 349 ? 71.97500 77.33100 74.29900 1.000 89.25195 346 TYR A C 1
ATOM 2681 O O . TYR A 1 349 ? 70.82800 77.25600 74.75000 1.000 89.25195 346 TYR A O 1
ATOM 2690 N N . VAL A 1 350 ? 72.30000 76.87400 73.09300 1.000 92.25163 347 VAL A N 1
ATOM 2691 C CA . VAL A 1 350 ? 71.34500 76.19200 72.22500 1.000 92.25163 347 VAL A CA 1
ATOM 2692 C C . VAL A 1 350 ? 71.44300 74.69800 72.52000 1.000 92.25163 347 VAL A C 1
ATOM 2693 O O . VAL A 1 350 ? 72.47700 74.08600 72.20900 1.000 92.25163 347 VAL A O 1
ATOM 2697 N N . PRO A 1 351 ? 70.41800 74.08300 73.09600 1.000 96.69732 348 PRO A N 1
ATOM 2698 C CA . PRO A 1 351 ? 70.54200 72.68700 73.53300 1.000 96.69732 348 PRO A CA 1
ATOM 2699 C C . PRO A 1 351 ? 70.75000 71.69100 72.40300 1.000 96.69732 348 PRO A C 1
ATOM 2700 O O . PRO A 1 351 ? 71.65700 70.85800 72.48600 1.000 96.69732 348 PRO A O 1
ATOM 2704 N N . TRP A 1 352 ? 69.92500 71.74700 71.35400 1.000 100.97950 349 TRP A N 1
ATOM 2705 C CA . TRP A 1 352 ? 70.00600 70.72200 70.31600 1.000 100.97950 349 TRP A CA 1
ATOM 2706 C C . TRP A 1 352 ? 71.33500 70.78300 69.57500 1.000 100.97950 349 TRP A C 1
ATOM 2707 O O . TRP A 1 352 ? 71.90600 69.74300 69.22600 1.000 100.97950 349 TRP A O 1
ATOM 2718 N N . LEU A 1 353 ? 71.84900 71.98900 69.33100 1.000 96.64460 350 LEU A N 1
ATOM 2719 C CA . LEU A 1 353 ? 73.14700 72.11700 68.68000 1.000 96.64460 350 LEU A CA 1
ATOM 2720 C C . LEU A 1 353 ? 74.25400 71.50700 69.53100 1.000 96.64460 350 LEU A C 1
ATOM 2721 O O . LEU A 1 353 ? 75.11400 70.77700 69.02100 1.000 96.64460 350 LEU A O 1
ATOM 2726 N N . TRP A 1 354 ? 74.24200 71.78700 70.83600 1.000 91.14263 351 TRP A N 1
ATOM 2727 C CA . TRP A 1 354 ? 75.24800 71.22000 71.72600 1.000 91.14263 351 TRP A CA 1
ATOM 2728 C C . TRP A 1 354 ? 75.14500 69.70400 71.77700 1.000 91.14263 351 TRP A C 1
ATOM 2729 O O . TRP A 1 354 ? 76.16500 69.00500 71.79400 1.000 91.14263 351 TRP A O 1
ATOM 2740 N N . PHE A 1 355 ? 73.92100 69.17700 71.81200 1.000 94.11259 352 PHE A N 1
ATOM 2741 C CA . PHE A 1 355 ? 73.73600 67.73100 71.79800 1.000 94.11259 352 PHE A CA 1
ATOM 2742 C C . PHE A 1 355 ? 74.32200 67.12200 70.53200 1.000 94.11259 352 PHE A C 1
ATOM 2743 O O . PHE A 1 355 ? 75.08300 66.14800 70.58900 1.000 94.11259 352 PHE A O 1
ATOM 2751 N N . ARG A 1 356 ? 73.99200 67.70500 69.37800 1.000 100.70072 353 ARG A N 1
ATOM 2752 C CA . ARG A 1 356 ? 74.48700 67.18100 68.11100 1.000 100.70072 353 ARG A CA 1
ATOM 2753 C C . ARG A 1 356 ? 76.00600 67.22000 68.05500 1.000 100.70072 353 ARG A C 1
ATOM 2754 O O . ARG A 1 356 ? 76.63700 66.30600 67.51300 1.000 100.70072 353 ARG A O 1
ATOM 2762 N N . LEU A 1 357 ? 76.61300 68.26700 68.61200 1.000 95.77153 354 LEU A N 1
ATOM 2763 C CA . LEU A 1 357 ? 78.07100 68.34100 68.60900 1.000 95.77153 354 LEU A CA 1
ATOM 2764 C C . LEU A 1 357 ? 78.69700 67.31500 69.54600 1.000 95.77153 354 LEU A C 1
ATOM 2765 O O . LEU A 1 357 ? 79.69400 66.67700 69.19100 1.000 95.77153 354 LEU A O 1
ATOM 2770 N N . MET A 1 358 ? 78.13700 67.13700 70.74300 1.000 97.55029 355 MET A N 1
ATOM 2771 C CA . MET A 1 358 ? 78.85400 66.39600 71.77500 1.000 97.55029 355 MET A CA 1
ATOM 2772 C C . MET A 1 358 ? 78.53700 64.90600 71.80900 1.000 97.55029 355 MET A C 1
ATOM 2773 O O . MET A 1 358 ? 79.45700 64.09300 71.92800 1.000 97.55029 355 MET A O 1
ATOM 2778 N N . ASP A 1 359 ? 77.26200 64.52500 71.72500 1.000 99.49082 356 ASP A N 1
ATOM 2779 C CA . ASP A 1 359 ? 76.89400 63.12500 71.94000 1.000 99.49082 356 ASP A CA 1
ATOM 2780 C C . ASP A 1 359 ? 77.68200 62.14200 71.08000 1.000 99.49082 356 ASP A C 1
ATOM 2781 O O . ASP A 1 359 ? 78.14200 61.12100 71.61900 1.000 99.49082 356 ASP A O 1
ATOM 2786 N N . PRO A 1 360 ? 77.88200 62.36900 69.77500 1.000 98.60376 357 PRO A N 1
ATOM 2787 C CA . PRO A 1 360 ? 78.75200 61.45200 69.02300 1.000 98.60376 357 PRO A CA 1
ATOM 2788 C C . PRO A 1 360 ? 80.15300 61.35200 69.59300 1.000 98.60376 357 PRO A C 1
ATOM 2789 O O . PRO A 1 360 ? 80.73100 60.26100 69.60200 1.000 98.60376 357 PRO A O 1
ATOM 2793 N N . LEU A 1 361 ? 80.71600 62.46000 70.07900 1.000 98.32237 358 LEU A N 1
ATOM 2794 C CA . LEU A 1 361 ? 82.07100 62.41800 70.62000 1.000 98.32237 358 LEU A CA 1
ATOM 2795 C C . LEU A 1 361 ? 82.14000 61.58400 71.89100 1.000 98.32237 358 LEU A C 1
ATOM 2796 O O . LEU A 1 361 ? 83.08200 60.80700 72.07500 1.000 98.32237 358 LEU A O 1
ATOM 2801 N N . VAL A 1 362 ? 81.15900 61.73300 72.78100 1.000 96.53243 359 VAL A N 1
ATOM 2802 C CA . VAL A 1 362 ? 81.13200 60.92200 73.99600 1.000 96.53243 359 VAL A CA 1
ATOM 2803 C C . VAL A 1 362 ? 80.99200 59.44800 73.64100 1.000 96.53243 359 VAL A C 1
ATOM 2804 O O . VAL A 1 362 ? 81.71200 58.58900 74.17000 1.000 96.53243 359 VAL A O 1
ATOM 2808 N N . ALA A 1 363 ? 80.07000 59.13500 72.72700 1.000 99.99432 360 ALA A N 1
ATOM 2809 C CA . ALA A 1 363 ? 79.87600 57.74300 72.33700 1.000 99.99432 360 ALA A CA 1
ATOM 2810 C C . ALA A 1 363 ? 81.14400 57.15900 71.73200 1.000 99.99432 360 ALA A C 1
ATOM 2811 O O . ALA A 1 363 ? 81.50400 56.01100 72.01300 1.000 99.99432 360 ALA A O 1
ATOM 2813 N N . ARG A 1 364 ? 81.83400 57.93500 70.89500 1.000 102.35301 361 ARG A N 1
ATOM 2814 C CA . ARG A 1 364 ? 83.08100 57.46700 70.30300 1.000 102.35301 361 ARG A CA 1
ATOM 2815 C C . ARG A 1 364 ? 84.15800 57.27200 71.36000 1.000 102.35301 361 ARG A C 1
ATOM 2816 O O . ARG A 1 364 ? 84.93000 56.30800 71.29600 1.000 102.35301 361 ARG A O 1
ATOM 2824 N N . HIS A 1 365 ? 84.23100 58.17700 72.33700 1.000 98.41028 362 HIS A N 1
ATOM 2825 C CA . HIS A 1 365 ? 85.24800 58.06100 73.37500 1.000 98.41028 362 HIS A CA 1
ATOM 2826 C C . HIS A 1 365 ? 85.03400 56.81400 74.21800 1.000 98.41028 362 HIS A C 1
ATOM 2827 O O . HIS A 1 365 ? 85.99700 56.13600 74.59100 1.000 98.41028 362 HIS A O 1
ATOM 2834 N N . TYR A 1 366 ? 83.78300 56.49200 74.52800 1.000 99.42917 363 TYR A N 1
ATOM 2835 C CA . TYR A 1 366 ? 83.49100 55.28600 75.28900 1.000 99.42917 363 TYR A CA 1
ATOM 2836 C C . TYR A 1 366 ? 83.33100 54.05600 74.40700 1.000 99.42917 363 TYR A C 1
ATOM 2837 O O . TYR A 1 366 ? 82.85800 53.02200 74.88800 1.000 99.42917 363 TYR A O 1
ATOM 2846 N N . GLY A 1 367 ? 83.71000 54.14500 73.13500 1.000 103.19397 364 GLY A N 1
ATOM 2847 C CA . GLY A 1 367 ? 83.70900 52.98300 72.26300 1.000 103.19397 364 GLY A CA 1
ATOM 2848 C C . GLY A 1 367 ? 82.34800 52.36700 72.03800 1.000 103.19397 364 GLY A C 1
ATOM 2849 O O . GLY A 1 367 ? 82.24300 51.14500 71.90100 1.000 103.19397 364 GLY A O 1
ATOM 2850 N N . GLY A 1 368 ? 81.29600 53.18000 72.00400 1.000 110.52025 365 GLY A N 1
ATOM 2851 C CA . GLY A 1 368 ? 79.96400 52.68200 71.74600 1.000 110.52025 365 GLY A CA 1
ATOM 2852 C C . GLY A 1 368 ? 79.30700 51.97000 72.90500 1.000 110.52025 365 GLY A C 1
ATOM 2853 O O . GLY A 1 368 ? 78.21400 51.41900 72.73000 1.000 110.52025 365 GLY A O 1
ATOM 2854 N N . ASP A 1 369 ? 79.92900 51.96400 74.07800 1.000 110.38784 366 ASP A N 1
ATOM 2855 C CA . ASP A 1 369 ? 79.40500 51.29300 75.26300 1.000 110.38784 366 ASP A CA 1
ATOM 2856 C C . ASP A 1 369 ? 79.00600 52.37000 76.26600 1.000 110.38784 366 ASP A C 1
ATOM 2857 O O . ASP A 1 369 ? 79.79900 52.76100 77.12300 1.000 110.38784 366 ASP A O 1
ATOM 2862 N N . LEU A 1 370 ? 77.77000 52.84600 76.16300 1.000 107.22685 367 LEU A N 1
ATOM 2863 C CA . LEU A 1 370 ? 77.29700 53.87700 77.08400 1.000 107.22685 367 LEU A CA 1
ATOM 2864 C C . LEU A 1 370 ? 76.62400 53.28000 78.31200 1.000 107.22685 367 LEU A C 1
ATOM 2865 O O . LEU A 1 370 ? 75.52000 53.65900 78.69500 1.000 107.22685 367 LEU A O 1
ATOM 2870 N N . THR A 1 371 ? 77.30600 52.33200 78.94100 1.000 107.89825 368 THR A N 1
ATOM 2871 C CA . THR A 1 371 ? 77.00900 51.93900 80.30700 1.000 107.89825 368 THR A CA 1
ATOM 2872 C C . THR A 1 371 ? 78.04200 52.48600 81.27300 1.000 107.89825 368 THR A C 1
ATOM 2873 O O . THR A 1 371 ? 77.91700 52.28300 82.48300 1.000 107.89825 368 THR A O 1
ATOM 2877 N N . LYS A 1 372 ? 79.05500 53.17600 80.75800 1.000 104.58613 369 LYS A N 1
ATOM 2878 C CA . LYS A 1 372 ? 80.11000 53.77900 81.55700 1.000 104.58613 369 LYS A CA 1
ATOM 2879 C C . LYS A 1 372 ? 80.10100 55.29400 81.41200 1.000 104.58613 369 LYS A C 1
ATOM 2880 O O . LYS A 1 372 ? 81.15200 55.93300 81.43600 1.000 104.58613 369 LYS A O 1
ATOM 2886 N N . ALA A 1 373 ? 78.91900 55.88000 81.25400 1.000 100.98025 370 ALA A N 1
ATOM 2887 C CA . ALA A 1 373 ? 78.78300 57.31200 81.06400 1.000 100.98025 370 ALA A CA 1
ATOM 2888 C C . ALA A 1 373 ? 77.77000 57.86600 82.05200 1.000 100.98025 370 ALA A C 1
ATOM 2889 O O . ALA A 1 373 ? 76.88400 57.15600 82.53200 1.000 100.98025 370 ALA A O 1
ATOM 2891 N N . ASN A 1 374 ? 77.91400 59.15200 82.35200 1.000 98.83807 371 ASN A N 1
ATOM 2892 C CA . ASN A 1 374 ? 77.03900 59.83800 83.29900 1.000 98.83807 371 ASN A CA 1
ATOM 2893 C C . ASN A 1 374 ? 75.77400 60.25300 82.56000 1.000 98.83807 371 ASN A C 1
ATOM 2894 O O . ASN A 1 374 ? 75.69300 61.33600 81.98100 1.000 98.83807 371 ASN A O 1
ATOM 2899 N N . LEU A 1 375 ? 74.77000 59.38300 82.58400 1.000 101.46649 372 LEU A N 1
ATOM 2900 C CA . LEU A 1 375 ? 73.55700 59.58400 81.80500 1.000 101.46649 372 LEU A CA 1
ATOM 2901 C C . LEU A 1 375 ? 72.49200 60.30500 82.61900 1.000 101.46649 372 LEU A C 1
ATOM 2902 O O . LEU A 1 375 ? 72.32900 60.05300 83.81500 1.000 101.46649 372 LEU A O 1
ATOM 2907 N N . TYR A 1 376 ? 71.77100 61.19600 81.95900 1.000 100.26241 373 TYR A N 1
ATOM 2908 C CA . TYR A 1 376 ? 70.65400 61.89000 82.58400 1.000 100.26241 373 TYR A CA 1
ATOM 2909 C C . TYR A 1 376 ? 69.53900 60.89500 82.87400 1.000 100.26241 373 TYR A C 1
ATOM 2910 O O . TYR A 1 376 ? 69.09500 60.19600 81.95500 1.000 100.26241 373 TYR A O 1
ATOM 2919 N N . PRO A 1 377 ? 69.07500 60.78300 84.11500 1.000 102.53544 374 PRO A N 1
ATOM 2920 C CA . PRO A 1 377 ? 68.06200 59.76900 84.45400 1.000 102.53544 374 PRO A CA 1
ATOM 2921 C C . PRO A 1 377 ? 66.80100 59.88800 83.61100 1.000 102.53544 374 PRO A C 1
ATOM 2922 O O . PRO A 1 377 ? 66.30400 58.86500 83.11800 1.000 102.53544 374 PRO A O 1
ATOM 2926 N N . PRO A 1 378 ? 66.23300 61.08900 83.41800 1.000 102.86267 375 PRO A N 1
ATOM 2927 C CA . PRO A 1 378 ? 64.99100 61.16500 82.62900 1.000 102.86267 375 PRO A CA 1
ATOM 2928 C C . PRO A 1 378 ? 65.15800 60.77400 81.17400 1.000 102.86267 375 PRO A C 1
ATOM 2929 O O . PRO A 1 378 ? 64.15800 60.44900 80.52300 1.000 102.86267 375 PRO A O 1
ATOM 2933 N N . LYS A 1 379 ? 66.37900 60.79000 80.64000 1.000 104.76594 376 LYS A N 1
ATOM 2934 C CA . LYS A 1 379 ? 66.61100 60.56400 79.21900 1.000 104.76594 376 LYS A CA 1
ATOM 2935 C C . LYS A 1 379 ? 67.49300 59.34400 78.97100 1.000 104.76594 376 LYS A C 1
ATOM 2936 O O . LYS A 1 379 ? 68.12000 59.24100 77.91500 1.000 104.76594 376 LYS A O 1
ATOM 2942 N N . ARG A 1 380 ? 67.55100 58.41700 79.92600 1.000 107.54651 377 ARG A N 1
ATOM 2943 C CA . ARG A 1 380 ? 68.44900 57.27300 79.80500 1.000 107.54651 377 ARG A CA 1
ATOM 2944 C C . ARG A 1 380 ? 68.03100 56.35100 78.66500 1.000 107.54651 377 ARG A C 1
ATOM 2945 O O . ARG A 1 380 ? 68.86900 55.91900 77.86300 1.000 107.54651 377 ARG A O 1
ATOM 2953 N N . ALA A 1 381 ? 66.73700 56.03600 78.58300 1.000 109.27704 378 ALA A N 1
ATOM 2954 C CA . ALA A 1 381 ? 66.27700 55.03200 77.63000 1.000 109.27704 378 ALA A CA 1
ATOM 2955 C C . ALA A 1 381 ? 66.52700 55.46600 76.19200 1.000 109.27704 378 ALA A C 1
ATOM 2956 O O . ALA A 1 381 ? 66.95400 54.65800 75.36000 1.000 109.27704 378 ALA A O 1
ATOM 2958 N N . ALA A 1 382 ? 66.25900 56.73400 75.87700 1.000 108.55841 379 ALA A N 1
ATOM 2959 C CA . ALA A 1 382 ? 66.44700 57.20400 74.50800 1.000 108.55841 379 ALA A CA 1
ATOM 2960 C C . ALA A 1 382 ? 67.91000 57.12800 74.09200 1.000 108.55841 379 ALA A C 1
ATOM 2961 O O . ALA A 1 382 ? 68.22800 56.67100 72.98700 1.000 108.55841 379 ALA A O 1
ATOM 2963 N N . LEU A 1 383 ? 68.81500 57.57200 74.96400 1.000 108.92673 380 LEU A N 1
ATOM 2964 C CA . LEU A 1 383 ? 70.23400 57.51800 74.63600 1.000 108.92673 380 LEU A CA 1
ATOM 2965 C C . LEU A 1 383 ? 70.71300 56.08100 74.49200 1.000 108.92673 380 LEU A C 1
ATOM 2966 O O . LEU A 1 383 ? 71.49800 55.77500 73.58700 1.000 108.92673 380 LEU A O 1
ATOM 2971 N N . LEU A 1 384 ? 70.25800 55.18500 75.36900 1.000 113.13194 381 LEU A N 1
ATOM 2972 C CA . LEU A 1 384 ? 70.64800 53.78700 75.22700 1.000 113.13194 381 LEU A CA 1
ATOM 2973 C C . LEU A 1 384 ? 70.10300 53.17900 73.94300 1.000 113.13194 381 LEU A C 1
ATOM 2974 O O . LEU A 1 384 ? 70.76000 52.33000 73.33300 1.000 113.13194 381 LEU A O 1
ATOM 2979 N N . ALA A 1 385 ? 68.91100 53.59300 73.51600 1.000 113.87108 382 ALA A N 1
ATOM 2980 C CA . ALA A 1 385 ? 68.36600 53.06100 72.27500 1.000 113.87108 382 ALA A CA 1
ATOM 2981 C C . ALA A 1 385 ? 69.10100 53.60400 71.05900 1.000 113.87108 382 ALA A C 1
ATOM 2982 O O . ALA A 1 385 ? 69.25000 52.89300 70.06000 1.000 113.87108 382 ALA A O 1
ATOM 2984 N N . ARG A 1 386 ? 69.56700 54.85000 71.11900 1.000 115.00803 383 ARG A N 1
ATOM 2985 C CA . ARG A 1 386 ? 70.14400 55.46300 69.92900 1.000 115.00803 383 ARG A CA 1
ATOM 2986 C C . ARG A 1 386 ? 71.64000 55.21400 69.78200 1.000 115.00803 383 ARG A C 1
ATOM 2987 O O . ARG A 1 386 ? 72.12400 55.03500 68.66000 1.000 115.00803 383 ARG A O 1
ATOM 2995 N N . TRP A 1 387 ? 72.39000 55.20200 70.88200 1.000 109.74223 384 TRP A N 1
ATOM 2996 C CA . TRP A 1 387 ? 73.84300 55.23100 70.80700 1.000 109.74223 384 TRP A CA 1
ATOM 2997 C C . TRP A 1 387 ? 74.53000 53.96500 71.29800 1.000 109.74223 384 TRP A C 1
ATOM 2998 O O . TRP A 1 387 ? 75.71800 53.78300 71.01400 1.000 109.74223 384 TRP A O 1
ATOM 3009 N N . HIS A 1 388 ? 73.83600 53.09300 72.02300 1.000 114.97542 385 HIS A N 1
ATOM 3010 C CA . HIS A 1 388 ? 74.47600 51.94500 72.66400 1.000 114.97542 385 HIS A CA 1
ATOM 3011 C C . HIS A 1 388 ? 74.58900 50.80800 71.65600 1.000 114.97542 385 HIS A C 1
ATOM 3012 O O . HIS A 1 388 ? 73.64900 50.03400 71.46600 1.000 114.97542 385 HIS A O 1
ATOM 3019 N N . ARG A 1 389 ? 75.74900 50.70800 71.00900 1.000 119.44212 386 ARG A N 1
ATOM 3020 C CA . ARG A 1 389 ? 76.06100 49.62500 70.07600 1.000 119.44212 386 ARG A CA 1
ATOM 3021 C C . ARG A 1 389 ? 77.38600 49.00800 70.50000 1.000 119.44212 386 ARG A C 1
ATOM 3022 O O . ARG A 1 389 ? 78.44500 49.34900 69.95800 1.000 119.44212 386 ARG A O 1
ATOM 3030 N N . PRO A 1 390 ? 77.36600 48.09300 71.48000 1.000 121.39832 387 PRO A N 1
ATOM 3031 C CA . PRO A 1 390 ? 78.58300 47.45100 71.99000 1.000 121.39832 387 PRO A CA 1
ATOM 3032 C C . PRO A 1 390 ? 79.34400 46.68300 70.91500 1.000 121.39832 387 PRO A C 1
ATOM 3033 O O . PRO A 1 390 ? 80.56800 46.79600 70.85800 1.000 121.39832 387 PRO A O 1
ATOM 3037 N N . ARG A 1 418 ? 105.39600 60.19800 110.91600 1.000 129.28476 415 ARG A N 1
ATOM 3038 C CA . ARG A 1 418 ? 105.38200 61.13600 109.80100 1.000 129.28476 415 ARG A CA 1
ATOM 3039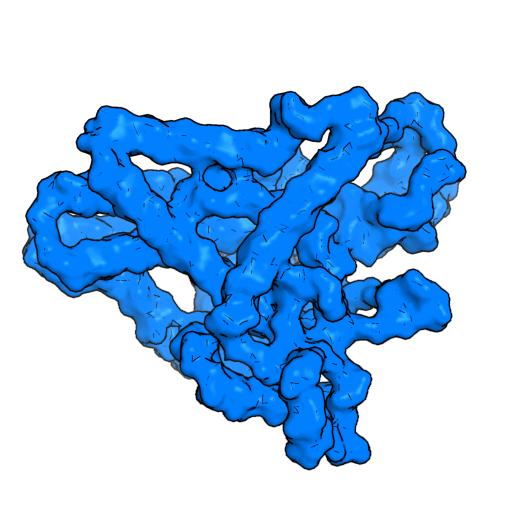 C C . ARG A 1 418 ? 104.85800 60.48000 108.53100 1.000 129.28476 415 ARG A C 1
ATOM 3040 O O . ARG A 1 418 ? 105.31700 59.40900 108.13100 1.000 129.28476 415 ARG A O 1
ATOM 3048 N N . TYR A 1 419 ? 103.89600 61.13500 107.89200 1.000 130.61803 416 TYR A N 1
ATOM 3049 C CA . TYR A 1 419 ? 103.25500 60.59800 106.70300 1.000 130.61803 416 TYR A CA 1
ATOM 3050 C C . TYR A 1 419 ? 103.28300 61.65100 105.60700 1.000 130.61803 416 TYR A C 1
ATOM 3051 O O . TYR A 1 419 ? 103.41300 62.84500 105.87400 1.000 130.61803 416 TYR A O 1
ATOM 3060 N N . GLN A 1 420 ? 103.17400 61.19900 104.36100 1.000 129.22695 417 GLN A N 1
ATOM 3061 C CA . GLN A 1 420 ? 103.24800 62.10400 103.22500 1.000 129.22695 417 GLN A CA 1
ATOM 3062 C C . GLN A 1 420 ? 102.18000 61.75500 102.20200 1.000 129.22695 417 GLN A C 1
ATOM 3063 O O . GLN A 1 420 ? 101.81200 60.59000 102.03400 1.000 129.22695 417 GLN A O 1
ATOM 3069 N N . CYS A 1 421 ? 101.68400 62.78600 101.52400 1.000 125.12274 418 CYS A N 1
ATOM 3070 C CA . CYS A 1 421 ? 100.77500 62.60000 100.40500 1.000 125.12274 418 CYS A CA 1
ATOM 3071 C C . CYS A 1 421 ? 101.56200 62.22600 99.15800 1.000 125.12274 418 CYS A C 1
ATOM 3072 O O . CYS A 1 421 ? 102.65100 62.75200 98.91300 1.000 125.12274 418 CYS A O 1
ATOM 3075 N N . THR A 1 422 ? 101.00600 61.31400 98.36800 1.000 125.07095 419 THR A N 1
ATOM 3076 C CA . THR A 1 422 ? 101.68300 60.83500 97.17200 1.000 125.07095 419 THR A CA 1
ATOM 3077 C C . THR A 1 422 ? 101.46500 61.73200 95.96400 1.000 125.07095 419 THR A C 1
ATOM 3078 O O . THR A 1 422 ? 101.99700 61.43400 94.89100 1.000 125.07095 419 THR A O 1
ATOM 3082 N N . ASP A 1 423 ? 100.69900 62.81300 96.10500 1.000 123.50847 420 ASP A N 1
ATOM 3083 C CA . ASP A 1 423 ? 100.42300 63.72200 95.00200 1.000 123.50847 420 ASP A CA 1
ATOM 3084 C C . ASP A 1 423 ? 101.05800 65.09000 95.21300 1.000 123.50847 420 ASP A C 1
ATOM 3085 O O . ASP A 1 423 ? 101.82600 65.55200 94.36600 1.000 123.50847 420 ASP A O 1
ATOM 3090 N N . CYS A 1 424 ? 100.76000 65.75400 96.32800 1.000 127.78856 421 CYS A N 1
ATOM 3091 C CA . CYS A 1 424 ? 101.22300 67.11400 96.56300 1.000 127.78856 421 CYS A CA 1
ATOM 3092 C C . CYS A 1 424 ? 102.45200 67.19300 97.45600 1.000 127.78856 421 CYS A C 1
ATOM 3093 O O . CYS A 1 424 ? 103.03000 68.27600 97.58600 1.000 127.78856 421 CYS A O 1
ATOM 3096 N N . GLY A 1 425 ? 102.86300 66.09100 98.07400 1.000 126.84431 422 GLY A N 1
ATOM 3097 C CA . GLY A 1 425 ? 104.03300 66.10500 98.92400 1.000 126.84431 422 GLY A CA 1
ATOM 3098 C C . GLY A 1 425 ? 103.82000 66.66900 100.30900 1.000 126.84431 422 GLY A C 1
ATOM 3099 O O . GLY A 1 425 ? 104.79300 66.80600 101.05700 1.000 126.84431 422 GLY A O 1
ATOM 3100 N N . TYR A 1 426 ? 102.58600 67.00600 100.67200 1.000 124.95337 423 TYR A N 1
ATOM 3101 C CA . TYR A 1 426 ? 102.30900 67.52200 102.00500 1.000 124.95337 423 TYR A CA 1
ATOM 3102 C C . TYR A 1 426 ? 102.64700 66.47500 103.05600 1.000 124.95337 423 TYR A C 1
ATOM 3103 O O . TYR A 1 426 ? 102.34000 65.29100 102.89900 1.000 124.95337 423 TYR A O 1
ATOM 3112 N N . ILE A 1 427 ? 103.28600 66.91600 104.13500 1.000 126.93040 424 ILE A N 1
ATOM 3113 C CA . ILE A 1 427 ? 103.77100 66.03000 105.18500 1.000 126.93040 424 ILE A CA 1
ATOM 3114 C C . ILE A 1 427 ? 102.99300 66.30400 106.46100 1.000 126.93040 424 ILE A C 1
ATOM 3115 O O . ILE A 1 427 ? 102.94500 67.44400 106.93600 1.000 126.93040 424 ILE A O 1
ATOM 3120 N N . TYR A 1 428 ? 102.39100 65.25800 107.01300 1.000 131.89720 425 TYR A N 1
ATOM 3121 C CA . TYR A 1 428 ? 101.73900 65.31200 108.31200 1.000 131.89720 425 TYR A CA 1
ATOM 3122 C C . TYR A 1 428 ? 102.69500 64.77400 109.36500 1.000 131.89720 425 TYR A C 1
ATOM 3123 O O . TYR A 1 428 ? 103.21900 63.66300 109.22700 1.000 131.89720 425 TYR A O 1
ATOM 3132 N N . ASP A 1 429 ? 102.91700 65.56400 110.41100 1.000 138.18016 426 ASP A N 1
ATOM 3133 C CA . ASP A 1 429 ? 103.78600 65.19900 111.51900 1.000 138.18016 426 ASP A CA 1
ATOM 3134 C C . ASP A 1 429 ? 102.94900 65.14100 112.78700 1.000 138.18016 426 ASP A C 1
ATOM 3135 O O . ASP A 1 429 ? 102.18000 66.06500 113.06800 1.000 138.18016 426 ASP A O 1
ATOM 3140 N N . GLU A 1 430 ? 103.09800 64.05400 113.54700 1.000 142.14989 427 GLU A N 1
ATOM 3141 C CA . GLU A 1 430 ? 102.31000 63.89200 114.76400 1.000 142.14989 427 GLU A CA 1
ATOM 3142 C C . GLU A 1 430 ? 102.62300 64.97300 115.78800 1.000 142.14989 427 GLU A C 1
ATOM 3143 O O . GLU A 1 430 ? 101.71600 65.45400 116.47600 1.000 142.14989 427 GLU A O 1
ATOM 3149 N N . ALA A 1 431 ? 103.89200 65.36000 115.91400 1.000 140.62283 428 ALA A N 1
ATOM 3150 C CA . ALA A 1 431 ? 104.24500 66.41800 116.85500 1.000 140.62283 428 ALA A CA 1
ATOM 3151 C C . ALA A 1 431 ? 103.62800 67.75000 116.44900 1.000 140.62283 428 ALA A C 1
ATOM 3152 O O . ALA A 1 431 ? 103.13000 68.49400 117.30200 1.000 140.62283 428 ALA A O 1
ATOM 3154 N N . ILE A 1 432 ? 103.65200 68.07100 115.15500 1.000 140.62359 429 ILE A N 1
ATOM 3155 C CA . ILE A 1 432 ? 103.08500 69.33300 114.69100 1.000 140.62359 429 ILE A CA 1
ATOM 3156 C C . ILE A 1 432 ? 101.56400 69.25200 114.64500 1.000 140.62359 429 ILE A C 1
ATOM 3157 O O . ILE A 1 432 ? 100.86400 70.12400 115.17100 1.000 140.62359 429 ILE A O 1
ATOM 3162 N N . GLY A 1 433 ? 101.03300 68.20800 114.02000 1.000 139.64959 430 GLY A N 1
ATOM 3163 C CA . GLY A 1 433 ? 99.59900 68.07500 113.88200 1.000 139.64959 430 GLY A CA 1
ATOM 3164 C C . GLY A 1 433 ? 99.03100 69.02900 112.84100 1.000 139.64959 430 GLY A C 1
ATOM 3165 O O . GLY A 1 433 ? 99.74600 69.67200 112.07400 1.000 139.64959 430 GLY A O 1
ATOM 3166 N N . CYS A 1 434 ? 97.70100 69.10400 112.82900 1.000 137.97030 431 CYS A N 1
ATOM 3167 C CA . CYS A 1 434 ? 96.95600 69.97500 111.91900 1.000 137.97030 431 CYS A CA 1
ATOM 3168 C C . CYS A 1 434 ? 95.96900 70.79400 112.73800 1.000 137.97030 431 CYS A C 1
ATOM 3169 O O . CYS A 1 434 ? 94.80900 70.39900 112.91300 1.000 137.97030 431 CYS A O 1
ATOM 3172 N N . PRO A 1 435 ? 96.40300 71.93900 113.26900 1.000 135.04208 432 PRO A N 1
ATOM 3173 C CA . PRO A 1 435 ? 95.49900 72.74700 114.10300 1.000 135.04208 432 PRO A CA 1
ATOM 3174 C C . PRO A 1 435 ? 94.26600 73.23700 113.37000 1.000 135.04208 432 PRO A C 1
ATOM 3175 O O . PRO A 1 435 ? 93.20200 73.36000 113.98900 1.000 135.04208 432 PRO A O 1
ATOM 3179 N N . ARG A 1 436 ? 94.37200 73.52400 112.07100 1.000 132.53763 433 ARG A N 1
ATOM 3180 C CA . ARG A 1 436 ? 93.22900 74.06200 111.34000 1.000 132.53763 433 ARG A CA 1
ATOM 3181 C C . ARG A 1 436 ? 92.08700 73.05900 111.27000 1.000 132.53763 433 ARG A C 1
ATOM 3182 O O . ARG A 1 436 ? 90.91500 73.43400 111.37800 1.000 132.53763 433 ARG A O 1
ATOM 3190 N N . GLU A 1 437 ? 92.40500 71.78200 111.08600 1.000 131.63974 434 GLU A N 1
ATOM 3191 C CA . GLU A 1 437 ? 91.37500 70.76500 110.93400 1.000 131.63974 434 GLU A CA 1
ATOM 3192 C C . GLU A 1 437 ? 90.85400 70.24200 112.26300 1.000 131.63974 434 GLU A C 1
ATOM 3193 O O . GLU A 1 437 ? 90.01200 69.33900 112.26600 1.000 131.63974 434 GLU A O 1
ATOM 3199 N N . GLY A 1 438 ? 91.32600 70.77800 113.38200 1.000 134.34708 435 GLY A N 1
ATOM 3200 C CA . GLY A 1 438 ? 90.85200 70.37100 114.68500 1.000 134.34708 435 GLY A CA 1
ATOM 3201 C C . GLY A 1 438 ? 91.70500 69.35000 115.39800 1.000 134.34708 435 GLY A C 1
ATOM 3202 O O . GLY A 1 438 ? 91.27800 68.83400 116.43700 1.000 134.34708 435 GLY A O 1
ATOM 3203 N N . PHE A 1 439 ? 92.89100 69.04200 114.88200 1.000 134.62414 436 PHE A N 1
ATOM 3204 C CA . PHE A 1 439 ? 93.76500 68.07300 115.51800 1.000 134.62414 436 PHE A CA 1
ATOM 3205 C C . PHE A 1 439 ? 94.86800 68.80800 116.25800 1.000 134.62414 436 PHE A C 1
ATOM 3206 O O . PHE A 1 439 ? 95.75300 69.38900 115.61200 1.000 134.62414 436 PHE A O 1
ATOM 3214 N N . PRO A 1 440 ? 94.86600 68.81700 117.58600 1.000 138.80775 437 PRO A N 1
ATOM 3215 C CA . PRO A 1 440 ? 95.90200 69.53100 118.32800 1.000 138.80775 437 PRO A CA 1
ATOM 3216 C C . PRO A 1 440 ? 97.23900 68.82600 118.20100 1.000 138.80775 437 PRO A C 1
ATOM 3217 O O . PRO A 1 440 ? 97.28900 67.63100 117.87300 1.000 138.80775 437 PRO A O 1
ATOM 3221 N N . PRO A 1 441 ? 98.34300 69.53400 118.43300 1.000 141.75600 438 PRO A N 1
ATOM 3222 C CA . PRO A 1 441 ? 99.65600 68.88300 118.38700 1.000 141.75600 438 PRO A CA 1
ATOM 3223 C C . PRO A 1 441 ? 99.73600 67.73500 119.38000 1.000 141.75600 438 PRO A C 1
ATOM 3224 O O . PRO A 1 441 ? 99.23900 67.82300 120.50400 1.000 141.75600 438 PRO A O 1
ATOM 3228 N N . GLY A 1 442 ? 100.37100 66.64900 118.95100 1.000 144.95607 439 GLY A N 1
ATOM 3229 C CA . GLY A 1 442 ? 100.43400 65.44900 119.75900 1.000 144.95607 439 GLY A CA 1
ATOM 3230 C C . GLY A 1 442 ? 99.22700 64.56100 119.54900 1.000 144.95607 439 GLY A C 1
ATOM 3231 O O . GLY A 1 442 ? 98.61900 64.08600 120.51300 1.000 144.95607 439 GLY A O 1
ATOM 3232 N N . THR A 1 443 ? 98.86800 64.33300 118.28900 1.000 141.81183 440 THR A N 1
ATOM 3233 C CA . THR A 1 443 ? 97.72700 63.49400 117.92900 1.000 141.81183 440 THR A CA 1
ATOM 3234 C C . THR A 1 443 ? 98.23400 62.29800 117.13500 1.000 141.81183 440 THR A C 1
ATOM 3235 O O . THR A 1 443 ? 98.71300 62.46300 116.00000 1.000 141.81183 440 THR A O 1
ATOM 3239 N N . PRO A 1 444 ? 98.16100 61.09200 117.69300 1.000 137.39266 441 PRO A N 1
ATOM 3240 C CA . PRO A 1 444 ? 98.63500 59.91300 116.96400 1.000 137.39266 441 PRO A CA 1
ATOM 3241 C C . PRO A 1 444 ? 97.84800 59.69600 115.68000 1.000 137.39266 441 PRO A C 1
ATOM 3242 O O . PRO A 1 444 ? 96.67700 60.06600 115.57200 1.000 137.39266 441 PRO A O 1
ATOM 3246 N N . TRP A 1 445 ? 98.51600 59.08700 114.69800 1.000 133.02824 442 TRP A N 1
ATOM 3247 C CA . TRP A 1 445 ? 97.92500 58.88500 113.38000 1.000 133.02824 442 TRP A CA 1
ATOM 3248 C C . TRP A 1 445 ? 96.66200 58.03300 113.42500 1.000 133.02824 442 TRP A C 1
ATOM 3249 O O . TRP A 1 445 ? 95.84700 58.10600 112.50000 1.000 133.02824 442 TRP A O 1
ATOM 3260 N N . SER A 1 446 ? 96.47500 57.23600 114.48000 1.000 134.48318 443 SER A N 1
ATOM 3261 C CA . SER A 1 446 ? 95.30800 56.36300 114.55300 1.000 134.48318 443 SER A CA 1
ATOM 3262 C C . SER A 1 446 ? 94.01600 57.14400 114.75000 1.000 134.48318 443 SER A C 1
ATOM 3263 O O . SER A 1 446 ? 92.95400 56.70300 114.29700 1.000 134.48318 443 SER A O 1
ATOM 3266 N N . GLN A 1 447 ? 94.07600 58.29100 115.42500 1.000 135.46339 444 GLN A N 1
ATOM 3267 C CA . GLN A 1 447 ? 92.87200 59.05600 115.72500 1.000 135.46339 444 GLN A CA 1
ATOM 3268 C C . GLN A 1 447 ? 92.31000 59.79500 114.51900 1.000 135.46339 444 GLN A C 1
ATOM 3269 O O . GLN A 1 447 ? 91.19100 60.31000 114.60000 1.000 135.46339 444 GLN A O 1
ATOM 3275 N N . ILE A 1 448 ? 93.04900 59.86400 113.42100 1.000 130.21772 445 ILE A N 1
ATOM 3276 C CA . ILE A 1 448 ? 92.55300 60.55100 112.22400 1.000 130.21772 445 ILE A CA 1
ATOM 3277 C C . ILE A 1 448 ? 91.40400 59.74900 111.62400 1.000 130.21772 445 ILE A C 1
ATOM 3278 O O . ILE A 1 448 ? 91.51200 58.51600 111.50300 1.000 130.21772 445 ILE A O 1
ATOM 3283 N N . PRO A 1 449 ? 90.29500 60.38000 111.24900 1.000 129.39072 446 PRO A N 1
ATOM 3284 C CA . PRO A 1 449 ? 89.21600 59.64000 110.58900 1.000 129.39072 446 PRO A CA 1
ATOM 3285 C C . PRO A 1 449 ? 89.65400 59.11600 109.23200 1.000 129.39072 446 PRO A C 1
ATOM 3286 O O . PRO A 1 449 ? 90.52900 59.68100 108.57300 1.000 129.39072 446 PRO A O 1
ATOM 3290 N N . ASP A 1 450 ? 89.02800 58.01100 108.82000 1.000 131.74013 447 ASP A N 1
ATOM 3291 C CA . ASP A 1 450 ? 89.44100 57.34300 107.59000 1.000 131.74013 447 ASP A CA 1
ATOM 3292 C C . ASP A 1 450 ? 89.11200 58.16300 106.34900 1.000 131.74013 447 ASP A C 1
ATOM 3293 O O . ASP A 1 450 ? 89.81200 58.05200 105.33700 1.000 131.74013 447 ASP A O 1
ATOM 3298 N N . ASP A 1 451 ? 88.06700 58.98300 106.39800 1.000 130.99956 448 ASP A N 1
ATOM 3299 C CA . ASP A 1 451 ? 87.66800 59.78100 105.24600 1.000 130.99956 448 ASP A CA 1
ATOM 3300 C C . ASP A 1 451 ? 88.40600 61.10900 105.15700 1.000 130.99956 448 ASP A C 1
ATOM 3301 O O . ASP A 1 451 ? 88.13200 61.89300 104.24400 1.000 130.99956 448 ASP A O 1
ATOM 3306 N N . TRP A 1 452 ? 89.32000 61.38000 106.08300 1.000 125.89032 449 TRP A N 1
ATOM 3307 C CA . TRP A 1 452 ? 90.10600 62.60400 106.03800 1.000 125.89032 449 TRP A CA 1
ATOM 3308 C C . TRP A 1 452 ? 90.94600 62.65600 104.76800 1.000 125.89032 449 TRP A C 1
ATOM 3309 O O . TRP A 1 452 ? 91.52200 61.65200 104.34300 1.000 125.89032 449 TRP A O 1
ATOM 3320 N N . SER A 1 453 ? 91.01600 63.83800 104.16100 1.000 124.49591 450 SER A N 1
ATOM 3321 C CA . SER A 1 453 ? 91.72300 64.03300 102.90500 1.000 124.49591 450 SER A CA 1
ATOM 3322 C C . SER A 1 453 ? 92.84400 65.04800 103.08000 1.000 124.49591 450 SER A C 1
ATOM 3323 O O . SER A 1 453 ? 92.86100 65.83000 104.03400 1.000 124.49591 450 SER A O 1
ATOM 3326 N N . CYS A 1 454 ? 93.78500 65.02300 102.14200 1.000 124.72935 451 CYS A N 1
ATOM 3327 C CA . CYS A 1 454 ? 94.95300 65.88800 102.22000 1.000 124.72935 451 CYS A CA 1
ATOM 3328 C C . CYS A 1 454 ? 94.53200 67.34900 102.11300 1.000 124.72935 451 CYS A C 1
ATOM 3329 O O . CYS A 1 454 ? 93.84900 67.72200 101.15000 1.000 124.72935 451 CYS A O 1
ATOM 3332 N N . PRO A 1 455 ? 94.90600 68.20000 103.06600 1.000 121.56085 452 PRO A N 1
ATOM 3333 C CA . PRO A 1 455 ? 94.44000 69.58900 103.02500 1.000 121.56085 452 PRO A CA 1
ATOM 3334 C C . PRO A 1 455 ? 95.31400 70.50700 102.18700 1.000 121.56085 452 PRO A C 1
ATOM 3335 O O . PRO A 1 455 ? 95.54600 71.65500 102.57100 1.000 121.56085 452 PRO A O 1
ATOM 3339 N N . ASP A 1 456 ? 95.78300 70.02800 101.03700 1.000 123.05641 453 ASP A N 1
ATOM 3340 C CA . ASP A 1 456 ? 96.42100 70.88500 100.04500 1.000 123.05641 453 ASP A CA 1
ATOM 3341 C C . ASP A 1 456 ? 95.89500 70.55700 98.65800 1.000 123.05641 453 ASP A C 1
ATOM 3342 O O . ASP A 1 456 ? 95.92400 71.39900 97.75600 1.000 123.05641 453 ASP A O 1
ATOM 3347 N N . CYS A 1 457 ? 95.41100 69.33600 98.48400 1.000 120.95403 454 CYS A N 1
ATOM 3348 C CA . CYS A 1 457 ? 94.89300 68.89200 97.19600 1.000 120.95403 454 CYS A CA 1
ATOM 3349 C C . CYS A 1 457 ? 93.54500 68.19200 97.27100 1.000 120.95403 454 CYS A C 1
ATOM 3350 O O . CYS A 1 457 ? 92.80200 68.24000 96.28700 1.000 120.95403 454 CYS A O 1
ATOM 3353 N N . ALA A 1 458 ? 93.19600 67.55600 98.39000 1.000 114.91832 455 ALA A N 1
ATOM 3354 C CA . ALA A 1 458 ? 91.90800 66.88700 98.56100 1.000 114.91832 455 ALA A CA 1
ATOM 3355 C C . ALA A 1 458 ? 91.63800 65.87700 97.45200 1.000 114.91832 455 ALA A C 1
ATOM 3356 O O . ALA A 1 458 ? 90.50900 65.75300 96.97600 1.000 114.91832 455 ALA A O 1
ATOM 3358 N N . VAL A 1 459 ? 92.66600 65.14600 97.03200 1.000 113.92954 456 VAL A N 1
ATOM 3359 C CA . VAL A 1 459 ? 92.51500 64.17100 95.96000 1.000 113.92954 456 VAL A CA 1
ATOM 3360 C C . VAL A 1 459 ? 93.03900 62.82800 96.45000 1.000 113.92954 456 VAL A C 1
ATOM 3361 O O . VAL A 1 459 ? 92.93000 61.81100 95.75600 1.000 113.92954 456 VAL A O 1
ATOM 3365 N N . ARG A 1 460 ? 93.60600 62.81200 97.65100 1.000 115.62127 457 ARG A N 1
ATOM 3366 C CA . ARG A 1 460 ? 94.05800 61.58800 98.29400 1.000 115.62127 457 ARG A CA 1
ATOM 3367 C C . ARG A 1 460 ? 93.47700 61.50900 99.69600 1.000 115.62127 457 ARG A C 1
ATOM 3368 O O . ARG A 1 460 ? 93.41600 62.51400 100.41000 1.000 115.62127 457 ARG A O 1
ATOM 3376 N N . ASP A 1 461 ? 93.04800 60.31400 100.08500 1.000 123.60752 458 ASP A N 1
ATOM 3377 C CA . ASP A 1 461 ? 92.43200 60.10200 101.38500 1.000 123.60752 458 ASP A CA 1
ATOM 3378 C C . ASP A 1 461 ? 93.50000 59.71200 102.40300 1.000 123.60752 458 ASP A C 1
ATOM 3379 O O . ASP A 1 461 ? 94.70000 59.74700 102.12200 1.000 123.60752 458 ASP A O 1
ATOM 3384 N N . LYS A 1 462 ? 93.06800 59.33800 103.60900 1.000 126.68911 459 LYS A N 1
ATOM 3385 C CA . LYS A 1 462 ? 94.01700 58.92900 104.63900 1.000 126.68911 459 LYS A CA 1
ATOM 3386 C C . LYS A 1 462 ? 94.75100 57.65500 104.24500 1.000 126.68911 459 LYS A C 1
ATOM 3387 O O . LYS A 1 462 ? 95.96600 57.54200 104.44400 1.000 126.68911 459 LYS A O 1
ATOM 3393 N N . VAL A 1 463 ? 94.03100 56.68300 103.68200 1.000 125.70447 460 VAL A N 1
ATOM 3394 C CA . VAL A 1 463 ? 94.62200 55.38600 103.37700 1.000 125.70447 460 VAL A CA 1
ATOM 3395 C C . VAL A 1 463 ? 95.59900 55.43000 102.21500 1.000 125.70447 460 VAL A C 1
ATOM 3396 O O . VAL A 1 463 ? 96.29600 54.44000 101.97200 1.000 125.70447 460 VAL A O 1
ATOM 3400 N N . ASP A 1 464 ? 95.66800 56.54100 101.48800 1.000 125.57417 461 ASP A N 1
ATOM 3401 C CA . ASP A 1 464 ? 96.57100 56.66300 100.35300 1.000 125.57417 461 ASP A CA 1
ATOM 3402 C C . ASP A 1 464 ? 97.90200 57.30700 100.71200 1.000 125.57417 461 ASP A C 1
ATOM 3403 O O . ASP A 1 464 ? 98.74300 57.48500 99.82600 1.000 125.57417 461 ASP A O 1
ATOM 3408 N N . PHE A 1 465 ? 98.11400 57.66300 101.97400 1.000 126.09590 462 PHE A N 1
ATOM 3409 C CA . PHE A 1 465 ? 99.36100 58.29300 102.37300 1.000 126.09590 462 PHE A CA 1
ATOM 3410 C C . PHE A 1 465 ? 100.46500 57.25200 102.52100 1.000 126.09590 462 PHE A C 1
ATOM 3411 O O . PHE A 1 465 ? 100.21500 56.04900 102.61700 1.000 126.09590 462 PHE A O 1
ATOM 3419 N N . ARG A 1 466 ? 101.70300 57.73400 102.53300 1.000 132.86742 463 ARG A N 1
ATOM 3420 C CA . ARG A 1 466 ? 102.88100 56.88600 102.64700 1.000 132.86742 463 ARG A CA 1
ATOM 3421 C C . ARG A 1 466 ? 103.61900 57.23100 103.93000 1.000 132.86742 463 ARG A C 1
ATOM 3422 O O . ARG A 1 466 ? 103.89000 58.40600 104.19600 1.000 132.86742 463 ARG A O 1
ATOM 3430 N N . LYS A 1 467 ? 103.94500 56.21100 104.71900 1.000 134.46980 464 LYS A N 1
ATOM 3431 C CA . LYS A 1 467 ? 104.61900 56.41200 105.99800 1.000 134.46980 464 LYS A CA 1
ATOM 3432 C C . LYS A 1 467 ? 106.10600 56.63100 105.75000 1.000 134.46980 464 LYS A C 1
ATOM 3433 O O . LYS A 1 467 ? 106.81200 55.71200 105.32400 1.000 134.46980 464 LYS A O 1
ATOM 3439 N N . LEU A 1 468 ? 106.58600 57.84300 106.01400 1.000 137.64800 465 LEU A N 1
ATOM 3440 C CA . LEU A 1 468 ? 107.99500 58.12700 105.82100 1.000 137.64800 465 LEU A CA 1
ATOM 3441 C C . LEU A 1 468 ? 108.82000 57.48900 106.93800 1.000 137.64800 465 LEU A C 1
ATOM 3442 O O . LEU A 1 468 ? 108.37500 57.41700 108.08600 1.000 137.64800 465 LEU A O 1
ATOM 3447 N N . PRO A 1 469 ? 110.02300 57.01900 106.62900 1.000 145.89212 466 PRO A N 1
ATOM 3448 C CA . PRO A 1 469 ? 110.86900 56.42300 107.66300 1.000 145.89212 466 PRO A CA 1
ATOM 3449 C C . PRO A 1 469 ? 111.53900 57.48800 108.51600 1.000 145.89212 466 PRO A C 1
ATOM 3450 O O . PRO A 1 469 ? 111.65700 58.65400 108.13500 1.000 145.89212 466 PRO A O 1
ATOM 3454 N N . ALA A 1 470 ? 111.98200 57.06000 109.69300 1.000 151.55717 467 ALA A N 1
ATOM 3455 C CA . ALA A 1 470 ? 112.63300 57.95700 110.64000 1.000 151.55717 467 ALA A CA 1
ATOM 3456 C C . ALA A 1 470 ? 113.98900 58.42100 110.11700 1.000 151.55717 467 ALA A C 1
ATOM 3457 O O . ALA A 1 470 ? 114.51200 57.87500 109.14600 1.000 151.55717 467 ALA A O 1
#

Secondary structure (DSSP, 8-state):
---SSSGGGGGGGGHHHHHHHHHHHHHHH--GGGGTTTHHIIIIIHHHHHHHS-B------HHHHHHHTT-SHHHHHHHTTHHHHHHHHHHHHHHHHHS---HHHHHHHHHHHHHHHHHHHHHHHHHHTS--HHHHHHHHHHTTTTT-TTHHHHIIIIITTSTTSTT-TTS--BT--GGGTHHHHHHHHHHHHHHHHHHHHHHTT--SSSTT-HHHHHHHHHHHHHHHHHHHT-HHHHHHHHHHHHHHHHHHHHHHHHHTTT--PPBPSSSSBPPP-GGGS-B--BHHHHHHTTSTT-TTHHHHSTTS-GGG----TTS-B-SS-TTTSSHHHHSHHHHHHHHHHHHHHHTTT-TTSS-B-GGGHHHHHHHH----EE-TTT--EE-TTT-BTTTTB-SS--GGGS-TT-B-TTTS-SBGGG-EE---

Solvent-accessible surface area: 19425 Å² total; per-residue (Å²): 144,131,38,55,58,64,151,93,10,92,57,0,16,88,12,0,53,50,8,60,95,5,12,37,69,13,83,188,58,115,83,15,115,69,3,66,31,7,6,106,19,19,57,42,96,10,37,86,61,4,212,118,58,39,88,34,150,104,64,20,58,130,92,9,16,75,112,11,53,112,48,151,44,4,56,53,5,4,72,57,0,16,108,23,0,56,38,3,2,72,62,0,0,115,0,15,44,74,35,144,48,42,140,122,21,55,81,0,1,14,37,9,1,0,4,6,0,11,19,0,4,16,0,2,22,15,6,3,21,29,135,102,112,114,4,56,113,36,1,10,70,1,1,2,0,3,42,17,2,12,17,20,4,9,13,32,71,3,4,3,85,44,0,0,6,65,114,1,27,4,1,0,24,0,2,3,29,2,138,46,0,41,71,72,1,48,88,13,5,76,170,29,2,71,55,43,0,83,55,22,0,116,75,51,178,72,72,24,182,18,158,65,0,13,1,49,50,3,78,53,47,10,123,105,32,20,39,53,25,22,92,106,67,20,194,79,0,58,100,0,0,77,73,0,9,60,38,0,22,27,17,25,1,0,29,22,1,0,10,0,0,0,0,34,11,79,128,64,144,79,83,56,44,30,50,13,65,34,89,4,3,4,2,3,3,19,43,16,2,5,11,26,27,8,13,28,0,14,2,5,0,17,2,10,44,2,35,61,34,10,14,0,11,46,21,60,125,93,6,11,53,12,59,31,0,3,12,37,8,9,84,23,2,56,47,48,166,53,3,40,172,66,1,12,53,39,0,7,181,59,41,57,16,42,0,76,98,9,6,14,50,92,106,74,108,80,61,15,49,71,158,55,46,148,132,123,30,34,2,67,36,21,34,46,69,2,41,65,74,119,8,13,84,148,19,19,17,88,88,58,13,71,30,88,113,6,51,103,115,12,27,0,42,34,6,6,5,47,26,32,94,36,24,118,144,36,112,154

Organism: NCBI:txid1076937

Foldseek 3Di:
DDLVCPVLLLLQLCLLVQLVVLLVCCVPVVDLVSLLSACCCLAPVLLVVLVVFDFDADADDPVCLVVVVVDCVLVVSLVSNPVRLVVSLLSLLCCLQPPDDDPVSNVSSLLSNLNSLLSLLLSLLLQLLAPDPVSVVVSLLSNQLLLLNLCSQCVQAPDLQQFAAPLQLLAAAQPAALVNNVVSNSVRSVVVSLVVQCVLQVLQVHHSPDPPRSVCVSNVSNVVVLVVSCVVRHDSSNVSSNSSSVSSSSVNSLVSHQWQYWAHFDPDPDGGTDFQALQRTEAGGRPSVCSNRLNVRRCRQCSRQVHRRSSRRHDDPLYHYAPTDPSSPPVCRNDGVSVSVRPLVSSCVSVVLASPRIRHDVVCVVVSCVPRRDGVKAAPRHGDHADQQPHDSSSNTHRNHDLVPDDQQDADVSRNRHTSVRIGDDDD